Protein 4RZL (pdb70)

InterPro domains:
  IPR007560 Restriction endonuclease type IV, Mrr [PF04471] (254-376)
  IPR011856 tRNA endonuclease-like domain superfamily [G3DSA:3.40.1350.10] (224-399)
  IPR041409 Restriction endonuclease AspBHI, N-terminal [PF18062] (14-220)

Structure (mmCIF, N/CA/C/O backbone):
data_4RZL
#
_entry.id   4RZL
#
_cell.length_a   82.037
_cell.length_b   82.037
_cell.length_c   152.829
_cell.angle_alpha   90.000
_cell.angle_beta   90.000
_cell.angle_gamma   120.000
#
_symmetry.space_group_name_H-M   'P 61'
#
loop_
_entity.id
_entity.type
_entity.pdbx_description
1 polymer 'Restriction endonuclease LpnPI'
2 non-polymer 'PENTAETHYLENE GLYCOL'
3 water water
#
loop_
_atom_site.group_PDB
_atom_site.id
_atom_site.type_symbol
_atom_site.label_atom_id
_atom_site.label_alt_id
_atom_site.label_comp_id
_atom_site.label_asym_id
_atom_site.label_entity_id
_atom_site.label_seq_id
_atom_site.pdbx_PDB_ins_code
_atom_site.Cartn_x
_atom_site.Cartn_y
_atom_site.Cartn_z
_atom_site.occupancy
_atom_site.B_iso_or_equiv
_atom_site.auth_seq_id
_atom_site.auth_comp_id
_atom_site.auth_asym_id
_atom_site.auth_atom_id
_atom_site.pdbx_PDB_model_num
ATOM 1 N N . HIS A 1 6 ? 46.872 1.472 33.475 1.00 54.31 -2 HIS A N 1
ATOM 2 C CA . HIS A 1 6 ? 47.499 2.791 33.399 1.00 54.97 -2 HIS A CA 1
ATOM 3 C C . HIS A 1 6 ? 46.733 3.814 34.248 1.00 50.85 -2 HIS A C 1
ATOM 4 O O . HIS A 1 6 ? 45.562 4.120 33.989 1.00 47.48 -2 HIS A O 1
ATOM 11 N N . HIS A 1 7 ? 47.408 4.321 35.275 1.00 35.73 -1 HIS A N 1
ATOM 12 C CA . HIS A 1 7 ? 46.847 5.307 36.190 1.00 33.80 -1 HIS A CA 1
ATOM 13 C C . HIS A 1 7 ? 47.265 6.744 35.873 1.00 36.76 -1 HIS A C 1
ATOM 14 O O . HIS A 1 7 ? 48.359 6.995 35.370 1.00 37.46 -1 HIS A O 1
ATOM 21 N N . HIS A 1 8 ? 46.347 7.673 36.097 1.00 38.25 0 HIS A N 1
ATOM 22 C CA . HIS A 1 8 ? 46.606 9.071 35.826 1.00 35.53 0 HIS A CA 1
ATOM 23 C C . HIS A 1 8 ? 46.577 9.901 37.106 1.00 36.22 0 HIS A C 1
ATOM 24 O O . HIS A 1 8 ? 45.748 9.661 37.985 1.00 36.39 0 HIS A O 1
ATOM 31 N N . GLY A 1 9 ? 47.442 10.909 37.183 1.00 29.29 1 GLY A N 1
ATOM 32 C CA . GLY A 1 9 ? 47.390 11.889 38.255 1.00 27.52 1 GLY A CA 1
ATOM 33 C C . GLY A 1 9 ? 46.195 12.802 38.011 1.00 26.61 1 GLY A C 1
ATOM 34 O O . GLY A 1 9 ? 45.464 12.596 37.043 1.00 25.76 1 GLY A O 1
ATOM 35 N N . LYS A 1 10 ? 45.966 13.790 38.875 1.00 24.23 2 LYS A N 1
ATOM 36 C CA . LYS A 1 10 ? 44.812 14.672 38.683 1.00 27.04 2 LYS A CA 1
ATOM 37 C C . LYS A 1 10 ? 44.925 15.464 37.376 1.00 25.05 2 LYS A C 1
ATOM 38 O O . LYS A 1 10 ? 46.000 15.945 37.004 1.00 22.98 2 LYS A O 1
ATOM 44 N N . ILE A 1 11 ? 43.809 15.551 36.662 1.00 28.58 3 ILE A N 1
ATOM 45 C CA . ILE A 1 11 ? 43.724 16.351 35.455 1.00 21.23 3 ILE A CA 1
ATOM 46 C C . ILE A 1 11 ? 42.734 17.504 35.614 1.00 22.43 3 ILE A C 1
ATOM 47 O O . ILE A 1 11 ? 41.538 17.274 35.803 1.00 25.03 3 ILE A O 1
ATOM 52 N N . TYR A 1 12 ? 43.238 18.734 35.559 1.00 17.44 4 TYR A N 1
ATOM 53 C CA . TYR A 1 12 ? 42.429 19.947 35.694 1.00 14.65 4 TYR A CA 1
ATOM 54 C C . TYR A 1 12 ? 41.903 20.431 34.358 1.00 25.62 4 TYR A C 1
ATOM 55 O O . TYR A 1 12 ? 42.694 20.755 33.470 1.00 19.52 4 TYR A O 1
ATOM 64 N N . SER A 1 13 ? 40.585 20.498 34.211 1.00 21.35 5 SER A N 1
ATOM 65 C CA . SER A 1 13 ? 40.001 21.036 32.992 1.00 27.06 5 SER A CA 1
ATOM 66 C C . SER A 1 13 ? 40.253 22.547 32.932 1.00 27.38 5 SER A C 1
ATOM 67 O O . SER A 1 13 ? 40.480 23.204 33.966 1.00 19.08 5 SER A O 1
ATOM 70 N N . PHE A 1 14 ? 40.222 23.088 31.716 1.00 23.02 6 PHE A N 1
ATOM 71 C CA . PHE A 1 14 ? 40.615 24.468 31.465 1.00 16.76 6 PHE A CA 1
ATOM 72 C C . PHE A 1 14 ? 39.800 25.468 32.263 1.00 22.01 6 PHE A C 1
ATOM 73 O O . PHE A 1 14 ? 40.304 26.513 32.662 1.00 21.81 6 PHE A O 1
ATOM 81 N N . ASP A 1 15 ? 38.543 25.155 32.534 1.00 27.46 7 ASP A N 1
ATOM 82 C CA . ASP A 1 15 ? 37.731 26.128 33.247 1.00 28.08 7 ASP A CA 1
ATOM 83 C C . ASP A 1 15 ? 37.871 25.997 34.770 1.00 26.95 7 ASP A C 1
ATOM 84 O O . ASP A 1 15 ? 37.228 26.732 35.509 1.00 30.80 7 ASP A O 1
ATOM 89 N N . THR A 1 16 ? 38.737 25.096 35.241 1.00 24.90 8 THR A N 1
ATOM 90 C CA . THR A 1 16 ? 39.005 24.990 36.682 1.00 25.92 8 THR A CA 1
ATOM 91 C C . THR A 1 16 ? 40.392 25.513 37.084 1.00 27.40 8 THR A C 1
ATOM 92 O O . THR A 1 16 ? 40.805 25.371 38.241 1.00 26.65 8 THR A O 1
ATOM 96 N N . LEU A 1 17 ? 41.118 26.089 36.128 1.00 24.83 9 LEU A N 1
ATOM 97 C CA . LEU A 1 17 ? 42.513 26.482 36.348 1.00 21.41 9 LEU A CA 1
ATOM 98 C C . LEU A 1 17 ? 42.696 27.675 37.294 1.00 29.25 9 LEU A C 1
ATOM 99 O O . LEU A 1 17 ? 43.670 27.734 38.052 1.00 23.87 9 LEU A O 1
ATOM 104 N N . ALA A 1 18 ? 41.764 28.624 37.252 1.00 22.56 10 ALA A N 1
ATOM 105 C CA . ALA A 1 18 ? 41.949 29.890 37.953 1.00 21.18 10 ALA A CA 1
ATOM 106 C C . ALA A 1 18 ? 42.062 29.782 39.475 1.00 22.32 10 ALA A C 1
ATOM 107 O O . ALA A 1 18 ? 42.704 30.631 40.105 1.00 25.66 10 ALA A O 1
ATOM 109 N N . ASN A 1 19 ? 41.462 28.760 40.082 1.00 17.93 11 ASN A N 1
ATOM 110 C CA . ASN A 1 19 ? 41.595 28.607 41.534 1.00 21.29 11 ASN A CA 1
ATOM 111 C C . ASN A 1 19 ? 42.265 27.280 41.907 1.00 16.97 11 ASN A C 1
ATOM 112 O O . ASN A 1 19 ? 42.183 26.835 43.051 1.00 22.44 11 ASN A O 1
ATOM 117 N N . ALA A 1 20 ? 42.925 26.651 40.942 1.00 19.27 12 ALA A N 1
ATOM 118 C CA . ALA A 1 20 ? 43.591 25.370 41.181 1.00 17.89 12 ALA A CA 1
ATOM 119 C C . ALA A 1 20 ? 44.827 25.511 42.083 1.00 15.20 12 ALA A C 1
ATOM 120 O O . ALA A 1 20 ? 45.477 26.553 42.117 1.00 15.31 12 ALA A O 1
ATOM 122 N N . ASP A 1 21 ? 45.143 24.446 42.806 1.00 15.96 13 ASP A N 1
ATOM 123 C CA . ASP A 1 21 ? 46.449 24.306 43.426 1.00 21.09 13 ASP A CA 1
ATOM 124 C C . ASP A 1 21 ? 47.421 23.752 42.381 1.00 16.65 13 ASP A C 1
ATOM 125 O O . ASP A 1 21 ? 47.004 23.077 41.433 1.00 15.42 13 ASP A O 1
ATOM 130 N N . LEU A 1 22 ? 48.711 24.014 42.561 1.00 14.36 14 LEU A N 1
ATOM 131 C CA . LEU A 1 22 ? 49.735 23.370 41.734 1.00 17.76 14 LEU A CA 1
ATOM 132 C C . LEU A 1 22 ? 50.251 22.091 42.410 1.00 17.08 14 LEU A C 1
ATOM 133 O O . LEU A 1 22 ? 50.888 22.135 43.465 1.00 17.07 14 LEU A O 1
ATOM 138 N N . ILE A 1 23 ? 49.969 20.957 41.784 1.00 11.73 15 ILE A N 1
ATOM 139 C CA . ILE A 1 23 ? 50.264 19.637 42.343 1.00 14.94 15 ILE A CA 1
ATOM 140 C C . ILE A 1 23 ? 51.283 18.886 41.486 1.00 14.48 15 ILE A C 1
ATOM 141 O O . ILE A 1 23 ? 51.148 18.847 40.266 1.00 16.79 15 ILE A O 1
ATOM 146 N N . ILE A 1 24 ? 52.293 18.305 42.131 1.00 14.05 16 ILE A N 1
ATOM 147 C CA . ILE A 1 24 ? 53.346 17.562 41.440 1.00 13.49 16 ILE A CA 1
ATOM 148 C C . ILE A 1 24 ? 52.767 16.581 40.425 1.00 17.80 16 ILE A C 1
ATOM 149 O O . ILE A 1 24 ? 51.951 15.719 40.767 1.00 13.37 16 ILE A O 1
ATOM 154 N N . ASP A 1 25 ? 53.162 16.788 39.170 1.00 11.78 17 ASP A N 1
ATOM 155 C CA . ASP A 1 25 ? 52.811 15.960 38.015 1.00 13.36 17 ASP A CA 1
ATOM 156 C C . ASP A 1 25 ? 51.323 15.929 37.667 1.00 15.59 17 ASP A C 1
ATOM 157 O O . ASP A 1 25 ? 50.892 15.107 36.864 1.00 14.53 17 ASP A O 1
ATOM 162 N N . ALA A 1 26 ? 50.547 16.840 38.239 1.00 11.19 18 ALA A N 1
ATOM 163 C CA . ALA A 1 26 ? 49.164 17.009 37.812 1.00 14.61 18 ALA A CA 1
ATOM 164 C C . ALA A 1 26 ? 49.164 17.680 36.436 1.00 17.36 18 ALA A C 1
ATOM 165 O O . ALA A 1 26 ? 50.103 18.397 36.102 1.00 12.00 18 ALA A O 1
ATOM 167 N N . VAL A 1 27 ? 48.120 17.444 35.650 1.00 13.83 19 VAL A N 1
ATOM 168 C CA . VAL A 1 27 ? 48.013 17.988 34.297 1.00 15.51 19 VAL A CA 1
ATOM 169 C C . VAL A 1 27 ? 46.978 19.106 34.259 1.00 19.67 19 VAL A C 1
ATOM 170 O O . VAL A 1 27 ? 45.912 19.007 34.873 1.00 16.43 19 VAL A O 1
ATOM 174 N N . TYR A 1 28 ? 47.322 20.187 33.572 1.00 13.79 20 TYR A N 1
ATOM 175 C CA . TYR A 1 28 ? 46.470 21.365 33.508 1.00 16.90 20 TYR A CA 1
ATOM 176 C C . TYR A 1 28 ? 46.127 21.646 32.053 1.00 18.53 20 TYR A C 1
ATOM 177 O O . TYR A 1 28 ? 46.985 21.994 31.264 1.00 17.57 20 TYR A O 1
ATOM 186 N N . GLU A 1 29 ? 44.859 21.466 31.710 1.00 18.50 21 GLU A N 1
ATOM 187 C CA . GLU A 1 29 ? 44.426 21.512 30.318 1.00 18.60 21 GLU A CA 1
ATOM 188 C C . GLU A 1 29 ? 44.334 22.927 29.780 1.00 15.87 21 GLU A C 1
ATOM 189 O O . GLU A 1 29 ? 43.854 23.836 30.458 1.00 20.43 21 GLU A O 1
ATOM 195 N N . GLY A 1 30 ? 44.807 23.103 28.554 1.00 21.26 22 GLY A N 1
ATOM 196 C CA . GLY A 1 30 ? 44.725 24.377 27.865 1.00 21.92 22 GLY A CA 1
ATOM 197 C C . GLY A 1 30 ? 43.369 24.624 27.211 1.00 28.06 22 GLY A C 1
ATOM 198 O O . GLY A 1 30 ? 42.490 23.757 27.216 1.00 22.23 22 GLY A O 1
ATOM 199 N N . GLY A 1 31 ? 43.192 25.818 26.656 1.00 28.25 23 GLY A N 1
ATOM 200 C CA . GLY A 1 31 ? 41.937 26.176 26.024 1.00 36.23 23 GLY A CA 1
ATOM 201 C C . GLY A 1 31 ? 41.768 25.581 24.636 1.00 40.74 23 GLY A C 1
ATOM 202 O O . GLY A 1 31 ? 42.636 24.845 24.142 1.00 36.14 23 GLY A O 1
ATOM 203 N N . SER A 1 32 ? 40.644 25.914 24.006 1.00 55.90 24 SER A N 1
ATOM 204 C CA . SER A 1 32 ? 40.271 25.357 22.710 1.00 54.83 24 SER A CA 1
ATOM 205 C C . SER A 1 32 ? 39.923 26.444 21.689 1.00 65.32 24 SER A C 1
ATOM 206 O O . SER A 1 32 ? 39.559 26.140 20.552 1.00 58.76 24 SER A O 1
ATOM 209 N N . SER A 1 33 ? 40.035 27.707 22.104 1.00 68.44 25 SER A N 1
ATOM 210 C CA . SER A 1 33 ? 39.719 28.857 21.250 1.00 61.30 25 SER A CA 1
ATOM 211 C C . SER A 1 33 ? 40.627 28.932 20.024 1.00 62.20 25 SER A C 1
ATOM 212 O O . SER A 1 33 ? 40.296 29.579 19.033 1.00 76.88 25 SER A O 1
ATOM 215 N N . GLY A 1 34 ? 41.781 28.280 20.108 1.00 65.66 26 GLY A N 1
ATOM 216 C CA . GLY A 1 34 ? 42.766 28.306 19.042 1.00 64.03 26 GLY A CA 1
ATOM 217 C C . GLY A 1 34 ? 43.771 29.432 19.212 1.00 63.42 26 GLY A C 1
ATOM 218 O O . GLY A 1 34 ? 44.905 29.333 18.743 1.00 65.32 26 GLY A O 1
ATOM 219 N N . ASN A 1 35 ? 43.359 30.493 19.903 1.00 61.00 27 ASN A N 1
ATOM 220 C CA . ASN A 1 35 ? 44.206 31.668 20.122 1.00 53.91 27 ASN A CA 1
ATOM 221 C C . ASN A 1 35 ? 45.150 31.606 21.347 1.00 59.77 27 ASN A C 1
ATOM 222 O O . ASN A 1 35 ? 45.327 30.546 21.956 1.00 55.35 27 ASN A O 1
ATOM 227 N N . ALA A 1 36 ? 45.753 32.744 21.693 1.00 44.99 28 ALA A N 1
ATOM 228 C CA . ALA A 1 36 ? 46.794 32.788 22.722 1.00 41.29 28 ALA A CA 1
ATOM 229 C C . ALA A 1 36 ? 46.269 32.555 24.139 1.00 47.36 28 ALA A C 1
ATOM 230 O O . ALA A 1 36 ? 46.963 31.972 24.971 1.00 36.05 28 ALA A O 1
ATOM 232 N N . SER A 1 37 ? 45.042 32.992 24.404 1.00 43.44 29 SER A N 1
ATOM 233 C CA . SER A 1 37 ? 44.452 32.892 25.738 1.00 41.50 29 SER A CA 1
ATOM 234 C C . SER A 1 37 ? 44.209 31.443 26.187 1.00 39.61 29 SER A C 1
ATOM 235 O O . SER A 1 37 ? 43.870 31.199 27.342 1.00 41.28 29 SER A O 1
ATOM 238 N N . ASP A 1 38 ? 44.392 30.494 25.271 1.00 33.20 30 ASP A N 1
ATOM 239 C CA . ASP A 1 38 ? 44.289 29.069 25.573 1.00 38.45 30 ASP A CA 1
ATOM 240 C C . ASP A 1 38 ? 45.421 28.554 26.463 1.00 34.61 30 ASP A C 1
ATOM 241 O O . ASP A 1 38 ? 45.412 27.395 26.879 1.00 24.75 30 ASP A O 1
ATOM 246 N N . ASP A 1 39 ? 46.421 29.396 26.692 1.00 28.10 31 ASP A N 1
ATOM 247 C CA . ASP A 1 39 ? 47.572 29.033 27.511 1.00 34.45 31 ASP A CA 1
ATOM 248 C C . ASP A 1 39 ? 47.161 28.752 28.956 1.00 20.31 31 ASP A C 1
ATOM 249 O O . ASP A 1 39 ? 46.687 29.647 29.657 1.00 21.49 31 ASP A O 1
ATOM 254 N N . PRO A 1 40 ? 47.366 27.511 29.417 1.00 21.65 32 PRO A N 1
ATOM 255 C CA . PRO A 1 40 ? 46.954 27.187 30.789 1.00 23.55 32 PRO A CA 1
ATOM 256 C C . PRO A 1 40 ? 47.791 27.869 31.867 1.00 22.67 32 PRO A C 1
ATOM 257 O O . PRO A 1 40 ? 47.235 28.231 32.907 1.00 22.02 32 PRO A O 1
ATOM 261 N N . ILE A 1 41 ? 49.088 28.054 31.635 1.00 18.93 33 ILE A N 1
ATOM 262 C CA . ILE A 1 41 ? 49.951 28.606 32.663 1.00 14.72 33 ILE A CA 1
ATOM 263 C C . ILE A 1 41 ? 49.524 30.006 33.120 1.00 21.52 33 ILE A C 1
ATOM 264 O O . ILE A 1 41 ? 49.488 30.278 34.320 1.00 21.61 33 ILE A O 1
ATOM 269 N N . SER A 1 42 ? 49.206 30.896 32.177 1.00 23.74 34 SER A N 1
ATOM 270 C CA . SER A 1 42 ? 48.836 32.266 32.540 1.00 17.84 34 SER A CA 1
ATOM 271 C C . SER A 1 42 ? 47.459 32.326 33.209 1.00 18.39 34 SER A C 1
ATOM 272 O O . SER A 1 42 ? 47.144 33.281 33.911 1.00 26.71 34 SER A O 1
ATOM 275 N N . LYS A 1 43 ? 46.634 31.311 32.998 1.00 21.07 35 LYS A N 1
ATOM 276 C CA . LYS A 1 43 ? 45.342 31.258 33.689 1.00 22.64 35 LYS A CA 1
ATOM 277 C C . LYS A 1 43 ? 45.504 30.823 35.148 1.00 24.18 35 LYS A C 1
ATOM 278 O O . LYS A 1 43 ? 44.833 31.336 36.043 1.00 28.13 35 LYS A O 1
ATOM 284 N N . ILE A 1 44 ? 46.403 29.872 35.378 1.00 20.39 36 ILE A N 1
ATOM 285 C CA . ILE A 1 44 ? 46.691 29.391 36.723 1.00 18.86 36 ILE A CA 1
ATOM 286 C C . ILE A 1 44 ? 47.337 30.481 37.567 1.00 21.58 36 ILE A C 1
ATOM 287 O O . ILE A 1 44 ? 47.013 30.657 38.743 1.00 19.58 36 ILE A O 1
ATOM 292 N N . ILE A 1 45 ? 48.285 31.193 36.965 1.00 22.18 37 ILE A N 1
ATOM 293 C CA . ILE A 1 45 ? 49.081 32.162 37.710 1.00 20.62 37 ILE A CA 1
ATOM 294 C C . ILE A 1 45 ? 48.934 33.545 37.112 1.00 29.37 37 ILE A C 1
ATOM 295 O O . ILE A 1 45 ? 49.522 33.834 36.072 1.00 23.05 37 ILE A O 1
ATOM 300 N N . LYS A 1 46 ? 48.157 34.397 37.771 1.00 27.58 38 LYS A N 1
ATOM 301 C CA . LYS A 1 46 ? 48.019 35.780 37.343 1.00 28.20 38 LYS A CA 1
ATOM 302 C C . LYS A 1 46 ? 49.341 36.508 37.555 1.00 32.27 38 LYS A C 1
ATOM 303 O O . LYS A 1 46 ? 49.939 36.424 38.635 1.00 32.58 38 LYS A O 1
ATOM 309 N N . GLY A 1 47 ? 49.803 37.213 36.525 1.00 34.80 39 GLY A N 1
ATOM 310 C CA . GLY A 1 47 ? 51.074 37.910 36.608 1.00 27.94 39 GLY A CA 1
ATOM 311 C C . GLY A 1 47 ? 52.111 37.296 35.691 1.00 28.73 39 GLY A C 1
ATOM 312 O O . GLY A 1 47 ? 53.159 37.886 35.449 1.00 27.27 39 GLY A O 1
ATOM 313 N N . ILE A 1 48 ? 51.812 36.098 35.193 1.00 25.35 40 ILE A N 1
ATOM 314 C CA . ILE A 1 48 ? 52.692 35.379 34.278 1.00 24.34 40 ILE A CA 1
ATOM 315 C C . ILE A 1 48 ? 52.137 35.483 32.857 1.00 30.92 40 ILE A C 1
ATOM 316 O O . ILE A 1 48 ? 50.953 35.244 32.641 1.00 30.47 40 ILE A O 1
ATOM 321 N N . GLY A 1 49 ? 52.988 35.834 31.893 1.00 26.96 41 GLY A N 1
ATOM 322 C CA . GLY A 1 49 ? 52.566 35.972 30.509 1.00 25.37 41 GLY A CA 1
ATOM 323 C C . GLY A 1 49 ? 52.131 34.658 29.882 1.00 27.52 41 GLY A C 1
ATOM 324 O O . GLY A 1 49 ? 52.305 33.587 30.470 1.00 27.98 41 GLY A O 1
ATOM 325 N N . ASN A 1 50 ? 51.559 34.719 28.686 1.00 21.44 42 ASN A N 1
ATOM 326 C CA . ASN A 1 50 ? 50.993 33.512 28.107 1.00 24.72 42 ASN A CA 1
ATOM 327 C C . ASN A 1 50 ? 51.847 32.869 27.020 1.00 22.01 42 ASN A C 1
ATOM 328 O O . ASN A 1 50 ? 51.370 31.990 26.304 1.00 25.74 42 ASN A O 1
ATOM 333 N N . MET A 1 51 ? 53.110 33.285 26.917 1.00 23.19 43 MET A N 1
ATOM 334 C CA . MET A 1 51 ? 54.018 32.747 25.893 1.00 31.65 43 MET A CA 1
ATOM 335 C C . MET A 1 51 ? 55.480 32.705 26.336 1.00 22.86 43 MET A C 1
ATOM 336 O O . MET A 1 51 ? 55.934 33.573 27.072 1.00 24.10 43 MET A O 1
ATOM 339 N N . GLY A 1 52 ? 56.208 31.691 25.871 1.00 23.95 44 GLY A N 1
ATOM 340 C CA . GLY A 1 52 ? 57.647 31.633 26.065 1.00 25.02 44 GLY A CA 1
ATOM 341 C C . GLY A 1 52 ? 58.144 30.500 26.942 1.00 27.79 44 GLY A C 1
ATOM 342 O O . GLY A 1 52 ? 57.428 30.025 27.830 1.00 26.13 44 GLY A O 1
ATOM 343 N N . GLY A 1 53 ? 59.380 30.072 26.688 1.00 22.17 45 GLY A N 1
ATOM 344 C CA . GLY A 1 53 ? 60.023 29.041 27.480 1.00 20.14 45 GLY A CA 1
ATOM 345 C C . GLY A 1 53 ? 60.475 29.591 28.818 1.00 23.03 45 GLY A C 1
ATOM 346 O O . GLY A 1 53 ? 60.707 28.849 29.783 1.00 21.86 45 GLY A O 1
ATOM 347 N N . PHE A 1 54 ? 60.613 30.908 28.871 1.00 18.67 46 PHE A N 1
ATOM 348 C CA . PHE A 1 54 ? 61.048 31.576 30.079 1.00 19.33 46 PHE A CA 1
ATOM 349 C C . PHE A 1 54 ? 60.091 32.714 30.392 1.00 24.60 46 PHE A C 1
ATOM 350 O O . PHE A 1 54 ? 59.935 33.631 29.594 1.00 22.45 46 PHE A O 1
ATOM 358 N N . ARG A 1 55 ? 59.432 32.653 31.543 1.00 22.95 47 ARG A N 1
ATOM 359 C CA . ARG A 1 55 ? 58.467 33.691 31.893 1.00 20.49 47 ARG A CA 1
ATOM 360 C C . ARG A 1 55 ? 58.679 34.141 33.322 1.00 24.52 47 ARG A C 1
ATOM 361 O O . ARG A 1 55 ? 59.125 33.368 34.163 1.00 22.81 47 ARG A O 1
ATOM 369 N N . SER A 1 56 ? 58.350 35.392 33.608 1.00 25.97 48 SER A N 1
ATOM 370 C CA . SER A 1 56 ? 58.538 35.897 34.953 1.00 27.73 48 SER A CA 1
ATOM 371 C C . SER A 1 56 ? 57.432 36.861 35.362 1.00 30.09 48 SER A C 1
ATOM 372 O O . SER A 1 56 ? 56.770 37.462 34.525 1.00 28.60 48 SER A O 1
ATOM 375 N N . ALA A 1 57 ? 57.253 37.004 36.665 1.00 25.58 49 ALA A N 1
ATOM 376 C CA . ALA A 1 57 ? 56.260 37.906 37.218 1.00 29.24 49 ALA A CA 1
ATOM 377 C C . ALA A 1 57 ? 56.952 38.896 38.128 1.00 29.15 49 ALA A C 1
ATOM 378 O O . ALA A 1 57 ? 57.873 38.545 38.868 1.00 28.92 49 ALA A O 1
ATOM 380 N N . GLY A 1 58 ? 56.508 40.140 38.071 1.00 32.10 50 GLY A N 1
ATOM 381 C CA . GLY A 1 58 ? 57.072 41.176 38.909 1.00 34.92 50 GLY A CA 1
ATOM 382 C C . GLY A 1 58 ? 57.848 42.186 38.088 1.00 56.37 50 GLY A C 1
ATOM 383 O O . GLY A 1 58 ? 58.526 41.835 37.117 1.00 45.94 50 GLY A O 1
ATOM 384 N N . GLN A 1 59 ? 57.742 43.451 38.483 1.00 67.40 51 GLN A N 1
ATOM 385 C CA . GLN A 1 59 ? 58.496 44.513 37.841 1.00 63.43 51 GLN A CA 1
ATOM 386 C C . GLN A 1 59 ? 59.775 44.756 38.628 1.00 74.09 51 GLN A C 1
ATOM 387 O O . GLN A 1 59 ? 59.765 44.789 39.860 1.00 77.87 51 GLN A O 1
ATOM 389 N N . GLY A 1 60 ? 60.878 44.915 37.908 1.00 76.98 52 GLY A N 1
ATOM 390 C CA . GLY A 1 60 ? 62.174 45.103 38.527 1.00 69.60 52 GLY A CA 1
ATOM 391 C C . GLY A 1 60 ? 63.151 44.069 38.017 1.00 79.38 52 GLY A C 1
ATOM 392 O O . GLY A 1 60 ? 62.770 43.159 37.284 1.00 77.59 52 GLY A O 1
ATOM 393 N N . ILE A 1 61 ? 64.415 44.208 38.393 1.00 82.93 53 ILE A N 1
ATOM 394 C CA . ILE A 1 61 ? 65.421 43.244 37.982 1.00 79.15 53 ILE A CA 1
ATOM 395 C C . ILE A 1 61 ? 65.183 41.945 38.741 1.00 74.65 53 ILE A C 1
ATOM 396 O O . ILE A 1 61 ? 65.476 40.861 38.232 1.00 74.17 53 ILE A O 1
ATOM 398 N N . PHE A 1 62 ? 64.616 42.065 39.945 1.00 67.90 54 PHE A N 1
ATOM 399 C CA . PHE A 1 62 ? 64.464 40.921 40.846 1.00 65.99 54 PHE A CA 1
ATOM 400 C C . PHE A 1 62 ? 63.005 40.458 40.987 1.00 72.19 54 PHE A C 1
ATOM 401 O O . PHE A 1 62 ? 62.213 41.007 41.764 1.00 52.04 54 PHE A O 1
ATOM 403 N N . LYS A 1 63 ? 62.699 39.377 40.278 1.00 61.13 55 LYS A N 1
ATOM 404 C CA . LYS A 1 63 ? 61.334 38.924 40.075 1.00 35.22 55 LYS A CA 1
ATOM 405 C C . LYS A 1 63 ? 60.703 38.258 41.297 1.00 31.61 55 LYS A C 1
ATOM 406 O O . LYS A 1 63 ? 61.388 37.894 42.253 1.00 36.26 55 LYS A O 1
ATOM 412 N N . LYS A 1 64 ? 59.383 38.118 41.250 1.00 30.30 56 LYS A N 1
ATOM 413 C CA . LYS A 1 64 ? 58.624 37.464 42.307 1.00 24.55 56 LYS A CA 1
ATOM 414 C C . LYS A 1 64 ? 58.513 35.963 42.048 1.00 25.10 56 LYS A C 1
ATOM 415 O O . LYS A 1 64 ? 58.361 35.168 42.971 1.00 22.51 56 LYS A O 1
ATOM 419 N N . LEU A 1 65 ? 58.551 35.590 40.776 1.00 19.38 57 LEU A N 1
ATOM 420 C CA . LEU A 1 65 ? 58.381 34.198 40.364 1.00 18.03 57 LEU A CA 1
ATOM 421 C C . LEU A 1 65 ? 58.945 34.029 38.975 1.00 21.78 57 LEU A C 1
ATOM 422 O O . LEU A 1 65 ? 58.788 34.909 38.122 1.00 20.66 57 LEU A O 1
ATOM 427 N N . ILE A 1 66 ? 59.601 32.901 38.746 1.00 15.12 58 ILE A N 1
ATOM 428 C CA . ILE A 1 66 ? 59.992 32.533 37.400 1.00 13.86 58 ILE A CA 1
ATOM 429 C C . ILE A 1 66 ? 59.343 31.216 36.995 1.00 17.62 58 ILE A C 1
ATOM 430 O O . ILE A 1 66 ? 59.343 30.248 37.748 1.00 14.96 58 ILE A O 1
ATOM 435 N N . VAL A 1 67 ? 58.789 31.181 35.794 1.00 12.26 59 VAL A N 1
ATOM 436 C CA . VAL A 1 67 ? 58.267 29.943 35.263 1.00 12.76 59 VAL A CA 1
ATOM 437 C C . VAL A 1 67 ? 59.149 29.495 34.097 1.00 18.27 59 VAL A C 1
ATOM 438 O O . VAL A 1 67 ? 59.494 30.287 33.217 1.00 18.05 59 VAL A O 1
ATOM 442 N N . LEU A 1 68 ? 59.540 28.229 34.127 1.00 13.50 60 LEU A N 1
ATOM 443 C CA . LEU A 1 68 ? 60.261 27.611 33.032 1.00 13.34 60 LEU A CA 1
ATOM 444 C C . LEU A 1 68 ? 59.335 26.642 32.345 1.00 17.31 60 LEU A C 1
ATOM 445 O O . LEU A 1 68 ? 58.739 25.778 32.990 1.00 18.33 60 LEU A O 1
ATOM 450 N N . TYR A 1 69 ? 59.232 26.771 31.030 1.00 13.01 61 TYR A N 1
ATOM 451 C CA . TYR A 1 69 ? 58.322 25.949 30.261 1.00 13.79 61 TYR A CA 1
ATOM 452 C C . TYR A 1 69 ? 59.064 25.315 29.094 1.00 22.82 61 TYR A C 1
ATOM 453 O O . TYR A 1 69 ? 59.781 25.990 28.357 1.00 19.01 61 TYR A O 1
ATOM 462 N N . THR A 1 70 ? 58.908 24.009 28.933 1.00 17.58 62 THR A N 1
ATOM 463 C CA . THR A 1 70 ? 59.554 23.335 27.827 1.00 20.96 62 THR A CA 1
ATOM 464 C C . THR A 1 70 ? 58.608 22.328 27.176 1.00 28.23 62 THR A C 1
ATOM 465 O O . THR A 1 70 ? 57.769 21.721 27.846 1.00 17.19 62 THR A O 1
ATOM 469 N N . ASN A 1 71 ? 58.746 22.133 25.872 1.00 27.78 63 ASN A N 1
ATOM 470 C CA . ASN A 1 71 ? 57.891 21.175 25.185 1.00 27.80 63 ASN A CA 1
ATOM 471 C C . ASN A 1 71 ? 58.500 19.774 25.136 1.00 33.11 63 ASN A C 1
ATOM 472 O O . ASN A 1 71 ? 57.819 18.815 24.777 1.00 39.59 63 ASN A O 1
ATOM 477 N N . MET A 1 72 ? 59.780 19.666 25.491 1.00 31.12 64 MET A N 1
ATOM 478 C CA . MET A 1 72 ? 60.507 18.388 25.491 1.00 31.67 64 MET A CA 1
ATOM 479 C C . MET A 1 72 ? 60.465 17.643 24.143 1.00 39.01 64 MET A C 1
ATOM 480 O O . MET A 1 72 ? 60.620 16.423 24.101 1.00 40.56 64 MET A O 1
ATOM 485 N N . GLU A 1 73 ? 60.289 18.375 23.047 1.00 38.82 65 GLU A N 1
ATOM 486 C CA . GLU A 1 73 ? 60.177 17.757 21.724 1.00 36.73 65 GLU A CA 1
ATOM 487 C C . GLU A 1 73 ? 61.465 17.838 20.906 1.00 40.80 65 GLU A C 1
ATOM 488 O O . GLU A 1 73 ? 61.675 17.025 20.006 1.00 54.81 65 GLU A O 1
ATOM 494 N N . ASP A 1 74 ? 62.306 18.834 21.176 1.00 37.09 66 ASP A N 1
ATOM 495 C CA . ASP A 1 74 ? 63.508 19.036 20.355 1.00 33.73 66 ASP A CA 1
ATOM 496 C C . ASP A 1 74 ? 64.743 18.308 20.880 1.00 31.46 66 ASP A C 1
ATOM 497 O O . ASP A 1 74 ? 65.299 18.665 21.917 1.00 33.04 66 ASP A O 1
ATOM 502 N N . GLY A 1 75 ? 65.222 17.344 20.099 1.00 38.88 67 GLY A N 1
ATOM 503 C CA . GLY A 1 75 ? 66.416 16.595 20.453 1.00 41.34 67 GLY A CA 1
ATOM 504 C C . GLY A 1 75 ? 67.675 17.453 20.470 1.00 34.25 67 GLY A C 1
ATOM 505 O O . GLY A 1 75 ? 68.651 17.109 21.139 1.00 33.19 67 GLY A O 1
ATOM 506 N N . ASP A 1 76 ? 67.669 18.561 19.731 1.00 28.60 68 ASP A N 1
ATOM 507 C CA . ASP A 1 76 ? 68.833 19.449 19.727 1.00 30.49 68 ASP A CA 1
ATOM 508 C C . ASP A 1 76 ? 69.004 20.136 21.080 1.00 34.41 68 ASP A C 1
ATOM 509 O O . ASP A 1 76 ? 70.132 20.358 21.522 1.00 34.27 68 ASP A O 1
ATOM 514 N N . TRP A 1 77 ? 67.893 20.458 21.746 1.00 23.50 69 TRP A N 1
ATOM 515 C CA . TRP A 1 77 ? 67.971 21.041 23.086 1.00 23.90 69 TRP A CA 1
ATOM 516 C C . TRP A 1 77 ? 67.235 20.132 24.056 1.00 19.23 69 TRP A C 1
ATOM 517 O O . TRP A 1 77 ? 66.084 20.380 24.404 1.00 19.17 69 TRP A O 1
ATOM 528 N N . PRO A 1 78 ? 67.906 19.062 24.489 1.00 18.27 70 PRO A N 1
ATOM 529 C CA . PRO A 1 78 ? 67.222 17.998 25.228 1.00 25.07 70 PRO A CA 1
ATOM 530 C C . PRO A 1 78 ? 66.892 18.334 26.702 1.00 19.60 70 PRO A C 1
ATOM 531 O O . PRO A 1 78 ? 67.532 17.771 27.598 1.00 23.06 70 PRO A O 1
ATOM 535 N N . ASP A 1 79 ? 65.909 19.200 26.956 1.00 18.39 71 ASP A N 1
ATOM 536 C CA . ASP A 1 79 ? 65.462 19.414 28.337 1.00 17.51 71 ASP A CA 1
ATOM 537 C C . ASP A 1 79 ? 65.030 18.087 28.944 1.00 24.57 71 ASP A C 1
ATOM 538 O O . ASP A 1 79 ? 64.439 17.258 28.253 1.00 21.20 71 ASP A O 1
ATOM 543 N N . SER A 1 80 ? 65.317 17.876 30.226 1.00 19.01 72 SER A N 1
ATOM 544 C CA . SER A 1 80 ? 64.949 16.608 30.854 1.00 18.94 72 SER A CA 1
ATOM 545 C C . SER A 1 80 ? 64.752 16.699 32.363 1.00 21.79 72 SER A C 1
ATOM 546 O O . SER A 1 80 ? 65.317 17.563 33.042 1.00 17.06 72 SER A O 1
ATOM 549 N N . ILE A 1 81 ? 63.950 15.780 32.882 1.00 19.99 73 ILE A N 1
ATOM 550 C CA . ILE A 1 81 ? 63.787 15.645 34.319 1.00 24.12 73 ILE A CA 1
ATOM 551 C C . ILE A 1 81 ? 64.233 14.238 34.705 1.00 24.60 73 ILE A C 1
ATOM 552 O O . ILE A 1 81 ? 63.914 13.260 34.022 1.00 21.95 73 ILE A O 1
ATOM 557 N N . ASP A 1 82 ? 65.048 14.149 35.746 1.00 18.02 74 ASP A N 1
ATOM 558 C CA . ASP A 1 82 ? 65.384 12.864 36.326 1.00 23.06 74 ASP A CA 1
ATOM 559 C C . ASP A 1 82 ? 64.593 12.739 37.627 1.00 18.91 74 ASP A C 1
ATOM 560 O O . ASP A 1 82 ? 64.962 13.322 38.646 1.00 18.77 74 ASP A O 1
ATOM 565 N N . THR A 1 83 ? 63.506 11.982 37.578 1.00 14.96 75 THR A N 1
ATOM 566 C CA . THR A 1 83 ? 62.607 11.851 38.727 1.00 18.09 75 THR A CA 1
ATOM 567 C C . THR A 1 83 ? 63.283 11.212 39.934 1.00 16.11 75 THR A C 1
ATOM 568 O O . THR A 1 83 ? 62.937 11.530 41.072 1.00 17.50 75 THR A O 1
ATOM 572 N N . SER A 1 84 ? 64.248 10.328 39.696 1.00 14.15 76 SER A N 1
ATOM 573 C CA . SER A 1 84 ? 64.910 9.626 40.795 1.00 21.18 76 SER A CA 1
ATOM 574 C C . SER A 1 84 ? 65.887 10.549 41.531 1.00 18.57 76 SER A C 1
ATOM 575 O O . SER A 1 84 ? 66.156 10.357 42.712 1.00 22.68 76 SER A O 1
ATOM 578 N N . LYS A 1 85 ? 66.377 11.578 40.840 1.00 19.31 77 LYS A N 1
ATOM 579 C CA . LYS A 1 85 ? 67.327 12.519 41.434 1.00 20.62 77 LYS A CA 1
ATOM 580 C C . LYS A 1 85 ? 66.703 13.876 41.751 1.00 15.67 77 LYS A C 1
ATOM 581 O O . LYS A 1 85 ? 67.327 14.696 42.422 1.00 14.87 77 LYS A O 1
ATOM 587 N N . GLY A 1 86 ? 65.486 14.125 41.271 1.00 17.48 78 GLY A N 1
ATOM 588 C CA . GLY A 1 86 ? 64.888 15.446 41.444 1.00 10.42 78 GLY A CA 1
ATOM 589 C C . GLY A 1 86 ? 65.742 16.513 40.777 1.00 18.29 78 GLY A C 1
ATOM 590 O O . GLY A 1 86 ? 65.961 17.602 41.318 1.00 15.78 78 GLY A O 1
ATOM 591 N N . GLN A 1 87 ? 66.249 16.181 39.596 1.00 15.06 79 GLN A N 1
ATOM 592 C CA . GLN A 1 87 ? 67.124 17.078 38.864 1.00 15.33 79 GLN A CA 1
ATOM 593 C C . GLN A 1 87 ? 66.509 17.454 37.521 1.00 15.74 79 GLN A C 1
ATOM 594 O O . GLN A 1 87 ? 66.026 16.597 36.789 1.00 15.63 79 GLN A O 1
ATOM 600 N N . PHE A 1 88 ? 66.522 18.740 37.207 1.00 13.35 80 PHE A N 1
ATOM 601 C CA . PHE A 1 88 ? 65.971 19.225 35.942 1.00 15.29 80 PHE A CA 1
ATOM 602 C C . PHE A 1 88 ? 67.061 19.865 35.101 1.00 12.23 80 PHE A C 1
ATOM 603 O O . PHE A 1 88 ? 67.765 20.754 35.566 1.00 14.13 80 PHE A O 1
ATOM 611 N N . ILE A 1 89 ? 67.197 19.422 33.864 1.00 13.71 81 ILE A N 1
ATOM 612 C CA . ILE A 1 89 ? 68.160 20.030 32.951 1.00 13.82 81 ILE A CA 1
ATOM 613 C C . ILE A 1 89 ? 67.406 20.848 31.922 1.00 14.77 81 ILE A C 1
ATOM 614 O O . ILE A 1 89 ? 66.512 20.332 31.256 1.00 13.73 81 ILE A O 1
ATOM 619 N N . TYR A 1 90 ? 67.780 22.119 31.807 1.00 13.25 82 TYR A N 1
ATOM 620 C CA . TYR A 1 90 ? 67.025 23.114 31.056 1.00 14.68 82 TYR A CA 1
ATOM 621 C C . TYR A 1 90 ? 67.928 23.931 30.141 1.00 17.26 82 TYR A C 1
ATOM 622 O O . TYR A 1 90 ? 68.972 24.413 30.578 1.00 16.36 82 TYR A O 1
ATOM 631 N N . TYR A 1 91 ? 67.539 24.092 28.881 1.00 12.28 83 TYR A N 1
ATOM 632 C CA . TYR A 1 91 ? 68.349 24.871 27.943 1.00 15.58 83 TYR A CA 1
ATOM 633 C C . TYR A 1 91 ? 67.782 26.270 27.759 1.00 16.80 83 TYR A C 1
ATOM 634 O O . TYR A 1 91 ? 66.562 26.457 27.722 1.00 16.87 83 TYR A O 1
ATOM 643 N N . GLY A 1 92 ? 68.644 27.221 27.593 1.00 12.12 84 GLY A N 1
ATOM 644 C CA . GLY A 1 92 ? 68.323 28.595 27.564 1.00 12.55 84 GLY A CA 1
ATOM 645 C C . GLY A 1 92 ? 67.694 29.062 26.266 1.00 14.51 84 GLY A C 1
ATOM 646 O O . GLY A 1 92 ? 67.442 28.332 25.429 1.00 12.63 84 GLY A O 1
ATOM 647 N N . ASP A 1 93 ? 67.425 30.320 26.201 1.00 12.19 85 ASP A N 1
ATOM 648 C CA . ASP A 1 93 ? 66.657 30.907 25.204 1.00 15.66 85 ASP A CA 1
ATOM 649 C C . ASP A 1 93 ? 67.463 31.492 24.002 1.00 20.55 85 ASP A C 1
ATOM 650 O O . ASP A 1 93 ? 67.011 32.362 23.452 1.00 17.34 85 ASP A O 1
ATOM 655 N N . ASN A 1 94 ? 68.615 31.017 23.753 1.00 18.88 86 ASN A N 1
ATOM 656 C CA . ASN A 1 94 ? 69.373 31.415 22.580 1.00 17.91 86 ASN A CA 1
ATOM 657 C C . ASN A 1 94 ? 69.481 30.211 21.649 1.00 16.87 86 ASN A C 1
ATOM 658 O O . ASN A 1 94 ? 70.446 29.579 21.555 1.00 16.68 86 ASN A O 1
ATOM 663 N N . LYS A 1 95 ? 68.553 29.774 21.005 1.00 13.06 87 LYS A N 1
ATOM 664 C CA . LYS A 1 95 ? 68.458 28.550 20.271 1.00 18.92 87 LYS A CA 1
ATOM 665 C C . LYS A 1 95 ? 68.781 28.649 18.763 1.00 16.28 87 LYS A C 1
ATOM 666 O O . LYS A 1 95 ? 68.829 27.676 18.148 1.00 20.29 87 LYS A O 1
ATOM 672 N N . HIS A 1 96 ? 69.010 29.849 18.275 1.00 21.16 88 HIS A N 1
ATOM 673 C CA . HIS A 1 96 ? 69.308 30.120 16.867 1.00 22.07 88 HIS A CA 1
ATOM 674 C C . HIS A 1 96 ? 70.486 31.091 16.737 1.00 21.40 88 HIS A C 1
ATOM 675 O O . HIS A 1 96 ? 70.781 31.848 17.675 1.00 20.25 88 HIS A O 1
ATOM 682 N N . PRO A 1 97 ? 71.127 31.072 15.588 1.00 17.94 89 PRO A N 1
ATOM 683 C CA . PRO A 1 97 ? 72.132 32.074 15.292 1.00 17.69 89 PRO A CA 1
ATOM 684 C C . PRO A 1 97 ? 71.517 33.459 15.268 1.00 21.83 89 PRO A C 1
ATOM 685 O O . PRO A 1 97 ? 70.403 33.613 14.986 1.00 23.17 89 PRO A O 1
ATOM 689 N N . GLY A 1 98 ? 72.250 34.430 15.708 1.00 27.27 90 GLY A N 1
ATOM 690 C CA . GLY A 1 98 ? 71.804 35.794 15.702 1.00 30.69 90 GLY A CA 1
ATOM 691 C C . GLY A 1 98 ? 72.474 36.732 16.641 1.00 34.25 90 GLY A C 1
ATOM 692 O O . GLY A 1 98 ? 73.255 37.467 16.237 1.00 44.01 90 GLY A O 1
ATOM 693 N N . HIS A 1 99 ? 72.283 36.556 17.920 1.00 44.46 91 HIS A N 1
ATOM 694 C CA . HIS A 1 99 ? 72.771 37.463 18.896 1.00 35.98 91 HIS A CA 1
ATOM 695 C C . HIS A 1 99 ? 73.655 36.698 19.849 1.00 26.56 91 HIS A C 1
ATOM 696 O O . HIS A 1 99 ? 73.702 35.523 19.765 1.00 35.09 91 HIS A O 1
ATOM 703 N N . ASP A 1 100 ? 74.479 37.351 20.643 1.00 26.41 92 ASP A N 1
ATOM 704 C CA . ASP A 1 100 ? 75.229 36.808 21.768 1.00 22.72 92 ASP A CA 1
ATOM 705 C C . ASP A 1 100 ? 74.305 36.050 22.736 1.00 21.18 92 ASP A C 1
ATOM 706 O O . ASP A 1 100 ? 73.094 36.299 22.797 1.00 15.22 92 ASP A O 1
ATOM 711 N N . ILE A 1 101 ? 74.892 35.117 23.478 1.00 19.65 93 ILE A N 1
ATOM 712 C CA . ILE A 1 101 ? 74.169 34.238 24.397 1.00 17.95 93 ILE A CA 1
ATOM 713 C C . ILE A 1 101 ? 73.245 35.011 25.350 1.00 15.97 93 ILE A C 1
ATOM 714 O O . ILE A 1 101 ? 72.152 34.543 25.666 1.00 17.81 93 ILE A O 1
ATOM 719 N N . HIS A 1 102 ? 73.651 36.213 25.751 1.00 14.71 94 HIS A N 1
ATOM 720 C CA . HIS A 1 102 ? 72.865 37.008 26.697 1.00 20.12 94 HIS A CA 1
ATOM 721 C C . HIS A 1 102 ? 71.911 37.994 26.041 1.00 23.56 94 HIS A C 1
ATOM 722 O O . HIS A 1 102 ? 71.129 38.667 26.725 1.00 23.01 94 HIS A O 1
ATOM 729 N N . ASP A 1 103 ? 71.970 38.068 24.718 1.00 14.29 95 ASP A N 1
ATOM 730 C CA . ASP A 1 103 ? 71.165 39.026 23.958 1.00 19.38 95 ASP A CA 1
ATOM 731 C C . ASP A 1 103 ? 69.908 38.344 23.404 1.00 24.28 95 ASP A C 1
ATOM 732 O O . ASP A 1 103 ? 69.815 38.045 22.222 1.00 20.88 95 ASP A O 1
ATOM 737 N N . THR A 1 104 ? 68.935 38.099 24.274 1.00 23.97 96 THR A N 1
ATOM 738 C CA . THR A 1 104 ? 67.726 37.395 23.882 1.00 19.17 96 THR A CA 1
ATOM 739 C C . THR A 1 104 ? 66.526 38.245 24.275 1.00 20.97 96 THR A C 1
ATOM 740 O O . THR A 1 104 ? 66.601 39.022 25.231 1.00 18.32 96 THR A O 1
ATOM 744 N N . PRO A 1 105 ? 65.431 38.141 23.508 1.00 26.33 97 PRO A N 1
ATOM 745 C CA . PRO A 1 105 ? 64.266 39.016 23.726 1.00 22.46 97 PRO A CA 1
ATOM 746 C C . PRO A 1 105 ? 63.641 38.867 25.118 1.00 30.60 97 PRO A C 1
ATOM 747 O O . PRO A 1 105 ? 63.300 39.874 25.742 1.00 28.11 97 PRO A O 1
ATOM 751 N N . ARG A 1 106 ? 63.517 37.634 25.607 1.00 22.50 98 ARG A N 1
ATOM 752 C CA . ARG A 1 106 ? 62.919 37.404 26.920 1.00 23.82 98 ARG A CA 1
ATOM 753 C C . ARG A 1 106 ? 63.956 37.448 28.045 1.00 23.04 98 ARG A C 1
ATOM 754 O O . ARG A 1 106 ? 63.612 37.333 29.225 1.00 23.97 98 ARG A O 1
ATOM 762 N N . GLN A 1 107 ? 65.226 37.606 27.677 1.00 21.14 99 GLN A N 1
ATOM 763 C CA . GLN A 1 107 ? 66.301 37.742 28.663 1.00 20.26 99 GLN A CA 1
ATOM 764 C C . GLN A 1 107 ? 66.423 36.524 29.585 1.00 15.15 99 GLN A C 1
ATOM 765 O O . GLN A 1 107 ? 66.823 36.655 30.747 1.00 16.17 99 GLN A O 1
ATOM 771 N N 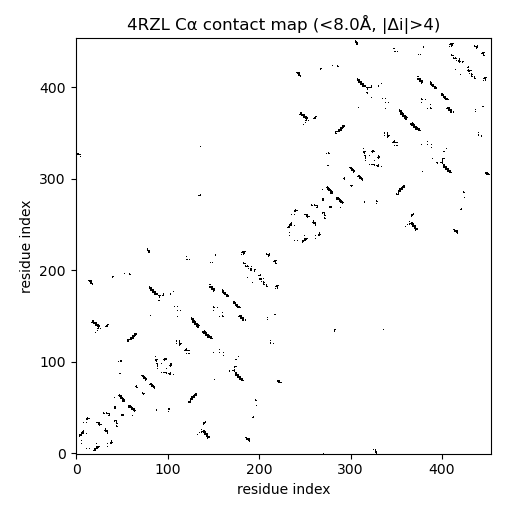. GLY A 1 108 ? 66.086 35.348 29.065 1.00 16.91 100 GLY A N 1
ATOM 772 C CA . GLY A 1 108 ? 66.167 34.121 29.842 1.00 14.02 100 GLY A CA 1
ATOM 773 C C . GLY A 1 108 ? 67.608 33.846 30.253 1.00 14.63 100 GLY A C 1
ATOM 774 O O . GLY A 1 108 ? 67.892 33.616 31.426 1.00 14.01 100 GLY A O 1
ATOM 775 N N . ASN A 1 109 ? 68.517 33.885 29.282 1.00 12.27 101 ASN A N 1
ATOM 776 C CA . ASN A 1 109 ? 69.921 33.592 29.544 1.00 16.54 101 ASN A CA 1
ATOM 777 C C . ASN A 1 109 ? 70.570 34.597 30.477 1.00 13.56 101 ASN A C 1
ATOM 778 O O . ASN A 1 109 ? 71.306 34.210 31.382 1.00 15.22 101 ASN A O 1
ATOM 783 N N . ALA A 1 110 ? 70.285 35.885 30.288 1.00 9.20 102 ALA A N 1
ATOM 784 C CA . ALA A 1 110 ? 70.830 36.893 31.196 1.00 15.74 102 ALA A CA 1
ATOM 785 C C . ALA A 1 110 ? 70.334 36.637 32.632 1.00 17.99 102 ALA A C 1
ATOM 786 O O . ALA A 1 110 ? 71.069 36.789 33.606 1.00 18.72 102 ALA A O 1
ATOM 788 N N . THR A 1 111 ? 69.080 36.225 32.759 1.00 18.66 103 THR A N 1
ATOM 789 C CA . THR A 1 111 ? 68.509 35.996 34.079 1.00 15.49 103 THR A CA 1
ATOM 790 C C . THR A 1 111 ? 69.087 34.723 34.699 1.00 14.03 103 THR A C 1
ATOM 791 O O . THR A 1 111 ? 69.396 34.708 35.903 1.00 17.04 103 THR A O 1
ATOM 795 N N . LEU A 1 112 ? 69.243 33.673 33.881 1.00 16.60 104 LEU A N 1
ATOM 796 C CA . LEU A 1 112 ? 69.888 32.437 34.332 1.00 15.65 104 LEU A CA 1
ATOM 797 C C . LEU A 1 112 ? 71.259 32.759 34.904 1.00 15.13 104 LEU A C 1
ATOM 798 O O . LEU A 1 112 ? 71.606 32.299 35.988 1.00 13.96 104 LEU A O 1
ATOM 803 N N . LYS A 1 113 ? 72.032 33.580 34.202 1.00 16.54 105 LYS A N 1
ATOM 804 C CA . LYS A 1 113 ? 73.361 33.914 34.707 1.00 17.52 105 LYS A CA 1
ATOM 805 C C . LYS A 1 113 ? 73.272 34.599 36.077 1.00 15.41 105 LYS A C 1
ATOM 806 O O . LYS A 1 113 ? 74.026 34.282 37.003 1.00 13.78 105 LYS A O 1
ATOM 812 N N . MET A 1 114 ? 72.340 35.533 36.213 1.00 13.29 106 MET A N 1
ATOM 813 C CA . MET A 1 114 ? 72.161 36.239 37.485 1.00 22.21 106 MET A CA 1
ATOM 814 C C . MET A 1 114 ? 71.768 35.302 38.622 1.00 14.00 106 MET A C 1
ATOM 815 O O . MET A 1 114 ? 72.302 35.404 39.726 1.00 19.00 106 MET A O 1
ATOM 820 N N . LEU A 1 115 ? 70.844 34.390 38.328 1.00 13.81 107 LEU A N 1
ATOM 821 C CA . LEU A 1 115 ? 70.325 33.458 39.321 1.00 16.20 107 LEU A CA 1
ATOM 822 C C . LEU A 1 115 ? 71.395 32.491 39.812 1.00 17.46 107 LEU A C 1
ATOM 823 O O . LEU A 1 115 ? 71.503 32.244 41.012 1.00 15.93 107 LEU A O 1
ATOM 828 N N . PHE A 1 116 ? 72.196 31.946 38.899 1.00 13.21 108 PHE A N 1
ATOM 829 C CA . PHE A 1 116 ? 73.244 31.022 39.334 1.00 13.41 108 PHE A CA 1
ATOM 830 C C . PHE A 1 116 ? 74.400 31.760 40.040 1.00 18.79 108 PHE A C 1
ATOM 831 O O . PHE A 1 116 ? 74.921 31.274 41.052 1.00 18.15 108 PHE A O 1
ATOM 839 N N . ASP A 1 117 ? 74.754 32.951 39.562 1.00 14.63 109 ASP A N 1
ATOM 840 C CA . ASP A 1 117 ? 75.799 33.740 40.228 1.00 16.28 109 ASP A CA 1
ATOM 841 C C . ASP A 1 117 ? 75.381 34.128 41.658 1.00 19.11 109 ASP A C 1
ATOM 842 O O . ASP A 1 117 ? 76.184 34.081 42.575 1.00 19.70 109 ASP A O 1
ATOM 847 N N . SER A 1 118 ? 74.123 34.521 41.831 1.00 16.72 110 SER A N 1
ATOM 848 C CA . SER A 1 118 ? 73.569 34.777 43.154 1.00 14.21 110 SER A CA 1
ATOM 849 C C . SER A 1 118 ? 73.668 33.531 44.041 1.00 19.01 110 SER A C 1
ATOM 850 O O . SER A 1 118 ? 74.083 33.597 45.207 1.00 16.64 110 SER A O 1
ATOM 853 N N . THR A 1 119 ? 73.316 32.390 43.469 1.00 15.33 111 THR A N 1
ATOM 854 C CA . THR A 1 119 ? 73.305 31.133 44.214 1.00 21.10 111 THR A CA 1
ATOM 855 C C . THR A 1 119 ? 74.697 30.758 44.733 1.00 24.05 111 THR A C 1
ATOM 856 O O . THR A 1 119 ? 74.840 30.241 45.846 1.00 22.81 111 THR A O 1
ATOM 860 N N . HIS A 1 120 ? 75.722 31.059 43.942 1.00 15.59 112 HIS A N 1
ATOM 861 C CA . HIS A 1 120 ? 77.087 30.709 44.292 1.00 21.48 112 HIS A CA 1
ATOM 862 C C . HIS A 1 120 ? 77.872 31.890 44.853 1.00 22.32 112 HIS A C 1
ATOM 863 O O . HIS A 1 120 ? 79.059 31.774 45.101 1.00 24.46 112 HIS A O 1
ATOM 870 N N . ASN A 1 121 ? 77.203 33.011 45.081 1.00 22.95 113 ASN A N 1
ATOM 871 C CA . ASN A 1 121 ? 77.890 34.203 45.556 1.00 28.85 113 ASN A CA 1
ATOM 872 C C . ASN A 1 121 ? 78.313 34.087 47.021 1.00 29.88 113 ASN A C 1
ATOM 873 O O . ASN A 1 121 ? 77.591 33.517 47.834 1.00 28.82 113 ASN A O 1
ATOM 878 N N . GLU A 1 122 ? 79.475 34.641 47.357 1.00 26.01 114 GLU A N 1
ATOM 879 C CA . GLU A 1 122 ? 79.978 34.592 48.731 1.00 34.74 114 GLU A CA 1
ATOM 880 C C . GLU A 1 122 ? 79.269 35.612 49.621 1.00 31.32 114 GLU A C 1
ATOM 881 O O . GLU A 1 122 ? 79.215 35.456 50.837 1.00 33.68 114 GLU A O 1
ATOM 887 N N . LYS A 1 123 ? 78.733 36.659 49.010 1.00 34.59 115 LYS A N 1
ATOM 888 C CA . LYS A 1 123 ? 77.964 37.652 49.744 1.00 34.33 115 LYS A CA 1
ATOM 889 C C . LYS A 1 123 ? 76.509 37.649 49.265 1.00 27.54 115 LYS A C 1
ATOM 890 O O . LYS A 1 123 ? 76.250 37.532 48.068 1.00 29.68 115 LYS A O 1
ATOM 892 N N . ASP A 1 124 ? 75.569 37.763 50.202 1.00 32.75 116 ASP A N 1
ATOM 893 C CA . ASP A 1 124 ? 74.142 37.820 49.873 1.00 36.40 116 ASP A CA 1
ATOM 894 C C . ASP A 1 124 ? 73.708 36.639 49.022 1.00 25.78 116 ASP A C 1
ATOM 895 O O . ASP A 1 124 ? 72.962 36.822 48.065 1.00 22.82 116 ASP A O 1
ATOM 900 N N . ALA A 1 125 ? 74.214 35.451 49.341 1.00 23.10 117 ALA A N 1
ATOM 901 C CA . ALA A 1 125 ? 73.948 34.257 48.542 1.00 24.91 117 ALA A CA 1
ATOM 902 C C . ALA A 1 125 ? 72.444 34.005 48.406 1.00 17.96 117 ALA A C 1
ATOM 903 O O . ALA A 1 125 ? 71.702 34.104 49.391 1.00 18.06 117 ALA A O 1
ATOM 905 N N . ARG A 1 126 ? 72.009 33.753 47.174 1.00 20.00 118 ARG A N 1
ATOM 906 C CA . ARG A 1 126 ? 70.631 33.379 46.844 1.00 18.14 118 ARG A CA 1
ATOM 907 C C . ARG A 1 126 ? 69.629 34.504 47.067 1.00 17.39 118 ARG A C 1
ATOM 908 O O . ARG A 1 126 ? 68.438 34.319 46.854 1.00 16.76 118 ARG A O 1
ATOM 916 N N . ARG A 1 127 ? 70.111 35.680 47.468 1.00 18.77 119 ARG A N 1
ATOM 917 C CA . ARG A 1 127 ? 69.220 36.774 47.864 1.00 23.67 119 ARG A CA 1
ATOM 918 C C . ARG A 1 127 ? 68.178 37.148 46.804 1.00 23.96 119 ARG A C 1
ATOM 919 O O . ARG A 1 127 ? 67.015 37.409 47.121 1.00 22.47 119 ARG A O 1
ATOM 927 N N . ILE A 1 128 ? 68.590 37.187 45.545 1.00 19.59 120 ILE A N 1
ATOM 928 C CA . ILE A 1 128 ? 67.686 37.662 44.507 1.00 24.06 120 ILE A CA 1
ATOM 929 C C . ILE A 1 128 ? 66.973 36.520 43.795 1.00 19.15 120 ILE A C 1
ATOM 930 O O . ILE A 1 128 ? 66.197 36.746 42.877 1.00 24.99 120 ILE A O 1
ATOM 935 N N . VAL A 1 129 ? 67.221 35.297 44.239 1.00 16.80 121 VAL A N 1
ATOM 936 C CA . VAL A 1 129 ? 66.607 34.130 43.621 1.00 17.10 121 VAL A CA 1
ATOM 937 C C . VAL A 1 129 ? 65.152 33.964 44.050 1.00 16.94 121 VAL A C 1
ATOM 938 O O . VAL A 1 129 ? 64.866 33.786 45.235 1.00 17.07 121 VAL A O 1
ATOM 942 N N . PRO A 1 130 ? 64.226 34.021 43.082 1.00 17.97 122 PRO A N 1
ATOM 943 C CA . PRO A 1 130 ? 62.809 33.799 43.349 1.00 18.34 122 PRO A CA 1
ATOM 944 C C . PRO A 1 130 ? 62.437 32.326 43.227 1.00 16.46 122 PRO A C 1
ATOM 945 O O . PRO A 1 130 ? 63.221 31.529 42.725 1.00 16.40 122 PRO A O 1
ATOM 949 N N . PRO A 1 131 ? 61.227 31.970 43.661 1.00 19.08 123 PRO A N 1
ATOM 950 C CA . PRO A 1 131 ? 60.748 30.624 43.369 1.00 14.79 123 PRO A CA 1
ATOM 951 C C . PRO A 1 131 ? 60.748 30.376 41.865 1.00 16.39 123 PRO A C 1
ATOM 952 O O . PRO A 1 131 ? 60.481 31.289 41.080 1.00 14.01 123 PRO A O 1
ATOM 956 N N . ILE A 1 132 ? 61.054 29.153 41.466 1.00 13.84 124 ILE A N 1
ATOM 957 C CA . ILE A 1 132 ? 60.966 28.783 40.062 1.00 15.80 124 ILE A CA 1
ATOM 958 C C . ILE A 1 132 ? 59.967 27.642 39.936 1.00 14.26 124 ILE A C 1
ATOM 959 O O . ILE A 1 132 ? 60.050 26.655 40.683 1.00 16.64 124 ILE A O 1
ATOM 964 N N . PHE A 1 133 ? 58.996 27.806 39.040 1.00 11.22 125 PHE A N 1
ATOM 965 C CA . PHE A 1 133 ? 58.041 26.739 38.730 1.00 13.43 125 PHE A CA 1
ATOM 966 C C . PHE A 1 133 ? 58.354 26.128 37.363 1.00 12.39 125 PHE A C 1
ATOM 967 O O . PHE A 1 133 ? 58.530 26.853 36.370 1.00 12.74 125 PHE A O 1
ATOM 975 N N . ILE A 1 134 ? 58.404 24.801 37.302 1.00 10.85 126 ILE A N 1
ATOM 976 C CA . ILE A 1 134 ? 58.642 24.093 36.038 1.00 14.76 126 ILE A CA 1
ATOM 977 C C . ILE A 1 134 ? 57.378 23.460 35.484 1.00 12.38 126 ILE A C 1
ATOM 978 O O . ILE A 1 134 ? 56.652 22.775 36.213 1.00 11.84 126 ILE A O 1
ATOM 983 N N . PHE A 1 135 ? 57.094 23.716 34.208 1.00 11.12 127 PHE A N 1
ATOM 984 C CA . PHE A 1 135 ? 55.987 23.055 33.486 1.00 11.40 127 PHE A CA 1
ATOM 985 C C . PHE A 1 135 ? 56.534 22.402 32.229 1.00 16.62 127 PHE A C 1
ATOM 986 O O . PHE A 1 135 ? 57.448 22.945 31.584 1.00 15.14 127 PHE A O 1
ATOM 994 N N . VAL A 1 136 ? 55.987 21.249 31.857 1.00 18.28 128 VAL A N 1
ATOM 995 C CA . VAL A 1 136 ? 56.311 20.682 30.555 1.00 12.86 128 VAL A CA 1
ATOM 996 C C . VAL A 1 136 ? 55.021 20.517 29.760 1.00 21.16 128 VAL A C 1
ATOM 997 O O . VAL A 1 136 ? 53.941 20.345 30.333 1.00 15.88 128 VAL A O 1
ATOM 1001 N N . LYS A 1 137 ? 55.138 20.581 28.440 1.00 23.45 129 LYS A N 1
ATOM 1002 C CA . LYS A 1 137 ? 53.995 20.390 27.555 1.00 24.45 129 LYS A CA 1
ATOM 1003 C C . LYS A 1 137 ? 53.501 18.968 27.717 1.00 16.20 129 LYS A C 1
ATOM 1004 O O . LYS A 1 137 ? 54.284 18.028 27.694 1.00 21.81 129 LYS A O 1
ATOM 1009 N N . TYR A 1 138 ? 52.201 18.808 27.893 1.00 17.75 130 TYR A N 1
ATOM 1010 C CA . TYR A 1 138 ? 51.620 17.488 28.105 1.00 18.69 130 TYR A CA 1
ATOM 1011 C C . TYR A 1 138 ? 50.288 17.423 27.375 1.00 20.90 130 TYR A C 1
ATOM 1012 O O . TYR A 1 138 ? 49.246 17.698 27.974 1.00 25.11 130 TYR A O 1
ATOM 1021 N N . PRO A 1 139 ? 50.316 17.102 26.073 1.00 24.23 131 PRO A N 1
ATOM 1022 C CA . PRO A 1 139 ? 49.094 17.145 25.262 1.00 23.80 131 PRO A CA 1
ATOM 1023 C C . PRO A 1 139 ? 48.006 16.226 25.798 1.00 23.71 131 PRO A C 1
ATOM 1024 O O . PRO A 1 139 ? 48.314 15.114 26.216 1.00 25.45 131 PRO A O 1
ATOM 1028 N N . THR A 1 140 ? 46.770 16.722 25.841 1.00 25.71 132 THR A N 1
ATOM 1029 C CA . THR A 1 140 ? 45.600 15.910 26.158 1.00 26.72 132 THR A CA 1
ATOM 1030 C C . THR A 1 140 ? 44.644 15.902 24.963 1.00 29.87 132 THR A C 1
ATOM 1031 O O . THR A 1 140 ? 44.837 16.657 24.017 1.00 25.19 132 THR A O 1
ATOM 1035 N N . ALA A 1 141 ? 43.583 15.103 25.037 1.00 30.80 133 ALA A N 1
ATOM 1036 C CA . ALA A 1 141 ? 42.629 15.004 23.935 1.00 36.07 133 ALA A CA 1
ATOM 1037 C C . ALA A 1 141 ? 41.966 16.339 23.660 1.00 36.68 133 ALA A C 1
ATOM 1038 O O . ALA A 1 141 ? 41.762 16.709 22.510 1.00 34.44 133 ALA A O 1
ATOM 1040 N N . SER A 1 142 ? 41.644 17.074 24.716 1.00 34.77 134 SER A N 1
ATOM 1041 C CA . SER A 1 142 ? 40.897 18.315 24.549 1.00 36.42 134 SER A CA 1
ATOM 1042 C C . SER A 1 142 ? 41.760 19.488 24.104 1.00 33.41 134 SER A C 1
ATOM 1043 O O . SER A 1 142 ? 41.231 20.499 23.637 1.00 35.86 134 SER A O 1
ATOM 1046 N N . SER A 1 143 ? 43.078 19.366 24.253 1.00 32.21 135 SER A N 1
ATOM 1047 C CA . SER A 1 143 ? 43.972 20.496 23.977 1.00 29.21 135 SER A CA 1
ATOM 1048 C C . SER A 1 143 ? 45.421 20.068 23.819 1.00 31.17 135 SER A C 1
ATOM 1049 O O . SER A 1 143 ? 45.941 19.256 24.587 1.00 31.53 135 SER A O 1
ATOM 1052 N N . SER A 1 144 ? 46.092 20.674 22.852 1.00 33.43 136 SER A N 1
ATOM 1053 C CA . SER A 1 144 ? 47.492 20.388 22.610 1.00 33.75 136 SER A CA 1
ATOM 1054 C C . SER A 1 144 ? 48.345 21.360 23.407 1.00 30.16 136 SER A C 1
ATOM 1055 O O . SER A 1 144 ? 49.572 21.261 23.409 1.00 38.19 136 SER A O 1
ATOM 1058 N N . ARG A 1 145 ? 47.686 22.307 24.073 1.00 24.17 137 ARG A N 1
ATOM 1059 C CA . ARG A 1 145 ? 48.382 23.315 24.867 1.00 26.22 137 ARG A CA 1
ATOM 1060 C C . ARG A 1 145 ? 48.411 22.938 26.348 1.00 27.58 137 ARG A C 1
ATOM 1061 O O . ARG A 1 145 ? 48.877 23.711 27.180 1.00 25.44 137 ARG A O 1
ATOM 1069 N N . SER A 1 146 ? 47.922 21.750 26.674 1.00 21.58 138 SER A N 1
ATOM 1070 C CA . SER A 1 146 ? 47.911 21.296 28.071 1.00 26.66 138 SER A CA 1
ATOM 1071 C C . SER A 1 146 ? 49.327 21.130 28.623 1.00 22.01 138 SER A C 1
ATOM 1072 O O . SER A 1 146 ? 50.251 20.780 27.877 1.00 22.36 138 SER A O 1
ATOM 1075 N N . VAL A 1 147 ? 49.496 21.382 29.922 1.00 21.68 139 VAL A N 1
ATOM 1076 C CA . VAL A 1 147 ? 50.807 21.272 30.559 1.00 19.29 139 VAL A CA 1
ATOM 1077 C C . VAL A 1 147 ? 50.780 20.414 31.831 1.00 21.90 139 VAL A C 1
ATOM 1078 O O . VAL A 1 147 ? 49.721 20.124 32.388 1.00 16.80 139 VAL A O 1
ATOM 1082 N N . GLN A 1 148 ? 51.963 20.005 32.274 1.00 18.34 140 GLN A N 1
ATOM 1083 C CA . GLN A 1 148 ? 52.116 19.265 33.512 1.00 13.88 140 GLN A CA 1
ATOM 1084 C C . GLN A 1 148 ? 53.068 20.029 34.424 1.00 12.00 140 GLN A C 1
ATOM 1085 O O . GLN A 1 148 ? 54.115 20.481 33.976 1.00 14.00 140 GLN A O 1
ATOM 1091 N N . PHE A 1 149 ? 52.682 20.208 35.682 1.00 10.38 141 PHE A N 1
ATOM 1092 C CA . PHE A 1 149 ? 53.538 20.839 36.689 1.00 10.95 141 PHE A CA 1
ATOM 1093 C C . PHE A 1 149 ? 54.591 19.836 37.187 1.00 17.02 141 PHE A C 1
ATOM 1094 O O . PHE A 1 149 ? 54.252 18.738 37.636 1.00 17.80 141 PHE A O 1
ATOM 1102 N N . LYS A 1 150 ? 55.867 20.196 37.097 1.00 15.60 142 LYS A N 1
ATOM 1103 C CA . LYS A 1 150 ? 56.935 19.269 37.486 1.00 14.90 142 LYS A CA 1
ATOM 1104 C C . LYS A 1 150 ? 57.569 19.624 38.834 1.00 16.50 142 LYS A C 1
ATOM 1105 O O . LYS A 1 150 ? 58.374 18.863 39.347 1.00 15.56 142 LYS A O 1
ATOM 1111 N N . GLY A 1 151 ? 57.227 20.787 39.383 1.00 11.22 143 GLY A N 1
ATOM 1112 C CA . GLY A 1 151 ? 57.678 21.160 40.719 1.00 17.60 143 GLY A CA 1
ATOM 1113 C C . GLY A 1 151 ? 58.229 22.566 40.901 1.00 13.97 143 GLY A C 1
ATOM 1114 O O . GLY A 1 151 ? 58.382 23.324 39.934 1.00 14.89 143 GLY A O 1
ATOM 1115 N N . VAL A 1 152 ? 58.521 22.900 42.156 1.00 12.4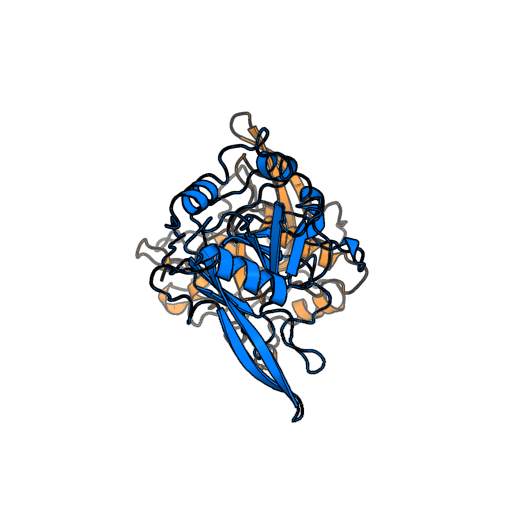0 144 VAL A N 1
ATOM 1116 C CA . VAL A 1 152 ? 59.219 24.128 42.533 1.00 13.05 144 VAL A CA 1
ATOM 1117 C C . VAL A 1 152 ? 60.712 23.828 42.478 1.00 16.16 144 VAL A C 1
ATOM 1118 O O . VAL A 1 152 ? 61.153 22.818 43.035 1.00 12.50 144 VAL A O 1
ATOM 1122 N N . ALA A 1 153 ? 61.490 24.692 41.836 1.00 13.17 145 ALA A N 1
ATOM 1123 C CA . ALA A 1 153 ? 62.898 24.393 41.617 1.00 14.52 145 ALA A CA 1
ATOM 1124 C C . ALA A 1 153 ? 63.813 25.512 42.092 1.00 12.41 145 ALA A C 1
ATOM 1125 O O . ALA A 1 153 ? 63.385 26.663 42.242 1.00 13.74 145 ALA A O 1
ATOM 1127 N N . VAL A 1 154 ? 65.075 25.159 42.341 1.00 12.73 146 VAL A N 1
ATOM 1128 C CA . VAL A 1 154 ? 66.091 26.139 42.683 1.00 12.11 146 VAL A CA 1
ATOM 1129 C C . VAL A 1 154 ? 67.341 25.850 41.872 1.00 14.06 146 VAL A C 1
ATOM 1130 O O . VAL A 1 154 ? 67.596 24.691 41.524 1.00 14.04 146 VAL A O 1
ATOM 1134 N N . PRO A 1 155 ? 68.127 26.901 41.577 1.00 11.03 147 PRO A N 1
ATOM 1135 C CA . PRO A 1 155 ? 69.352 26.755 40.777 1.00 13.25 147 PRO A CA 1
ATOM 1136 C C . PRO A 1 155 ? 70.395 25.886 41.455 1.00 11.04 147 PRO A C 1
ATOM 1137 O O . PRO A 1 155 ? 70.592 26.008 42.663 1.00 17.14 147 PRO A O 1
ATOM 1141 N N . GLY A 1 156 ? 71.062 25.041 40.678 1.00 12.58 148 GLY A N 1
ATOM 1142 C CA . GLY A 1 156 ? 72.148 24.229 41.187 1.00 14.37 148 GLY A CA 1
ATOM 1143 C C . GLY A 1 156 ? 71.666 22.866 41.632 1.00 18.16 148 GLY A C 1
ATOM 1144 O O . GLY A 1 156 ? 70.467 22.557 41.574 1.00 12.60 148 GLY A O 1
ATOM 1145 N N . TYR A 1 157 ? 72.605 22.047 42.085 1.00 15.08 149 TYR A N 1
ATOM 1146 C CA . TYR A 1 157 ? 72.292 20.687 42.511 1.00 15.95 149 TYR A CA 1
ATOM 1147 C C . TYR A 1 157 ? 73.372 20.227 43.489 1.00 19.24 149 TYR A C 1
ATOM 1148 O O . TYR A 1 157 ? 74.542 20.519 43.273 1.00 16.16 149 TYR A O 1
ATOM 1157 N N . PRO A 1 158 ? 72.982 19.525 44.574 1.00 20.39 150 PRO A N 1
ATOM 1158 C CA . PRO A 1 158 ? 74.001 19.071 45.538 1.00 22.60 150 PRO A CA 1
ATOM 1159 C C . PRO A 1 158 ? 75.104 18.260 44.868 1.00 22.86 150 PRO A C 1
ATOM 1160 O O . PRO A 1 158 ? 74.810 17.329 44.115 1.00 20.61 150 PRO A O 1
ATOM 1164 N N . GLY A 1 159 ? 76.354 18.658 45.091 1.00 25.89 151 GLY A N 1
ATOM 1165 C CA . GLY A 1 159 ? 77.494 17.965 44.506 1.00 25.27 151 GLY A CA 1
ATOM 1166 C C . GLY A 1 159 ? 77.942 18.485 43.149 1.00 28.37 151 GLY A C 1
ATOM 1167 O O . GLY A 1 159 ? 78.978 18.065 42.642 1.00 29.61 151 GLY A O 1
ATOM 1168 N N . LEU A 1 160 ? 77.172 19.390 42.546 1.00 22.77 152 LEU A N 1
ATOM 1169 C CA . LEU A 1 160 ? 77.581 20.004 41.279 1.00 23.16 152 LEU A CA 1
ATOM 1170 C C . LEU A 1 160 ? 78.226 21.368 41.497 1.00 24.34 152 LEU A C 1
ATOM 1171 O O . LEU A 1 160 ? 77.669 22.227 42.186 1.00 21.09 152 LEU A O 1
ATOM 1176 N N . SER A 1 161 ? 79.393 21.571 40.895 1.00 20.78 153 SER A N 1
ATOM 1177 C CA . SER A 1 161 ? 80.102 22.845 41.011 1.00 23.14 153 SER A CA 1
ATOM 1178 C C . SER A 1 161 ? 79.426 23.953 40.212 1.00 22.45 153 SER A C 1
ATOM 1179 O O . SER A 1 161 ? 78.543 23.695 39.393 1.00 18.37 153 SER A O 1
ATOM 1182 N N . ALA A 1 162 ? 79.851 25.189 40.451 1.00 18.31 154 ALA A N 1
ATOM 1183 C CA . ALA A 1 162 ? 79.334 26.328 39.710 1.00 22.73 154 ALA A CA 1
ATOM 1184 C C . ALA A 1 162 ? 79.825 26.281 38.264 1.00 28.21 154 ALA A C 1
ATOM 1185 O O . ALA A 1 162 ? 79.241 26.898 37.381 1.00 27.21 154 ALA A O 1
ATOM 1187 N N . THR A 1 163 ? 80.886 25.518 38.025 1.00 23.55 155 THR A N 1
ATOM 1188 C CA . THR A 1 163 ? 81.392 25.317 36.673 1.00 28.75 155 THR A CA 1
ATOM 1189 C C . THR A 1 163 ? 80.460 24.394 35.894 1.00 29.80 155 THR A C 1
ATOM 1190 O O . THR A 1 163 ? 80.305 24.540 34.681 1.00 27.50 155 THR A O 1
ATOM 1194 N N . ASP A 1 164 ? 79.820 23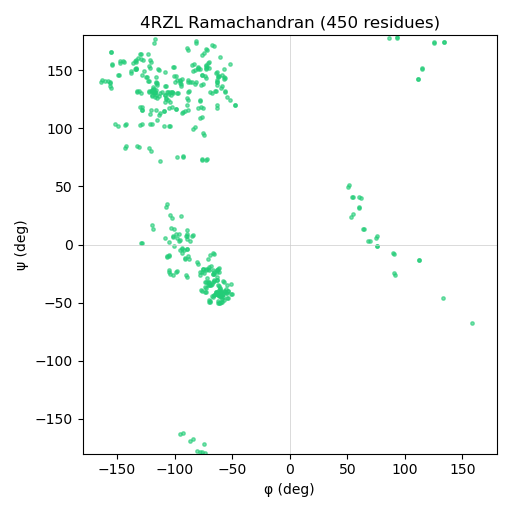.457 36.591 1.00 22.56 156 ASP A N 1
ATOM 1195 C CA . ASP A 1 164 ? 79.023 22.444 35.902 1.00 22.81 156 ASP A CA 1
ATOM 1196 C C . ASP A 1 164 ? 77.502 22.693 35.828 1.00 21.15 156 ASP A C 1
ATOM 1197 O O . ASP A 1 164 ? 76.833 22.126 34.968 1.00 18.21 156 ASP A O 1
ATOM 1202 N N . ASP A 1 165 ? 76.939 23.488 36.729 1.00 16.04 157 ASP A N 1
ATOM 1203 C CA . ASP A 1 165 ? 75.475 23.582 36.777 1.00 19.84 157 ASP A CA 1
ATOM 1204 C C . ASP A 1 165 ? 74.906 24.672 35.847 1.00 17.38 157 ASP A C 1
ATOM 1205 O O . ASP A 1 165 ? 73.689 24.771 35.671 1.00 18.32 157 ASP A O 1
ATOM 1210 N N . LEU A 1 166 ? 75.784 25.506 35.292 1.00 17.59 158 LEU A N 1
ATOM 1211 C CA . LEU A 1 166 ? 75.402 26.455 34.245 1.00 14.49 158 LEU A CA 1
ATOM 1212 C C . LEU A 1 166 ? 76.539 26.549 33.245 1.00 17.89 158 LEU A C 1
ATOM 1213 O O . LEU A 1 166 ? 77.547 27.194 33.505 1.00 18.94 158 LEU A O 1
ATOM 1218 N N . ILE A 1 167 ? 76.367 25.895 32.101 1.00 17.94 159 ILE A N 1
ATOM 1219 C CA . ILE A 1 167 ? 77.423 25.789 31.095 1.00 18.08 159 ILE A CA 1
ATOM 1220 C C . ILE A 1 167 ? 76.973 26.479 29.826 1.00 16.76 159 ILE A C 1
ATOM 1221 O O . ILE A 1 167 ? 75.856 26.247 29.359 1.00 14.80 159 ILE A O 1
ATOM 1226 N N . ALA A 1 168 ? 77.818 27.349 29.284 1.00 13.47 160 ALA A N 1
ATOM 1227 C CA . ALA A 1 168 ? 77.584 27.879 27.944 1.00 18.87 160 ALA A CA 1
ATOM 1228 C C . ALA A 1 168 ? 77.991 26.818 26.922 1.00 21.30 160 ALA A C 1
ATOM 1229 O O . ALA A 1 168 ? 79.168 26.541 26.750 1.00 28.96 160 ALA A O 1
ATOM 1231 N N . VAL A 1 169 ? 77.030 26.206 26.249 1.00 18.82 161 VAL A N 1
ATOM 1232 C CA . VAL A 1 169 ? 77.383 25.176 25.279 1.00 17.04 161 VAL A CA 1
ATOM 1233 C C . VAL A 1 169 ? 77.336 25.742 23.863 1.00 17.23 161 VAL A C 1
ATOM 1234 O O . VAL A 1 169 ? 76.590 26.690 23.579 1.00 18.45 161 VAL A O 1
ATOM 1238 N N . TRP A 1 170 ? 78.134 25.153 22.982 1.00 12.17 162 TRP A N 1
ATOM 1239 C CA . TRP A 1 170 ? 78.167 25.567 21.583 1.00 15.55 162 TRP A CA 1
ATOM 1240 C C . TRP A 1 170 ? 77.262 24.698 20.746 1.00 15.83 162 TRP A C 1
ATOM 1241 O O . TRP A 1 170 ? 77.183 23.490 20.959 1.00 20.98 162 TRP A O 1
ATOM 1252 N N . LYS A 1 171 ? 76.581 25.313 19.789 1.00 16.14 163 LYS A N 1
ATOM 1253 C CA . LYS A 1 171 ? 75.897 24.566 18.749 1.00 21.69 163 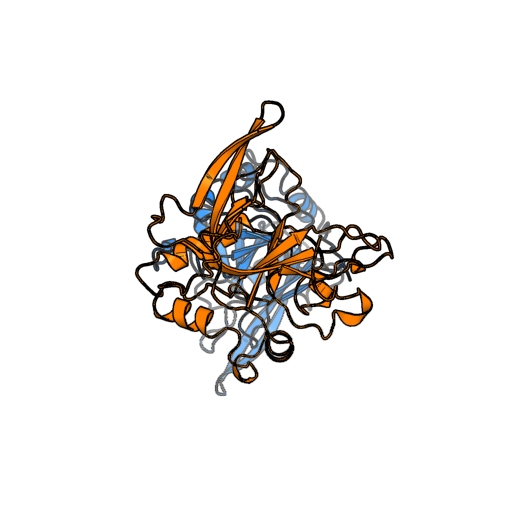LYS A CA 1
ATOM 1254 C C . LYS A 1 171 ? 76.195 25.189 17.389 1.00 14.67 163 LYS A C 1
ATOM 1255 O O . LYS A 1 171 ? 76.548 26.360 17.292 1.00 16.96 163 LYS A O 1
ATOM 1261 N N . THR A 1 172 ? 76.049 24.386 16.347 1.00 15.94 164 THR A N 1
ATOM 1262 C CA . THR A 1 172 ? 76.166 24.861 14.978 1.00 18.56 164 THR A CA 1
ATOM 1263 C C . THR A 1 172 ? 74.831 24.669 14.282 1.00 25.76 164 THR A C 1
ATOM 1264 O O . THR A 1 172 ? 74.245 23.589 14.363 1.00 21.23 164 THR A O 1
ATOM 1268 N N . THR A 1 173 ? 74.350 25.716 13.615 1.00 19.50 165 THR A N 1
ATOM 1269 C CA . THR A 1 173 ? 73.151 25.613 12.794 1.00 21.27 165 THR A CA 1
ATOM 1270 C C . THR A 1 173 ? 73.458 26.161 11.407 1.00 25.90 165 THR A C 1
ATOM 1271 O O . THR A 1 173 ? 73.762 27.348 11.273 1.00 21.16 165 THR A O 1
ATOM 1275 N N . ASN A 1 174 ? 73.400 25.293 10.395 1.00 27.79 166 ASN A N 1
ATOM 1276 C CA . ASN A 1 174 ? 73.757 25.666 9.026 1.00 31.34 166 ASN A CA 1
ATOM 1277 C C . ASN A 1 174 ? 75.112 26.357 8.960 1.00 24.25 166 ASN A C 1
ATOM 1278 O O . ASN A 1 174 ? 75.229 27.433 8.376 1.00 24.02 166 ASN A O 1
ATOM 1283 N N . GLY A 1 175 ? 76.122 25.754 9.584 1.00 22.42 167 GLY A N 1
ATOM 1284 C CA . GLY A 1 175 ? 77.461 26.319 9.572 1.00 19.46 167 GLY A CA 1
ATOM 1285 C C . GLY A 1 175 ? 77.702 27.525 10.480 1.00 24.39 167 GLY A C 1
ATOM 1286 O O . GLY A 1 175 ? 78.826 28.019 10.541 1.00 31.28 167 GLY A O 1
ATOM 1287 N N . GLN A 1 176 ? 76.682 27.995 11.204 1.00 20.50 168 GLN A N 1
ATOM 1288 C CA . GLN A 1 176 ? 76.851 29.152 12.099 1.00 18.97 168 GLN A CA 1
ATOM 1289 C C . GLN A 1 176 ? 76.917 28.682 13.543 1.00 19.33 168 GLN A C 1
ATOM 1290 O O . GLN A 1 176 ? 75.990 28.028 14.016 1.00 17.50 168 GLN A O 1
ATOM 1296 N N . ARG A 1 177 ? 78.007 29.008 14.239 1.00 13.56 169 ARG A N 1
ATOM 1297 C CA . ARG A 1 177 ? 78.184 28.577 15.631 1.00 14.70 169 ARG A CA 1
ATOM 1298 C C . ARG A 1 177 ? 77.726 29.655 16.618 1.00 16.84 169 ARG A C 1
ATOM 1299 O O . ARG A 1 177 ? 77.963 30.853 16.410 1.00 15.91 169 ARG A O 1
ATOM 1307 N N . PHE A 1 178 ? 77.085 29.222 17.705 1.00 16.47 170 PHE A N 1
ATOM 1308 C CA . PHE A 1 178 ? 76.554 30.141 18.711 1.00 14.20 170 PHE A CA 1
ATOM 1309 C C . PHE A 1 178 ? 76.452 29.414 20.046 1.00 16.30 170 PHE A C 1
ATOM 1310 O O . PHE A 1 178 ? 76.529 28.187 20.091 1.00 15.48 170 PHE A O 1
ATOM 1318 N N . GLN A 1 179 ? 76.276 30.171 21.126 1.00 15.35 171 GLN A N 1
ATOM 1319 C CA . GLN A 1 179 ? 76.240 29.583 22.468 1.00 13.83 171 GLN A CA 1
ATOM 1320 C C . GLN A 1 179 ? 74.878 29.716 23.141 1.00 16.12 171 GLN A C 1
ATOM 1321 O O . GLN A 1 179 ? 74.123 30.658 22.883 1.00 12.73 171 GLN A O 1
ATOM 1327 N N . ASN A 1 180 ? 74.582 28.763 24.015 1.00 14.06 172 ASN A N 1
ATOM 1328 C CA . ASN A 1 180 ? 73.346 28.767 24.774 1.00 14.34 172 ASN A CA 1
ATOM 1329 C C . ASN A 1 180 ? 73.628 28.141 26.138 1.00 19.40 172 ASN A C 1
ATOM 1330 O O . ASN A 1 180 ? 74.574 27.363 26.286 1.00 13.88 172 ASN A O 1
ATOM 1335 N N . TYR A 1 181 ? 72.814 28.460 27.137 1.00 15.14 173 TYR A N 1
ATOM 1336 C CA . TYR A 1 181 ? 73.042 27.884 28.457 1.00 9.70 173 TYR A CA 1
ATOM 1337 C C . TYR A 1 181 ? 72.411 26.508 28.605 1.00 12.31 173 TYR A C 1
ATOM 1338 O O . TYR A 1 181 ? 71.299 26.245 28.130 1.00 10.90 173 TYR A O 1
ATOM 1347 N N . ARG A 1 182 ? 73.147 25.629 29.266 1.00 13.44 174 ARG A N 1
ATOM 1348 C CA . ARG A 1 182 ? 72.590 24.409 29.820 1.00 14.22 174 ARG A CA 1
ATOM 1349 C C . ARG A 1 182 ? 72.585 24.599 31.332 1.00 14.64 174 ARG A C 1
ATOM 1350 O O . ARG A 1 182 ? 73.646 24.737 31.953 1.00 14.45 174 ARG A O 1
ATOM 1358 N N . ALA A 1 183 ? 71.394 24.650 31.916 1.00 9.71 175 ALA A N 1
ATOM 1359 C CA . ALA A 1 183 ? 71.249 24.986 33.333 1.00 16.19 175 ALA A CA 1
ATOM 1360 C C . ALA A 1 183 ? 70.683 23.813 34.112 1.00 15.25 175 ALA A C 1
ATOM 1361 O O . ALA A 1 183 ? 69.730 23.186 33.667 1.00 14.61 175 ALA A O 1
ATOM 1363 N N . ILE A 1 184 ? 71.240 23.545 35.291 1.00 11.62 176 ILE A N 1
ATOM 1364 C CA . ILE A 1 184 ? 70.807 22.406 36.099 1.00 11.94 176 ILE A CA 1
ATOM 1365 C C . ILE A 1 184 ? 70.144 22.892 37.402 1.00 13.78 176 ILE A C 1
ATOM 1366 O O . ILE A 1 184 ? 70.701 23.713 38.128 1.00 14.68 176 ILE A O 1
ATOM 1371 N N . PHE A 1 185 ? 68.940 22.394 37.666 1.00 11.65 177 PHE A N 1
ATOM 1372 C CA . PHE A 1 185 ? 68.142 22.810 38.817 1.00 13.55 177 PHE A CA 1
ATOM 1373 C C . PHE A 1 185 ? 67.828 21.635 39.728 1.00 18.34 177 PHE A C 1
ATOM 1374 O O . PHE A 1 185 ? 67.816 20.490 39.279 1.00 13.25 177 PHE A O 1
ATOM 1382 N N . THR A 1 186 ? 67.536 21.947 40.990 1.00 12.10 178 THR A N 1
ATOM 1383 C CA . THR A 1 186 ? 67.057 20.982 41.971 1.00 11.46 178 THR A CA 1
ATOM 1384 C C . THR A 1 186 ? 65.552 21.117 42.149 1.00 13.18 178 THR A C 1
ATOM 1385 O O . THR A 1 186 ? 65.049 22.222 42.353 1.00 13.67 178 THR A O 1
ATOM 1389 N N . ILE A 1 187 ? 64.833 20.004 42.084 1.00 12.90 179 ILE A N 1
ATOM 1390 C CA . ILE A 1 187 ? 63.408 20.045 42.376 1.00 12.03 179 ILE A CA 1
ATOM 1391 C C . ILE A 1 187 ? 63.209 19.844 43.881 1.00 11.65 179 ILE A C 1
ATOM 1392 O O . ILE A 1 187 ? 63.667 18.861 44.461 1.00 11.96 179 ILE A O 1
ATOM 1397 N N . LEU A 1 188 ? 62.527 20.793 44.508 1.00 13.87 180 LEU A N 1
ATOM 1398 C CA . LEU A 1 188 ? 62.312 20.748 45.954 1.00 13.71 180 LEU A CA 1
ATOM 1399 C C . LEU A 1 188 ? 61.204 19.776 46.378 1.00 16.44 180 LEU A C 1
ATOM 1400 O O . LEU A 1 188 ? 60.240 19.544 45.647 1.00 12.75 180 LEU A O 1
ATOM 1405 N N . ASN A 1 189 ? 61.338 19.239 47.586 1.00 15.07 181 ASN A N 1
ATOM 1406 C CA . ASN A 1 189 ? 60.312 18.385 48.157 1.00 14.65 181 ASN A CA 1
ATOM 1407 C C . ASN A 1 189 ? 59.091 19.211 48.567 1.00 16.60 181 ASN A C 1
ATOM 1408 O O . ASN A 1 189 ? 58.847 19.449 49.748 1.00 18.18 181 ASN A O 1
ATOM 1413 N N . ILE A 1 190 ? 58.346 19.666 47.569 1.00 15.94 182 ILE A N 1
ATOM 1414 C CA . ILE A 1 190 ? 57.110 20.407 47.767 1.00 12.68 182 ILE A CA 1
ATOM 1415 C C . ILE A 1 190 ? 56.056 19.724 46.921 1.00 13.92 182 ILE A C 1
ATOM 1416 O O . ILE A 1 190 ? 56.070 19.855 45.696 1.00 16.74 182 ILE A O 1
ATOM 1421 N N . PRO A 1 191 ? 55.165 18.950 47.559 1.00 17.80 183 PRO A N 1
ATOM 1422 C CA . PRO A 1 191 ? 54.159 18.216 46.772 1.00 11.85 183 PRO A CA 1
ATOM 1423 C C . PRO A 1 191 ? 53.072 19.118 46.186 1.00 14.16 183 PRO A C 1
ATOM 1424 O O . PRO A 1 191 ? 52.424 18.724 45.225 1.00 13.09 183 PRO A O 1
ATOM 1428 N N . MET A 1 192 ? 52.881 20.303 46.755 1.00 11.94 184 MET A N 1
ATOM 1429 C CA . MET A 1 192 ? 51.787 21.176 46.346 1.00 15.57 184 MET A CA 1
ATOM 1430 C C . MET A 1 192 ? 52.058 22.644 46.631 1.00 18.87 184 MET A C 1
ATOM 1431 O O . MET A 1 192 ? 52.519 23.013 47.721 1.00 16.71 184 MET A O 1
ATOM 1436 N N . VAL A 1 193 ? 51.761 23.490 45.652 1.00 17.62 185 VAL A N 1
ATOM 1437 C CA . VAL A 1 193 ? 51.722 24.923 45.895 1.00 12.73 185 VAL A CA 1
ATOM 1438 C C . VAL A 1 193 ? 50.258 25.348 45.958 1.00 19.85 185 VAL A C 1
ATOM 1439 O O . VAL A 1 193 ? 49.524 25.191 44.982 1.00 16.40 185 VAL A O 1
ATOM 1443 N N . SER A 1 194 ? 49.826 25.861 47.107 1.00 17.90 186 SER A N 1
ATOM 1444 C CA . SER A 1 194 ? 48.396 26.132 47.312 1.00 24.94 186 SER A CA 1
ATOM 1445 C C . SER A 1 194 ? 47.891 27.345 46.522 1.00 19.77 186 SER A C 1
ATOM 1446 O O . SER A 1 194 ? 48.654 28.272 46.241 1.00 17.60 186 SER A O 1
ATOM 1449 N N . ARG A 1 195 ? 46.602 27.343 46.178 1.00 19.19 187 ARG A N 1
ATOM 1450 C CA . ARG A 1 195 ? 45.982 28.510 45.564 1.00 16.45 187 ARG A CA 1
ATOM 1451 C C . ARG A 1 195 ? 46.161 29.772 46.413 1.00 23.68 187 ARG A C 1
ATOM 1452 O O . ARG A 1 195 ? 46.376 30.862 45.870 1.00 23.38 187 ARG A O 1
ATOM 1460 N N . LYS A 1 196 ? 46.074 29.621 47.732 1.00 20.21 188 LYS A N 1
ATOM 1461 C CA . LYS A 1 196 ? 46.305 30.735 48.647 1.00 23.93 188 LYS A CA 1
ATOM 1462 C C . LYS A 1 196 ? 47.688 31.324 48.410 1.00 28.48 188 LYS A C 1
ATOM 1463 O O . LYS A 1 196 ? 47.833 32.541 48.278 1.00 22.57 188 LYS A O 1
ATOM 1469 N N . TRP A 1 197 ? 48.698 30.458 48.331 1.00 23.00 189 TRP A N 1
ATOM 1470 C CA . TRP A 1 197 ? 50.050 30.934 48.073 1.00 22.03 189 TRP A CA 1
ATOM 1471 C C . TRP A 1 197 ? 50.113 31.671 46.750 1.00 23.73 189 TRP A C 1
ATOM 1472 O O . TRP A 1 197 ? 50.643 32.775 46.684 1.00 26.54 189 TRP A O 1
ATOM 1483 N N . ILE A 1 198 ? 49.568 31.059 45.701 1.00 24.02 190 ILE A N 1
ATOM 1484 C CA . ILE A 1 198 ? 49.657 31.610 44.348 1.00 22.53 190 ILE A CA 1
ATOM 1485 C C . ILE A 1 198 ? 48.966 32.968 44.223 1.00 32.01 190 ILE A C 1
ATOM 1486 O O . ILE A 1 198 ? 49.485 33.871 43.560 1.00 31.11 190 ILE A O 1
ATOM 1491 N N . ASN A 1 199 ? 47.794 33.113 44.841 1.00 29.62 191 ASN A N 1
ATOM 1492 C CA . ASN A 1 199 ? 47.097 34.402 44.855 1.00 30.79 191 ASN A CA 1
ATOM 1493 C C . ASN A 1 199 ? 47.868 35.449 45.655 1.00 26.43 191 ASN A C 1
ATOM 1494 O O . ASN A 1 199 ? 47.660 36.645 45.492 1.00 29.49 191 ASN A O 1
ATOM 1499 N N . SER A 1 200 ? 48.725 34.983 46.553 1.00 32.85 192 SER A N 1
ATOM 1500 C CA . SER A 1 200 ? 49.496 35.870 47.409 1.00 31.63 192 SER A CA 1
ATOM 1501 C C . SER A 1 200 ? 50.955 35.899 46.946 1.00 43.83 192 SER A C 1
ATOM 1502 O O . SER A 1 200 ? 51.884 35.991 47.743 1.00 47.43 192 SER A O 1
ATOM 1505 N N . LEU A 1 201 ? 51.134 35.797 45.637 1.00 43.74 193 LEU A N 1
ATOM 1506 C CA . LEU A 1 201 ? 52.455 35.773 45.015 1.00 46.12 193 LEU A CA 1
ATOM 1507 C C . LEU A 1 201 ? 53.279 37.018 45.331 1.00 52.28 193 LEU A C 1
ATOM 1508 O O . LEU A 1 201 ? 54.472 36.931 45.648 1.00 46.23 193 LEU A O 1
ATOM 1513 N N . PHE A 1 202 ? 52.616 38.167 45.259 1.00 50.60 194 PHE A N 1
ATOM 1514 C CA . PHE A 1 202 ? 53.262 39.460 45.422 1.00 60.81 194 PHE A CA 1
ATOM 1515 C C . PHE A 1 202 ? 53.307 39.935 46.878 1.00 68.82 194 PHE A C 1
ATOM 1516 O O . PHE A 1 202 ? 53.658 41.084 47.150 1.00 79.40 194 PHE A O 1
ATOM 1524 N N . ASP A 1 203 ? 52.947 39.063 47.814 1.00 65.25 195 ASP A N 1
ATOM 1525 C CA . ASP A 1 203 ? 52.982 39.420 49.236 1.00 57.86 195 ASP A CA 1
ATOM 1526 C C . ASP A 1 203 ? 53.203 38.222 50.161 1.00 50.29 195 ASP A C 1
ATOM 1527 O O . ASP A 1 203 ? 52.269 37.464 50.442 1.00 46.21 195 ASP A O 1
ATOM 1532 N N . PRO A 1 204 ? 54.425 38.078 50.688 1.00 54.28 196 PRO A N 1
ATOM 1533 C CA . PRO A 1 204 ? 54.764 36.957 51.574 1.00 59.44 196 PRO A CA 1
ATOM 1534 C C . PRO A 1 204 ? 53.922 36.931 52.855 1.00 56.68 196 PRO A C 1
ATOM 1535 O O . PRO A 1 204 ? 53.813 35.879 53.495 1.00 48.87 196 PRO A O 1
ATOM 1539 N N . PHE A 1 205 ? 53.327 38.068 53.210 1.00 56.66 197 PHE A N 1
ATOM 1540 C CA . PHE A 1 205 ? 52.501 38.157 54.410 1.00 57.70 197 PHE A CA 1
ATOM 1541 C C . PHE A 1 205 ? 51.267 37.266 54.299 1.00 50.85 197 PHE A C 1
ATOM 1542 O O . PHE A 1 205 ? 50.899 36.588 55.255 1.00 53.43 197 PHE A O 1
ATOM 1544 N N . GLY A 1 206 ? 50.647 37.251 53.122 1.00 53.11 198 GLY A N 1
ATOM 1545 C CA . GLY A 1 206 ? 49.442 36.471 52.902 1.00 43.66 198 GLY A CA 1
ATOM 1546 C C . GLY A 1 206 ? 49.715 35.051 52.430 1.00 51.32 198 GLY A C 1
ATOM 1547 O O . GLY A 1 206 ? 48.792 34.319 52.058 1.00 46.50 198 GLY A O 1
ATOM 1548 N N . GLN A 1 207 ? 50.989 34.663 52.428 1.00 52.83 199 GLN A N 1
ATOM 1549 C CA . GLN A 1 207 ? 51.381 33.324 51.994 1.00 40.13 199 GLN A CA 1
ATOM 1550 C C . GLN A 1 207 ? 51.242 32.301 53.115 1.00 47.83 199 GLN A C 1
ATOM 1551 O O . GLN A 1 207 ? 51.381 32.629 54.297 1.00 39.40 199 GLN A O 1
ATOM 1557 N N . ASP A 1 208 ? 50.949 31.058 52.745 1.00 43.69 200 ASP A N 1
ATOM 1558 C CA . ASP A 1 208 ? 51.001 29.984 53.720 1.00 38.35 200 ASP A CA 1
ATOM 1559 C C . ASP A 1 208 ? 52.360 29.291 53.629 1.00 28.68 200 ASP A C 1
ATOM 1560 O O . ASP A 1 208 ? 53.296 29.817 53.027 1.00 26.08 200 ASP A O 1
ATOM 1565 N N . ASN A 1 209 ? 52.430 28.097 54.195 1.00 24.50 201 ASN A N 1
ATOM 1566 C CA . ASN A 1 209 ? 53.659 27.332 54.326 1.00 31.42 201 ASN A CA 1
ATOM 1567 C C . ASN A 1 209 ? 54.035 26.497 53.100 1.00 21.57 201 ASN A C 1
ATOM 1568 O O . ASN A 1 209 ? 54.944 25.677 53.196 1.00 19.74 201 ASN A O 1
ATOM 1573 N N . SER A 1 210 ? 53.321 26.668 51.985 1.00 22.47 202 SER A N 1
ATOM 1574 C CA . SER A 1 210 ? 53.565 25.874 50.768 1.00 21.43 202 SER A CA 1
ATOM 1575 C C . SER A 1 210 ? 55.040 25.879 50.359 1.00 16.05 202 SER A C 1
ATOM 1576 O O . SER A 1 210 ? 55.602 24.852 49.993 1.00 15.71 202 SER A O 1
ATOM 1579 N N . LEU A 1 211 ? 55.669 27.043 50.430 1.00 17.35 203 LEU A N 1
ATOM 1580 C CA . LEU A 1 211 ? 57.038 27.156 49.956 1.00 18.26 203 LEU A CA 1
ATOM 1581 C C . LEU A 1 211 ? 58.075 27.174 51.054 1.00 18.67 203 LEU A C 1
ATOM 1582 O O . LEU A 1 211 ? 59.197 27.620 50.830 1.00 17.58 203 LEU A O 1
ATOM 1587 N N . ASN A 1 212 ? 57.730 26.635 52.220 1.00 16.32 204 ASN A N 1
ATOM 1588 C CA . ASN A 1 212 ? 58.701 26.571 53.307 1.00 16.64 204 ASN A CA 1
ATOM 1589 C C . ASN A 1 212 ? 60.031 25.888 52.918 1.00 15.26 204 ASN A C 1
ATOM 1590 O O . ASN A 1 212 ? 61.089 26.362 53.317 1.00 18.51 204 ASN A O 1
ATOM 1595 N N . PRO A 1 213 ? 59.994 24.797 52.127 1.00 16.91 205 PRO A N 1
ATOM 1596 C CA . PRO A 1 213 ? 61.309 24.270 51.720 1.00 13.63 205 PRO A CA 1
ATOM 1597 C C . PRO A 1 213 ? 62.097 25.222 50.814 1.00 14.90 205 PRO A C 1
ATOM 1598 O O . PRO A 1 213 ? 63.324 25.156 50.773 1.00 12.05 205 PRO A O 1
ATOM 1602 N N . PHE A 1 214 ? 61.404 26.097 50.099 1.00 11.66 206 PHE A N 1
ATOM 1603 C CA . PHE A 1 214 ? 62.098 27.097 49.295 1.00 14.00 206 PHE A CA 1
ATOM 1604 C C . PHE A 1 214 ? 62.753 28.111 50.226 1.00 14.62 206 PHE A C 1
ATOM 1605 O O . PHE A 1 214 ? 63.927 28.443 50.074 1.00 12.84 206 PHE A O 1
ATOM 1613 N N . TYR A 1 215 ? 61.990 28.601 51.197 1.00 13.60 207 TYR A N 1
ATOM 1614 C CA . TYR A 1 215 ? 62.520 29.611 52.121 1.00 13.78 207 TYR A CA 1
ATOM 1615 C C . TYR A 1 215 ? 63.642 29.049 52.981 1.00 13.35 207 TYR A C 1
ATOM 1616 O O . TYR A 1 215 ? 64.570 29.756 53.337 1.00 16.45 207 TYR A O 1
ATOM 1625 N N . GLN A 1 216 ? 63.564 27.760 53.282 1.00 13.11 208 GLN A N 1
ATOM 1626 C CA . GLN A 1 216 ? 64.647 27.078 53.957 1.00 19.48 208 GLN A CA 1
ATOM 1627 C C . GLN A 1 216 ? 65.907 27.099 53.080 1.00 18.98 208 GLN A C 1
ATOM 1628 O O . GLN A 1 216 ? 66.997 27.422 53.560 1.00 14.91 208 GLN A O 1
ATOM 1634 N N . TRP A 1 217 ? 65.760 26.737 51.806 1.00 15.42 209 TRP A N 1
ATOM 1635 C CA . TRP A 1 217 ? 66.893 26.757 50.879 1.00 15.56 209 TRP A CA 1
ATOM 1636 C C . TRP A 1 217 ? 67.494 28.160 50.755 1.00 13.62 209 TRP A C 1
ATOM 1637 O O . TRP A 1 217 ? 68.711 28.311 50.693 1.00 14.55 209 TRP A O 1
ATOM 1648 N N . LYS A 1 218 ? 66.638 29.179 50.706 1.00 15.94 210 LYS A N 1
ATOM 1649 C CA . LYS A 1 218 ? 67.111 30.563 50.626 1.00 16.91 210 LYS A CA 1
ATOM 1650 C C . LYS A 1 218 ? 68.043 30.880 51.789 1.00 19.11 210 LYS A C 1
ATOM 1651 O O . LYS A 1 218 ? 69.066 31.547 51.611 1.00 17.88 210 LYS A O 1
ATOM 1657 N N . ILE A 1 219 ? 67.680 30.384 52.974 1.00 17.30 211 ILE A N 1
ATOM 1658 C CA . ILE A 1 219 ? 68.479 30.596 54.183 1.00 17.34 211 ILE A CA 1
ATOM 1659 C C . ILE A 1 219 ? 69.795 29.827 54.167 1.00 18.44 211 ILE A C 1
ATOM 1660 O O . ILE A 1 219 ? 70.850 30.398 54.428 1.00 18.38 211 ILE A O 1
ATOM 1665 N N . SER A 1 220 ? 69.735 28.534 53.855 1.00 14.22 212 SER A N 1
ATOM 1666 C CA . SER A 1 220 ? 70.885 27.648 54.055 1.00 19.53 212 SER A CA 1
ATOM 1667 C C . SER A 1 220 ? 71.648 27.252 52.791 1.00 23.55 212 SER A C 1
ATOM 1668 O O . SER A 1 220 ? 72.793 26.804 52.876 1.00 23.21 212 SER A O 1
ATOM 1671 N N . GLY A 1 221 ? 70.996 27.339 51.633 1.00 15.84 213 GLY A N 1
ATOM 1672 C CA . GLY A 1 221 ? 71.585 26.841 50.402 1.00 16.64 213 GLY A CA 1
ATOM 1673 C C . GLY A 1 221 ? 71.559 25.321 50.303 1.00 19.99 213 GLY A C 1
ATOM 1674 O O . GLY A 1 221 ? 72.091 24.762 49.352 1.00 19.70 213 GLY A O 1
ATOM 1675 N N . LYS A 1 222 ? 70.923 24.646 51.262 1.00 16.39 214 LYS A N 1
ATOM 1676 C CA . LYS A 1 222 ? 70.833 23.177 51.242 1.00 22.36 214 LYS A CA 1
ATOM 1677 C C . LYS A 1 222 ? 69.389 22.737 51.016 1.00 19.27 214 LYS A C 1
ATOM 1678 O O . LYS A 1 222 ? 68.514 22.978 51.847 1.00 25.71 214 LYS A O 1
ATOM 1681 N N . ALA A 1 223 ? 69.135 22.130 49.869 1.00 19.79 215 ALA A N 1
ATOM 1682 C CA . ALA A 1 223 ? 67.768 21.848 49.451 1.00 17.10 215 ALA A CA 1
ATOM 1683 C C . ALA A 1 223 ? 67.264 20.514 49.970 1.00 20.07 215 ALA A C 1
ATOM 1684 O O . ALA A 1 223 ? 67.999 19.532 49.994 1.00 22.05 215 ALA A O 1
ATOM 1686 N N . ASP A 1 224 ? 66.006 20.483 50.382 1.00 17.55 216 ASP A N 1
ATOM 1687 C CA . ASP A 1 224 ? 65.302 19.220 50.598 1.00 20.33 216 ASP A CA 1
ATOM 1688 C C . ASP A 1 224 ? 64.798 18.747 49.233 1.00 14.47 216 ASP A C 1
ATOM 1689 O O . ASP A 1 224 ? 63.817 19.272 48.711 1.00 16.50 216 ASP A O 1
ATOM 1694 N N . VAL A 1 225 ? 65.509 17.792 48.648 1.00 16.15 217 VAL A N 1
ATOM 1695 C CA . VAL A 1 225 ? 65.289 17.374 47.267 1.00 16.36 217 VAL A CA 1
ATOM 1696 C C . VAL A 1 225 ? 64.141 16.373 47.156 1.00 20.06 217 VAL A C 1
ATOM 1697 O O . VAL A 1 225 ? 64.026 15.456 47.974 1.00 16.02 217 VAL A O 1
ATOM 1701 N N . LEU A 1 226 ? 63.305 16.543 46.131 1.00 14.23 218 LEU A N 1
ATOM 1702 C CA . LEU A 1 226 ? 62.269 15.569 45.812 1.00 14.50 218 LEU A CA 1
ATOM 1703 C C . LEU A 1 226 ? 62.919 14.357 45.147 1.00 15.99 218 LEU A C 1
ATOM 1704 O O . LEU A 1 226 ? 63.190 14.359 43.940 1.00 14.13 218 LEU A O 1
ATOM 1709 N N . ILE A 1 227 ? 63.193 13.336 45.953 1.00 15.36 219 ILE A N 1
ATOM 1710 C CA . ILE A 1 227 ? 63.784 12.078 45.478 1.00 16.96 219 ILE A CA 1
ATOM 1711 C C . ILE A 1 227 ? 62.705 11.022 45.277 1.00 21.12 219 ILE A C 1
ATOM 1712 O O . ILE A 1 227 ? 62.041 10.632 46.242 1.00 21.60 219 ILE A O 1
ATOM 1717 N N . ALA A 1 228 ? 62.510 10.572 44.037 1.00 16.43 220 ALA A N 1
ATOM 1718 C CA . ALA A 1 228 ? 61.383 9.675 43.729 1.00 14.75 220 ALA A CA 1
ATOM 1719 C C . ALA A 1 228 ? 61.782 8.455 42.884 1.00 18.77 220 ALA A C 1
ATOM 1720 O O . ALA A 1 228 ? 61.651 8.478 41.656 1.00 16.28 220 ALA A O 1
ATOM 1722 N N . PRO A 1 229 ? 62.266 7.383 43.544 1.00 19.04 221 PRO A N 1
ATOM 1723 C CA . PRO A 1 229 ? 62.685 6.155 42.853 1.00 19.28 221 PRO A CA 1
ATOM 1724 C C . PRO A 1 229 ? 61.530 5.489 42.105 1.00 26.54 221 PRO A C 1
ATOM 1725 O O . PRO A 1 229 ? 60.380 5.528 42.561 1.00 22.82 221 PRO A O 1
ATOM 1729 N N . SER A 1 230 ? 61.842 4.907 40.952 1.00 18.30 222 SER A N 1
ATOM 1730 C CA . SER A 1 230 ? 60.835 4.302 40.087 1.00 17.65 222 SER A CA 1
ATOM 1731 C C . SER A 1 230 ? 60.353 2.949 40.596 1.00 20.00 222 SER A C 1
ATOM 1732 O O . SER A 1 230 ? 61.118 2.202 41.197 1.00 25.36 222 SER A O 1
ATOM 1735 N N . THR A 1 231 ? 59.077 2.642 40.365 1.00 20.39 223 THR A N 1
ATOM 1736 C CA . THR A 1 231 ? 58.574 1.284 40.559 1.00 28.31 223 THR A CA 1
ATOM 1737 C C . THR A 1 231 ? 58.970 0.454 39.334 1.00 35.21 223 THR A C 1
ATOM 1738 O O . THR A 1 231 ? 59.135 0.998 38.235 1.00 27.68 223 THR A O 1
ATOM 1742 N N . LYS A 1 232 ? 59.154 -0.849 39.526 1.00 37.20 224 LYS A N 1
ATOM 1743 C CA . LYS A 1 232 ? 59.500 -1.740 38.418 1.00 48.83 224 LYS A CA 1
ATOM 1744 C C . LYS A 1 232 ? 58.233 -2.303 37.790 1.00 56.70 224 LYS A C 1
ATOM 1745 O O . LYS A 1 232 ? 58.108 -2.356 36.566 1.00 62.91 224 LYS A O 1
ATOM 1748 N N . HIS B 1 6 ? 22.031 -24.823 30.824 1.00 67.00 -2 HIS B N 1
ATOM 1749 C CA . HIS B 1 6 ? 23.473 -24.935 31.034 1.00 69.75 -2 HIS B CA 1
ATOM 1750 C C . HIS B 1 6 ? 24.238 -24.125 29.983 1.00 47.12 -2 HIS B C 1
ATOM 1751 O O . HIS B 1 6 ? 23.637 -23.588 29.052 1.00 52.98 -2 HIS B O 1
ATOM 1758 N N . HIS B 1 7 ? 25.560 -24.054 30.120 1.00 49.74 -1 HIS B N 1
ATOM 1759 C CA . HIS B 1 7 ? 26.379 -23.321 29.155 1.00 42.40 -1 HIS B CA 1
ATOM 1760 C C . HIS B 1 7 ? 26.882 -24.319 28.115 1.00 46.11 -1 HIS B C 1
ATOM 1761 O O . HIS B 1 7 ? 27.343 -25.408 28.460 1.00 40.92 -1 HIS B O 1
ATOM 1768 N N . HIS B 1 8 ? 26.851 -23.918 26.847 1.00 41.51 0 HIS B N 1
ATOM 1769 C CA . HIS B 1 8 ? 27.150 -24.834 25.747 1.00 37.81 0 HIS B CA 1
ATOM 1770 C C . HIS B 1 8 ? 28.483 -24.539 25.094 1.00 41.09 0 HIS B C 1
ATOM 1771 O O . HIS B 1 8 ? 28.937 -23.385 25.037 1.00 33.26 0 HIS B O 1
ATOM 1778 N N . GLY B 1 9 ? 29.102 -25.604 24.599 1.00 42.33 1 GLY B N 1
ATOM 1779 C CA . GLY B 1 9 ? 30.321 -25.503 23.828 1.00 41.49 1 GLY B CA 1
ATOM 1780 C C . GLY B 1 9 ? 31.529 -25.489 24.740 1.00 52.64 1 GLY B C 1
ATOM 1781 O O . GLY B 1 9 ? 31.407 -25.491 25.977 1.00 43.98 1 GLY B O 1
ATOM 1782 N N . LYS B 1 10 ? 32.701 -25.455 24.116 1.00 51.14 2 LYS B N 1
ATOM 1783 C CA . LYS B 1 10 ? 33.963 -25.489 24.833 1.00 60.62 2 LYS B CA 1
ATOM 1784 C C . LYS B 1 10 ? 34.141 -24.267 25.730 1.00 48.92 2 LYS B C 1
ATOM 1785 O O . LYS B 1 10 ? 33.758 -23.142 25.390 1.00 52.86 2 LYS B O 1
ATOM 1787 N N . ILE B 1 11 ? 34.719 -24.523 26.890 1.00 41.37 3 ILE B N 1
ATOM 1788 C CA . ILE B 1 11 ? 35.116 -23.482 27.815 1.00 37.07 3 ILE B CA 1
ATOM 1789 C C . ILE B 1 11 ? 36.622 -23.402 27.699 1.00 34.82 3 ILE B C 1
ATOM 1790 O O . ILE B 1 11 ? 37.312 -24.410 27.841 1.00 39.96 3 ILE B O 1
ATOM 1795 N N . TYR B 1 12 ? 37.142 -22.220 27.393 1.00 22.43 4 TYR B N 1
ATOM 1796 C CA . TYR B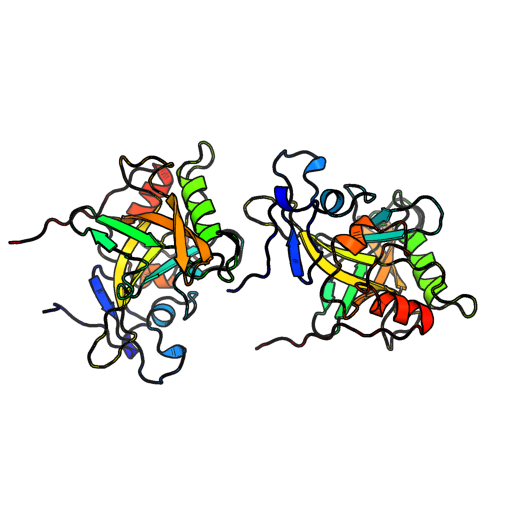 1 12 ? 38.575 -22.123 27.192 1.00 28.59 4 TYR B CA 1
ATOM 1797 C C . TYR B 1 12 ? 39.267 -22.166 28.541 1.00 31.24 4 TYR B C 1
ATOM 1798 O O . TYR B 1 12 ? 39.062 -21.299 29.388 1.00 25.09 4 TYR B O 1
ATOM 1807 N N . SER B 1 13 ? 40.079 -23.199 28.736 1.00 27.53 5 SER B N 1
ATOM 1808 C CA . SER B 1 13 ? 40.835 -23.341 29.971 1.00 37.85 5 SER B CA 1
ATOM 1809 C C . SER B 1 13 ? 41.953 -22.293 30.048 1.00 32.25 5 SER B C 1
ATOM 1810 O O . SER B 1 13 ? 42.428 -21.769 29.021 1.00 28.54 5 SER B O 1
ATOM 1813 N N . PHE B 1 14 ? 42.373 -21.999 31.274 1.00 32.44 6 PHE B N 1
ATOM 1814 C CA . PHE B 1 14 ? 43.261 -20.879 31.526 1.00 31.19 6 PHE B CA 1
ATOM 1815 C C . PHE B 1 14 ? 44.567 -20.955 30.743 1.00 33.40 6 PHE B C 1
ATOM 1816 O O . PHE B 1 14 ? 45.110 -19.924 30.347 1.00 32.36 6 PHE B O 1
ATOM 1824 N N . ASP B 1 15 ? 45.065 -22.161 30.482 1.00 36.23 7 ASP B N 1
ATOM 1825 C CA . ASP B 1 15 ? 46.363 -22.264 29.815 1.00 31.93 7 ASP B CA 1
ATOM 1826 C C . ASP B 1 15 ? 46.250 -22.284 28.290 1.00 31.10 7 ASP B C 1
ATOM 1827 O O . ASP B 1 15 ? 47.258 -22.428 27.605 1.00 36.30 7 ASP B O 1
ATOM 1832 N N . THR B 1 16 ? 45.038 -22.114 27.758 1.00 30.31 8 THR B N 1
ATOM 1833 C CA . THR B 1 16 ? 44.866 -22.031 26.309 1.00 34.04 8 THR B CA 1
ATOM 1834 C C . THR B 1 16 ? 44.595 -20.602 25.837 1.00 35.05 8 THR B C 1
ATOM 1835 O O . THR B 1 16 ? 44.447 -20.356 24.635 1.00 32.97 8 THR B O 1
ATOM 1839 N N . LEU B 1 17 ? 44.591 -19.654 26.771 1.00 27.11 9 LEU B N 1
ATOM 1840 C CA . LEU B 1 17 ? 44.098 -18.309 26.479 1.00 29.31 9 LEU B CA 1
ATOM 1841 C C . LEU B 1 17 ? 44.942 -17.530 25.483 1.00 25.67 9 LEU B C 1
ATOM 1842 O O . LEU B 1 17 ? 44.422 -16.722 24.705 1.00 22.12 9 LEU B O 1
ATOM 1847 N N . ALA B 1 18 ? 46.244 -17.770 25.494 1.00 23.21 10 ALA B N 1
ATOM 1848 C CA . ALA B 1 18 ? 47.142 -16.993 24.655 1.00 23.78 10 ALA B CA 1
ATOM 1849 C C . ALA B 1 18 ? 46.831 -17.158 23.166 1.00 24.98 10 ALA B C 1
ATOM 1850 O O . ALA B 1 18 ? 47.163 -16.284 22.358 1.00 26.92 10 ALA B O 1
ATOM 1852 N N . ASN B 1 19 ? 46.199 -18.267 22.789 1.00 26.21 11 ASN B N 1
ATOM 1853 C CA . ASN B 1 19 ? 45.915 -18.481 21.373 1.00 26.18 11 ASN B CA 1
ATOM 1854 C C . ASN B 1 19 ? 44.436 -18.584 21.023 1.00 24.40 11 ASN B C 1
ATOM 1855 O O . ASN B 1 19 ? 44.086 -18.949 19.896 1.00 24.84 11 ASN B O 1
ATOM 1860 N N . ALA B 1 20 ? 43.581 -18.203 21.964 1.00 19.28 12 ALA B N 1
ATOM 1861 C CA . ALA B 1 20 ? 42.143 -18.302 21.769 1.00 24.41 12 ALA B CA 1
ATOM 1862 C C . ALA B 1 20 ? 41.609 -17.263 20.801 1.00 18.92 12 ALA B C 1
ATOM 1863 O O . ALA B 1 20 ? 42.173 -16.184 20.668 1.00 16.94 12 ALA B O 1
ATOM 1865 N N . ASP B 1 21 ? 40.523 -17.605 20.120 1.00 19.03 13 ASP B N 1
ATOM 1866 C CA . ASP B 1 21 ? 39.707 -16.602 19.442 1.00 22.39 13 ASP B CA 1
ATOM 1867 C C . ASP B 1 21 ? 38.728 -16.033 20.446 1.00 18.70 13 ASP B C 1
ATOM 1868 O O . ASP B 1 21 ? 38.362 -16.719 21.403 1.00 19.73 13 ASP B O 1
ATOM 1873 N N . LEU B 1 22 ? 38.275 -14.803 20.224 1.00 16.00 14 LEU B N 1
ATOM 1874 C CA . LEU B 1 22 ? 37.187 -14.256 21.038 1.00 16.66 14 LEU B CA 1
ATOM 1875 C C . LEU B 1 22 ? 35.845 -14.506 20.352 1.00 18.01 14 LEU B C 1
ATOM 1876 O O . LEU B 1 22 ? 35.560 -13.954 19.290 1.00 17.63 14 LEU B O 1
ATOM 1881 N N . ILE B 1 23 ? 35.030 -15.347 20.973 1.00 16.38 15 ILE B N 1
ATOM 1882 C CA . ILE B 1 23 ? 33.783 -15.818 20.379 1.00 19.39 15 ILE B CA 1
ATOM 1883 C C . ILE B 1 23 ? 32.590 -15.372 21.230 1.00 15.17 15 ILE B C 1
ATOM 1884 O O . ILE B 1 23 ? 32.614 -15.507 22.458 1.00 15.74 15 ILE B O 1
ATOM 1889 N N . ILE B 1 24 ? 31.563 -14.839 20.569 1.00 15.28 16 ILE B N 1
ATOM 1890 C CA . ILE B 1 24 ? 30.376 -14.332 21.250 1.00 17.49 16 ILE B CA 1
ATOM 1891 C C . ILE B 1 24 ? 29.874 -15.332 22.282 1.00 15.96 16 ILE B C 1
ATOM 1892 O O . ILE B 1 24 ? 29.557 -16.470 21.942 1.00 14.95 16 ILE B O 1
ATOM 1897 N N . ASP B 1 25 ? 29.844 -14.887 23.540 1.00 18.76 17 ASP B N 1
ATOM 1898 C CA . ASP B 1 25 ? 29.342 -15.648 24.692 1.00 14.98 17 ASP B CA 1
ATOM 1899 C C . ASP B 1 25 ? 30.120 -16.913 25.045 1.00 17.56 17 ASP B C 1
ATOM 1900 O O . ASP B 1 25 ? 29.648 -17.720 25.831 1.00 20.19 17 ASP B O 1
ATOM 1905 N N . ALA B 1 26 ? 31.309 -17.078 24.486 1.00 13.54 18 ALA B N 1
ATOM 1906 C CA . ALA B 1 26 ? 32.203 -18.126 24.959 1.00 16.09 18 ALA B CA 1
ATOM 1907 C C . ALA B 1 26 ? 32.756 -17.732 26.343 1.00 21.82 18 ALA B C 1
ATOM 1908 O O . ALA B 1 26 ? 32.852 -16.544 26.666 1.00 19.00 18 ALA B O 1
ATOM 1910 N N . VAL B 1 27 ? 33.099 -18.720 27.160 1.00 17.93 19 VAL B N 1
ATOM 1911 C CA . VAL B 1 27 ? 33.622 -18.456 28.503 1.00 16.53 19 VAL B CA 1
ATOM 1912 C C . VAL B 1 27 ? 35.125 -18.781 28.569 1.00 19.04 19 VAL B C 1
ATOM 1913 O O . VAL B 1 27 ? 35.581 -19.783 28.019 1.00 21.71 19 VAL B O 1
ATOM 1917 N N . TYR B 1 28 ? 35.883 -17.897 29.214 1.00 15.83 20 TYR B N 1
ATOM 1918 C CA . TYR B 1 28 ? 37.344 -17.972 29.286 1.00 16.06 20 TYR B CA 1
ATOM 1919 C C . TYR B 1 28 ? 37.797 -18.078 30.750 1.00 25.08 20 TYR B C 1
ATOM 1920 O O . TYR B 1 28 ? 37.545 -17.187 31.559 1.00 19.80 20 TYR B O 1
ATOM 1929 N N . GLU B 1 29 ? 38.419 -19.197 31.106 1.00 26.24 21 GLU B N 1
ATOM 1930 C CA . GLU B 1 29 ? 38.714 -19.461 32.515 1.00 23.87 21 GLU B CA 1
ATOM 1931 C C . GLU B 1 29 ? 39.883 -18.654 33.070 1.00 24.06 21 GLU B C 1
ATOM 1932 O O . GLU B 1 29 ? 40.917 -18.497 32.418 1.00 21.64 21 GLU B O 1
ATOM 1938 N N . GLY B 1 30 ? 39.707 -18.150 34.287 1.00 25.40 22 GLY B N 1
ATOM 1939 C CA . GLY B 1 30 ? 40.775 -17.450 34.977 1.00 28.23 22 GLY B CA 1
ATOM 1940 C C . GLY B 1 30 ? 41.741 -18.418 35.648 1.00 35.53 22 GLY B C 1
ATOM 1941 O O . GLY B 1 30 ? 41.519 -19.631 35.642 1.00 28.45 22 GLY B O 1
ATOM 1942 N N . GLY B 1 31 ? 42.831 -17.875 36.189 1.00 35.95 23 GLY B N 1
ATOM 1943 C CA . GLY B 1 31 ? 43.854 -18.655 36.867 1.00 39.21 23 GLY B CA 1
ATOM 1944 C C . GLY B 1 31 ? 43.462 -19.004 38.294 1.00 50.80 23 GLY B C 1
ATOM 1945 O O . GLY B 1 31 ? 42.359 -18.663 38.748 1.00 36.03 23 GLY B O 1
ATOM 1946 N N . SER B 1 32 ? 44.367 -19.681 39.003 1.00 61.76 24 SER B N 1
ATOM 1947 C CA . SER B 1 32 ? 44.102 -20.147 40.369 1.00 61.32 24 SER B CA 1
ATOM 1948 C C . SER B 1 32 ? 45.200 -19.747 41.365 1.00 65.10 24 SER B C 1
ATOM 1949 O O . SER B 1 32 ? 45.124 -20.076 42.551 1.00 64.55 24 SER B O 1
ATOM 1952 N N . SER B 1 33 ? 46.211 -19.032 40.878 1.00 61.18 25 SER B N 1
ATOM 1953 C CA . SER B 1 33 ? 47.337 -18.605 41.707 1.00 63.17 25 SER B CA 1
ATOM 1954 C C . SER B 1 33 ? 46.930 -17.664 42.836 1.00 58.51 25 SER B C 1
ATOM 1955 O O . SER B 1 33 ? 47.653 -17.534 43.821 1.00 77.04 25 SER B O 1
ATOM 1958 N N . GLY B 1 34 ? 45.786 -17.004 42.692 1.00 53.80 26 GLY B N 1
ATOM 1959 C CA . GLY B 1 34 ? 45.333 -16.049 43.691 1.00 52.87 26 GLY B CA 1
ATOM 1960 C C . GLY B 1 34 ? 45.810 -14.628 43.415 1.00 69.75 26 GLY B C 1
ATOM 1961 O O . GLY B 1 34 ? 45.186 -13.652 43.847 1.00 68.18 26 GLY B O 1
ATOM 1962 N N . ASN B 1 35 ? 46.913 -14.504 42.682 1.00 60.94 27 ASN B N 1
ATOM 1963 C CA . ASN B 1 35 ? 47.475 -13.192 42.383 1.00 65.46 27 ASN B CA 1
ATOM 1964 C C . ASN B 1 35 ? 46.825 -12.518 41.170 1.00 65.01 27 ASN B C 1
ATOM 1965 O O . ASN B 1 35 ? 45.776 -12.947 40.689 1.00 61.18 27 ASN B O 1
ATOM 1970 N N . ALA B 1 36 ? 47.460 -11.455 40.690 1.00 68.37 28 ALA B N 1
ATOM 1971 C CA . ALA B 1 36 ? 46.904 -10.647 39.614 1.00 56.15 28 ALA B CA 1
ATOM 1972 C C . ALA B 1 36 ? 46.916 -11.376 38.275 1.00 54.01 28 ALA B C 1
ATOM 1973 O O . ALA B 1 36 ? 46.034 -11.163 37.443 1.00 56.28 28 ALA B O 1
ATOM 1975 N N . SER B 1 37 ? 47.914 -12.232 38.070 1.00 46.96 29 SER B N 1
ATOM 1976 C CA . SER B 1 37 ? 48.091 -12.929 36.796 1.00 55.13 29 SER B CA 1
ATOM 1977 C C . SER B 1 37 ? 46.977 -13.936 36.485 1.00 47.77 29 SER B C 1
ATOM 1978 O O . SER B 1 37 ? 46.940 -14.502 35.388 1.00 51.87 29 SER B O 1
ATOM 1980 N N . ASP B 1 38 ? 46.085 -14.171 37.444 1.00 31.01 30 ASP B N 1
ATOM 1981 C CA . ASP B 1 38 ? 44.929 -15.038 37.210 1.00 42.12 30 ASP B CA 1
ATOM 1982 C C . ASP B 1 38 ? 43.889 -14.413 36.276 1.00 36.07 30 ASP B C 1
ATOM 1983 O O . ASP B 1 38 ? 42.970 -15.095 35.820 1.00 28.75 30 ASP B O 1
ATOM 1988 N N . ASP B 1 39 ? 44.024 -13.117 36.012 1.00 27.99 31 ASP B N 1
ATOM 1989 C CA . ASP B 1 39 ? 43.115 -12.429 35.102 1.00 27.60 31 ASP B CA 1
ATOM 1990 C C . ASP B 1 39 ? 43.225 -12.996 33.698 1.00 21.93 31 ASP B C 1
ATOM 1991 O O . ASP B 1 39 ? 44.307 -12.977 33.102 1.00 24.52 31 ASP B O 1
ATOM 1996 N N . PRO B 1 40 ? 42.106 -13.528 33.179 1.00 22.51 32 PRO B N 1
ATOM 1997 C CA . PRO B 1 40 ? 42.065 -14.145 31.847 1.00 18.51 32 PRO B CA 1
ATOM 1998 C C . PRO B 1 40 ? 42.190 -13.129 30.714 1.00 19.32 32 PRO B C 1
ATOM 1999 O O . PRO B 1 40 ? 42.777 -13.438 29.678 1.00 19.20 32 PRO B O 1
ATOM 2003 N N . ILE B 1 41 ? 41.637 -11.935 30.905 1.00 21.68 33 ILE B N 1
ATOM 2004 C CA . ILE B 1 41 ? 41.569 -10.951 29.826 1.00 16.51 33 ILE B CA 1
ATOM 2005 C C . ILE B 1 41 ? 42.940 -10.520 29.322 1.00 22.86 33 ILE B C 1
ATOM 2006 O O . ILE B 1 41 ? 43.159 -10.432 28.110 1.00 20.66 33 ILE B O 1
ATOM 2011 N N . SER B 1 42 ? 43.862 -10.248 30.240 1.00 18.46 34 SER B N 1
ATOM 2012 C CA . SER B 1 42 ? 45.200 -9.800 29.861 1.00 23.48 34 SER B CA 1
ATOM 2013 C C . SER B 1 42 ? 46.016 -10.922 29.207 1.00 21.75 34 SER B C 1
ATOM 2014 O O . SER B 1 42 ? 46.957 -10.662 28.457 1.00 21.53 34 SER B O 1
ATOM 2017 N N . LYS B 1 43 ? 45.635 -12.166 29.480 1.00 24.61 35 LYS B N 1
ATOM 2018 C CA . LYS B 1 43 ? 46.255 -13.328 28.845 1.00 20.62 35 LYS B CA 1
ATOM 2019 C C . LYS B 1 43 ? 45.748 -13.479 27.402 1.00 28.92 35 LYS B C 1
ATOM 2020 O O . LYS B 1 43 ? 46.514 -13.805 26.490 1.00 27.05 35 LYS B O 1
ATOM 2026 N N . ILE B 1 44 ? 44.453 -13.249 27.190 1.00 24.99 36 ILE B N 1
ATOM 2027 C CA . ILE B 1 44 ? 43.899 -13.327 25.834 1.00 19.71 36 ILE B CA 1
ATOM 2028 C C . ILE B 1 44 ? 44.448 -12.209 24.963 1.00 23.57 36 ILE B C 1
ATOM 2029 O O . ILE B 1 44 ? 44.855 -12.427 23.819 1.00 25.34 36 ILE B O 1
ATOM 2034 N N . ILE B 1 45 ? 44.484 -11.006 25.530 1.00 17.83 37 ILE B N 1
ATOM 2035 C CA . ILE B 1 45 ? 44.843 -9.820 24.770 1.00 16.75 37 ILE B CA 1
ATOM 2036 C C . ILE B 1 45 ? 46.089 -9.143 25.334 1.00 26.10 37 ILE B C 1
ATOM 2037 O O . ILE B 1 45 ? 46.031 -8.462 26.364 1.00 20.87 37 ILE B O 1
ATOM 2042 N N . LYS B 1 46 ? 47.216 -9.322 24.656 1.00 26.91 38 LYS B N 1
ATOM 2043 C CA . LYS B 1 46 ? 48.441 -8.658 25.077 1.00 26.85 38 LYS B CA 1
ATOM 2044 C C . LYS B 1 46 ? 48.317 -7.161 24.842 1.00 31.72 38 LYS B C 1
ATOM 2045 O O . LYS B 1 46 ? 47.901 -6.727 23.765 1.00 28.55 38 LYS B O 1
ATOM 2048 N N . GLY B 1 47 ? 48.653 -6.381 25.865 1.00 29.74 39 GLY B N 1
ATOM 2049 C CA . GLY B 1 47 ? 48.529 -4.936 25.799 1.00 30.15 39 GLY B CA 1
ATOM 2050 C C . GLY B 1 47 ? 47.448 -4.431 26.737 1.00 24.80 39 GLY B C 1
ATOM 2051 O O . GLY B 1 47 ? 47.358 -3.241 27.018 1.00 31.90 39 GLY B O 1
ATOM 2052 N N . ILE B 1 48 ? 46.624 -5.349 27.228 1.00 26.07 40 ILE B N 1
ATOM 2053 C CA . ILE B 1 48 ? 45.553 -5.016 28.148 1.00 20.07 40 ILE B CA 1
ATOM 2054 C C . ILE B 1 48 ? 45.975 -5.398 29.561 1.00 26.66 40 ILE B C 1
ATOM 2055 O O . ILE B 1 48 ? 46.436 -6.514 29.775 1.00 30.91 40 ILE B O 1
ATOM 2060 N N . GLY B 1 49 ? 45.817 -4.478 30.514 1.00 21.88 41 GLY B N 1
ATOM 2061 C CA . GLY B 1 49 ? 46.190 -4.719 31.904 1.00 26.58 41 GLY B CA 1
ATOM 2062 C C . GLY B 1 49 ? 45.332 -5.766 32.591 1.00 25.89 41 GLY B C 1
ATOM 2063 O O . GLY B 1 49 ? 44.315 -6.172 32.043 1.00 23.69 41 GLY B O 1
ATOM 2064 N N . ASN B 1 50 ? 45.696 -6.181 33.806 1.00 20.14 42 ASN B N 1
ATOM 2065 C CA . ASN B 1 50 ? 44.962 -7.279 34.428 1.00 21.41 42 ASN B CA 1
ATOM 2066 C C . ASN B 1 50 ? 43.938 -6.848 35.466 1.00 26.32 42 ASN B C 1
ATOM 2067 O O . ASN B 1 50 ? 43.403 -7.681 36.197 1.00 27.88 42 ASN B O 1
ATOM 2072 N N . MET B 1 51 ? 43.625 -5.557 35.510 1.00 23.49 43 MET B N 1
ATOM 2073 C CA . MET B 1 51 ? 42.699 -5.069 36.529 1.00 27.48 43 MET B CA 1
ATOM 2074 C C . MET B 1 51 ? 41.865 -3.860 36.089 1.00 22.94 43 MET B C 1
ATOM 2075 O O . MET B 1 51 ? 42.343 -3.017 35.341 1.00 22.73 43 MET B O 1
ATOM 2080 N N . GLY B 1 52 ? 40.624 -3.778 36.559 1.00 23.51 44 GLY B N 1
ATOM 2081 C CA . GLY B 1 52 ? 39.813 -2.579 36.364 1.00 29.96 44 GLY B CA 1
ATOM 2082 C C . GLY B 1 52 ? 38.594 -2.817 35.493 1.00 22.75 44 GLY B C 1
ATOM 2083 O O . GLY B 1 52 ? 38.622 -3.704 34.640 1.00 21.03 44 GLY B O 1
ATOM 2084 N N . GLY B 1 53 ? 37.535 -2.039 35.716 1.00 20.93 45 GLY B N 1
ATOM 2085 C CA . GLY B 1 53 ? 36.308 -2.123 34.931 1.00 18.59 45 GLY B CA 1
ATOM 2086 C C . GLY B 1 53 ? 36.491 -1.482 33.565 1.00 23.16 45 GLY B C 1
ATOM 2087 O O . GLY B 1 53 ? 35.753 -1.755 32.616 1.00 19.94 45 GLY B O 1
ATOM 2088 N N . PHE B 1 54 ? 37.496 -0.623 33.483 1.00 15.04 46 PHE B N 1
ATOM 2089 C CA . PHE B 1 54 ? 37.843 0.085 32.271 1.00 18.24 46 PHE B CA 1
ATOM 2090 C C . PHE B 1 54 ? 39.330 -0.121 31.992 1.00 22.45 46 PHE B C 1
ATOM 2091 O O . PHE B 1 54 ? 40.172 0.259 32.804 1.00 23.54 46 PHE B O 1
ATOM 2099 N N . ARG B 1 55 ? 39.652 -0.735 30.856 1.00 15.77 47 ARG B N 1
ATOM 2100 C CA . ARG B 1 55 ? 41.045 -1.009 30.500 1.00 15.92 47 ARG B CA 1
ATOM 2101 C C . ARG B 1 55 ? 41.269 -0.603 29.061 1.00 24.52 47 ARG B C 1
ATOM 2102 O O . ARG B 1 55 ? 40.333 -0.617 28.269 1.00 23.09 47 ARG B O 1
ATOM 2110 N N . SER B 1 56 ? 42.497 -0.228 28.721 1.00 21.09 48 SER B N 1
ATOM 2111 C CA . SER B 1 56 ? 42.790 0.209 27.365 1.00 21.35 48 SER B CA 1
ATOM 2112 C C . SER B 1 56 ? 44.182 -0.232 26.945 1.00 28.76 48 SER B C 1
ATOM 2113 O O . SER B 1 56 ? 45.033 -0.500 27.783 1.00 25.74 48 SER B O 1
ATOM 2116 N N . ALA B 1 57 ? 44.406 -0.303 25.642 1.00 24.27 49 ALA B N 1
ATOM 2117 C CA . ALA B 1 57 ? 45.701 -0.702 25.119 1.00 24.48 49 ALA B CA 1
ATOM 2118 C C . ALA B 1 57 ? 46.250 0.379 24.207 1.00 31.86 49 ALA B C 1
ATOM 2119 O O . ALA B 1 57 ? 45.521 0.994 23.423 1.00 28.31 49 ALA B O 1
ATOM 2121 N N . GLY B 1 58 ? 47.549 0.599 24.312 1.00 26.49 50 GLY B N 1
ATOM 2122 C CA . GLY B 1 58 ? 48.213 1.568 23.479 1.00 31.34 50 GLY B CA 1
ATOM 2123 C C . GLY B 1 58 ? 48.661 2.726 24.332 1.00 47.31 50 GLY B C 1
ATOM 2124 O O . GLY B 1 58 ? 47.978 3.099 25.286 1.00 33.99 50 GLY B O 1
ATOM 2125 N N . GLN B 1 59 ? 49.834 3.262 24.004 1.00 58.67 51 GLN B N 1
ATOM 2126 C CA . GLN B 1 59 ? 50.359 4.457 24.646 1.00 51.96 51 GLN B CA 1
ATOM 2127 C C . GLN B 1 59 ? 49.979 5.636 23.765 1.00 56.87 51 GLN B C 1
ATOM 2128 O O . GLN B 1 59 ? 50.008 5.530 22.541 1.00 59.74 51 GLN B O 1
ATOM 2130 N N . GLY B 1 60 ? 49.574 6.741 24.373 1.00 51.09 52 GLY B N 1
ATOM 2131 C CA . GLY B 1 60 ? 49.138 7.888 23.598 1.00 55.15 52 GLY B CA 1
ATOM 2132 C C . GLY B 1 60 ? 47.755 8.345 24.003 1.00 44.53 52 GLY B C 1
ATOM 2133 O O . GLY B 1 60 ? 47.079 7.688 24.793 1.00 48.14 52 GLY B O 1
ATOM 2134 N N . ILE B 1 61 ? 47.317 9.461 23.441 1.00 44.80 53 ILE B N 1
ATOM 2135 C CA . ILE B 1 61 ? 46.010 10.000 23.784 1.00 50.80 53 ILE B CA 1
ATOM 2136 C C . ILE B 1 61 ? 44.903 9.129 23.238 1.00 44.40 53 ILE B C 1
ATOM 2137 O O . ILE B 1 61 ? 43.845 8.988 23.855 1.00 51.12 53 ILE B O 1
ATOM 2142 N N . PHE B 1 62 ? 45.165 8.535 22.080 1.00 37.65 54 PHE B N 1
ATOM 2143 C CA . PHE B 1 62 ? 44.154 7.780 21.353 1.00 43.35 54 PHE B CA 1
ATOM 2144 C C . PHE B 1 62 ? 44.485 6.288 21.247 1.00 38.89 54 PHE B C 1
ATOM 2145 O O . PHE B 1 62 ? 45.401 5.885 20.529 1.00 41.36 54 PHE B O 1
ATOM 2153 N N . LYS B 1 63 ? 43.745 5.486 22.007 1.00 31.94 55 LYS B N 1
ATOM 2154 C CA . LYS B 1 63 ? 44.053 4.073 22.196 1.00 29.98 55 LYS B CA 1
ATOM 2155 C C . LYS B 1 63 ? 43.699 3.181 21.013 1.00 26.68 55 LYS B C 1
ATOM 2156 O O . LYS B 1 63 ? 42.900 3.549 20.149 1.00 26.48 55 LYS B O 1
ATOM 2162 N N . LYS B 1 64 ? 44.279 1.985 21.009 1.00 25.15 56 LYS B N 1
ATOM 2163 C CA . LYS B 1 64 ? 44.030 0.994 19.973 1.00 23.70 56 LYS B CA 1
ATOM 2164 C C . LYS B 1 64 ? 42.848 0.084 20.331 1.00 24.04 56 LYS B C 1
ATOM 2165 O O . LYS B 1 64 ? 42.204 -0.489 19.462 1.00 23.32 56 LYS B O 1
ATOM 2170 N N . LEU B 1 65 ? 42.584 -0.073 21.620 1.00 15.40 57 LEU B N 1
ATOM 2171 C CA . LEU B 1 65 ? 41.530 -0.975 22.064 1.00 15.08 57 LEU B CA 1
ATOM 2172 C C . LEU B 1 65 ? 41.074 -0.568 23.445 1.00 16.22 57 LEU B C 1
ATOM 2173 O O . LEU B 1 65 ? 41.894 -0.172 24.277 1.00 19.03 57 LEU B O 1
ATOM 2178 N N . ILE B 1 66 ? 39.769 -0.650 23.686 1.00 15.93 58 ILE B N 1
ATOM 2179 C CA . ILE B 1 66 ? 39.231 -0.475 25.037 1.00 15.36 58 ILE B CA 1
ATOM 2180 C C . ILE B 1 66 ? 38.511 -1.746 25.467 1.00 15.04 58 ILE B C 1
ATOM 2181 O O . ILE B 1 66 ? 37.796 -2.353 24.678 1.00 13.72 58 ILE B O 1
ATOM 2186 N N . VAL B 1 67 ? 38.747 -2.172 26.702 1.00 13.80 59 VAL B N 1
ATOM 2187 C CA . VAL B 1 67 ? 38.020 -3.284 27.283 1.00 11.62 59 VAL B CA 1
ATOM 2188 C C . VAL B 1 67 ? 37.142 -2.788 28.407 1.00 12.99 59 VAL B C 1
ATOM 2189 O O . VAL B 1 67 ? 37.582 -2.032 29.264 1.00 18.84 59 VAL B O 1
ATOM 2193 N N . LEU B 1 68 ? 35.876 -3.182 28.367 1.00 13.78 60 LEU B N 1
ATOM 2194 C CA . LEU B 1 68 ? 34.933 -2.910 29.445 1.00 13.48 60 LEU B CA 1
ATOM 2195 C C . LEU B 1 68 ? 34.655 -4.219 30.143 1.00 16.96 60 LEU B C 1
ATOM 2196 O O . LEU B 1 68 ? 34.360 -5.221 29.492 1.00 17.38 60 LEU B O 1
ATOM 2201 N N . TYR B 1 69 ? 34.786 -4.222 31.464 1.00 15.44 61 TYR B N 1
ATOM 2202 C CA . TYR B 1 69 ? 34.607 -5.432 32.249 1.00 15.25 61 TYR B CA 1
ATOM 2203 C C . TYR B 1 69 ? 33.672 -5.142 33.409 1.00 22.98 61 TYR B C 1
ATOM 2204 O O . TYR B 1 69 ? 33.834 -4.140 34.093 1.00 22.97 61 TYR B O 1
ATOM 2213 N N . THR B 1 70 ? 32.677 -5.997 33.606 1.00 15.03 62 THR B N 1
ATOM 2214 C CA . THR B 1 70 ? 31.741 -5.828 34.710 1.00 26.25 62 THR B CA 1
ATOM 2215 C C . THR B 1 70 ? 31.430 -7.162 35.377 1.00 30.63 62 THR B C 1
ATOM 2216 O O . THR B 1 70 ? 31.464 -8.204 34.720 1.00 25.03 62 THR B O 1
ATOM 2220 N N . ASN B 1 71 ? 31.148 -7.137 36.681 1.00 32.25 63 ASN B N 1
ATOM 2221 C CA . ASN B 1 71 ? 30.851 -8.378 37.393 1.00 37.80 63 ASN B CA 1
ATOM 2222 C C . ASN B 1 71 ? 29.365 -8.715 37.418 1.00 38.95 63 ASN B C 1
ATOM 2223 O O . ASN B 1 71 ? 28.983 -9.820 37.814 1.00 46.78 63 ASN B O 1
ATOM 2228 N N . MET B 1 72 ? 28.533 -7.747 37.040 1.00 29.97 64 MET B N 1
ATOM 2229 C CA . MET B 1 72 ? 27.074 -7.923 37.006 1.00 40.95 64 MET B CA 1
ATOM 2230 C C . MET B 1 72 ? 26.504 -8.440 38.341 1.00 41.72 64 MET B C 1
ATOM 2231 O O . MET B 1 72 ? 25.424 -9.030 38.390 1.00 40.98 64 MET B O 1
ATOM 2236 N N . GLU B 1 73 ? 27.241 -8.199 39.421 1.00 52.43 65 GLU B N 1
ATOM 2237 C CA . GLU B 1 73 ? 26.863 -8.668 40.747 1.00 46.50 65 GLU B CA 1
ATOM 2238 C C . GLU B 1 73 ? 26.311 -7.536 41.616 1.00 49.82 65 GLU B C 1
ATOM 2239 O O . GLU B 1 73 ? 25.529 -7.781 42.532 1.00 58.43 65 GLU B O 1
ATOM 2241 N N . ASP B 1 74 ? 26.713 -6.301 41.323 1.00 47.59 66 ASP B N 1
ATOM 2242 C CA . ASP B 1 74 ? 26.339 -5.151 42.152 1.00 47.85 66 ASP B CA 1
ATOM 2243 C C . ASP B 1 74 ? 25.012 -4.538 41.711 1.00 48.11 66 ASP B C 1
ATOM 2244 O O . ASP B 1 74 ? 24.897 -3.993 40.610 1.00 47.12 66 ASP B O 1
ATOM 2249 N N . GLY B 1 75 ? 24.020 -4.604 42.595 1.00 42.96 67 GLY B N 1
ATOM 2250 C CA . GLY B 1 75 ? 22.714 -4.034 42.317 1.00 45.25 67 GLY B CA 1
ATOM 2251 C C . GLY B 1 75 ? 22.715 -2.519 42.218 1.00 42.89 67 GLY B C 1
ATOM 2252 O O . GLY B 1 75 ? 21.862 -1.942 41.535 1.00 38.77 67 GLY B O 1
ATOM 2253 N N . ASP B 1 76 ? 23.682 -1.879 42.878 1.00 32.41 68 ASP B N 1
ATOM 2254 C CA . ASP B 1 76 ? 23.785 -0.416 42.867 1.00 35.20 68 ASP B CA 1
ATOM 2255 C C . ASP B 1 76 ? 24.145 0.141 41.496 1.00 36.46 68 ASP B C 1
ATOM 2256 O O . ASP B 1 76 ? 23.717 1.234 41.134 1.00 33.33 68 ASP B O 1
ATOM 2261 N N . TRP B 1 77 ? 24.954 -0.600 40.748 1.00 29.13 69 TRP B N 1
ATOM 2262 C CA . TRP B 1 77 ? 25.289 -0.216 39.387 1.00 21.18 69 TRP B CA 1
ATOM 2263 C C . TRP B 1 77 ? 24.894 -1.331 38.433 1.00 21.53 69 TRP B C 1
ATOM 2264 O O . TRP B 1 77 ? 25.720 -2.171 38.074 1.00 19.36 69 TRP B O 1
ATOM 2275 N N . PRO B 1 78 ? 23.615 -1.361 38.043 1.00 20.60 70 PRO B N 1
ATOM 2276 C CA . PRO B 1 78 ? 23.073 -2.489 37.295 1.00 30.37 70 PRO B CA 1
ATOM 2277 C C . PRO B 1 78 ? 23.508 -2.488 35.820 1.00 26.10 70 PRO B C 1
ATOM 2278 O O . PRO B 1 78 ? 22.690 -2.173 34.951 1.00 31.83 70 PRO B O 1
ATOM 2282 N N . ASP B 1 79 ? 24.767 -2.825 35.550 1.00 26.07 71 ASP B N 1
ATOM 2283 C CA . ASP B 1 79 ? 25.223 -3.053 34.179 1.00 24.47 71 ASP B CA 1
ATOM 2284 C C . ASP B 1 79 ? 24.330 -4.134 33.565 1.00 31.25 71 ASP B C 1
ATOM 2285 O O . ASP B 1 79 ? 23.921 -5.069 34.251 1.00 27.51 71 ASP B O 1
ATOM 2290 N N . SER B 1 80 ? 24.006 -4.021 32.286 1.00 25.06 72 SER B N 1
ATOM 2291 C CA . SER B 1 80 ? 23.134 -5.025 31.688 1.00 24.65 72 SER B CA 1
ATOM 2292 C C . SER B 1 80 ? 23.319 -5.161 30.181 1.00 23.99 72 SER B C 1
ATOM 2293 O O . SER B 1 80 ? 23.748 -4.230 29.490 1.00 19.99 72 SER B O 1
ATOM 2296 N N . ILE B 1 81 ? 22.990 -6.341 29.681 1.00 22.67 73 ILE B N 1
ATOM 2297 C CA . ILE B 1 81 ? 22.980 -6.584 28.250 1.00 26.89 73 ILE B CA 1
ATOM 2298 C C . ILE B 1 81 ? 21.575 -7.015 27.826 1.00 25.92 73 ILE B C 1
ATOM 2299 O O . ILE B 1 81 ? 20.939 -7.842 28.474 1.00 25.94 73 ILE B O 1
ATOM 2304 N N . ASP B 1 82 ? 21.066 -6.405 26.765 1.00 24.20 74 ASP B N 1
ATOM 2305 C CA . ASP B 1 82 ? 19.816 -6.852 26.174 1.00 21.93 74 ASP B CA 1
ATOM 2306 C C . ASP B 1 82 ? 20.199 -7.605 24.905 1.00 24.01 74 ASP B C 1
ATOM 2307 O O . ASP B 1 82 ? 20.533 -6.980 23.891 1.00 19.66 74 ASP B O 1
ATOM 2312 N N . THR B 1 83 ? 20.184 -8.938 24.972 1.00 17.84 75 THR B N 1
ATOM 2313 C CA . THR B 1 83 ? 20.606 -9.765 23.847 1.00 20.37 75 THR B CA 1
ATOM 2314 C C . THR B 1 83 ? 19.705 -9.574 22.616 1.00 21.36 75 THR B C 1
ATOM 2315 O O . THR B 1 83 ? 20.157 -9.700 21.476 1.00 22.46 75 THR B O 1
ATOM 2319 N N . SER B 1 84 ? 18.434 -9.265 22.844 1.00 18.56 76 SER B N 1
ATOM 2320 C CA . SER B 1 84 ? 17.490 -9.114 21.746 1.00 25.10 76 SER B CA 1
ATOM 2321 C C . SER B 1 84 ? 17.695 -7.791 21.019 1.00 25.00 76 SER B C 1
ATOM 2322 O O . SER B 1 84 ? 17.333 -7.668 19.855 1.00 24.54 76 SER B O 1
ATOM 2325 N N . LYS B 1 85 ? 18.275 -6.804 21.700 1.00 22.26 77 LYS B N 1
ATOM 2326 C CA . LYS B 1 85 ? 18.494 -5.498 21.077 1.00 22.55 77 LYS B CA 1
ATOM 2327 C C . LYS B 1 85 ? 19.957 -5.240 20.739 1.00 19.84 77 LYS B C 1
ATOM 2328 O O . LYS B 1 85 ? 20.274 -4.270 20.055 1.00 19.80 77 LYS B O 1
ATOM 2333 N N . GLY B 1 86 ? 20.847 -6.100 21.220 1.00 13.85 78 GLY B N 1
ATOM 2334 C CA . GLY B 1 86 ? 22.271 -5.870 21.045 1.00 15.72 78 GLY B CA 1
ATOM 2335 C C . GLY B 1 86 ? 22.681 -4.579 21.736 1.00 16.61 78 GLY B C 1
ATOM 2336 O O . GLY B 1 86 ? 23.487 -3.803 21.221 1.00 15.81 78 GLY B O 1
ATOM 2337 N N . GLN B 1 87 ? 22.116 -4.355 22.918 1.00 17.84 79 GLN B N 1
ATOM 2338 C CA . GLN B 1 87 ? 22.380 -3.127 23.650 1.00 18.47 79 GLN B CA 1
ATOM 2339 C C . GLN B 1 87 ? 23.029 -3.426 24.986 1.00 15.83 79 GLN B C 1
ATOM 2340 O O . GLN B 1 87 ? 22.548 -4.275 25.729 1.00 18.53 79 GLN B O 1
ATOM 2346 N N . PHE B 1 88 ? 24.110 -2.714 25.286 1.00 13.78 80 PHE B N 1
ATOM 2347 C CA . PHE B 1 88 ? 24.823 -2.865 26.556 1.00 14.33 80 PHE B CA 1
ATOM 2348 C C . PHE B 1 88 ? 24.745 -1.570 27.368 1.00 13.89 80 PHE B C 1
ATOM 2349 O O . PHE B 1 88 ? 25.021 -0.496 26.847 1.00 12.71 80 PHE B O 1
ATOM 2357 N N . ILE B 1 89 ? 24.328 -1.679 28.626 1.00 11.43 81 ILE B N 1
ATOM 2358 C CA . ILE B 1 89 ? 24.278 -0.538 29.527 1.00 15.98 81 ILE B CA 1
ATOM 2359 C C . ILE B 1 89 ? 25.387 -0.660 30.564 1.00 16.70 81 ILE B C 1
ATOM 2360 O O . ILE B 1 89 ? 25.503 -1.667 31.259 1.00 17.67 81 ILE B O 1
ATOM 2365 N N . TYR B 1 90 ? 26.203 0.377 30.660 1.00 16.54 82 TYR B N 1
ATOM 2366 C CA . TYR B 1 90 ? 27.443 0.308 31.409 1.00 17.80 82 TYR B CA 1
ATOM 2367 C C . TYR B 1 90 ? 27.615 1.506 32.341 1.00 13.82 82 TYR B C 1
ATOM 2368 O O . TYR B 1 90 ? 27.472 2.647 31.921 1.00 15.57 82 TYR B O 1
ATOM 2377 N N . TYR B 1 91 ? 27.949 1.247 33.595 1.00 13.91 83 TYR B N 1
ATOM 2378 C CA . TYR B 1 91 ? 28.168 2.331 34.544 1.00 18.27 83 TYR B CA 1
ATOM 2379 C C . TYR B 1 91 ? 29.661 2.614 34.721 1.00 18.05 83 TYR B C 1
ATOM 2380 O O . TYR B 1 91 ? 30.484 1.692 34.740 1.00 16.12 83 TYR B O 1
ATOM 2389 N N . GLY B 1 92 ? 29.991 3.903 34.807 1.00 12.42 84 GLY B N 1
ATOM 2390 C CA . GLY B 1 92 ? 31.365 4.382 34.807 1.00 13.53 84 GLY B CA 1
ATOM 2391 C C . GLY B 1 92 ? 32.124 4.155 36.101 1.00 14.58 84 GLY B C 1
ATOM 2392 O O . GLY B 1 92 ? 31.624 3.483 37.005 1.00 14.71 84 GLY B O 1
ATOM 2393 N N . ASP B 1 93 ? 33.293 4.705 36.207 1.00 13.83 85 ASP B N 1
ATOM 2394 C CA . ASP B 1 93 ? 34.238 4.393 37.227 1.00 21.31 85 ASP B CA 1
ATOM 2395 C C . ASP B 1 93 ? 34.265 5.347 38.480 1.00 23.97 85 ASP B C 1
ATOM 2396 O O . ASP B 1 93 ? 35.160 5.326 39.176 1.00 18.66 85 ASP B O 1
ATOM 2401 N N . ASN B 1 94 ? 33.312 6.237 38.599 1.00 20.28 86 ASN B N 1
ATOM 2402 C CA . ASN B 1 94 ? 33.053 7.007 39.793 1.00 16.76 86 ASN B CA 1
ATOM 2403 C C . ASN B 1 94 ? 32.036 6.389 40.710 1.00 13.55 86 ASN B C 1
ATOM 2404 O O . ASN B 1 94 ? 30.963 6.783 40.749 1.00 14.95 86 ASN B O 1
ATOM 2409 N N . LYS B 1 95 ? 32.442 5.371 41.402 1.00 17.12 87 LYS B N 1
ATOM 2410 C CA . LYS B 1 95 ? 31.514 4.506 42.087 1.00 20.47 87 LYS B CA 1
ATOM 2411 C C . LYS B 1 95 ? 31.345 4.739 43.592 1.00 16.19 87 LYS B C 1
ATOM 2412 O O . LYS B 1 95 ? 30.553 4.116 44.219 1.00 24.52 87 LYS B O 1
ATOM 2418 N N . HIS B 1 96 ? 32.092 5.689 44.087 1.00 23.98 88 HIS B N 1
ATOM 2419 C CA . HIS B 1 96 ? 32.088 6.083 45.494 1.00 19.98 88 HIS B CA 1
ATOM 2420 C C . HIS B 1 96 ? 32.092 7.605 45.593 1.00 19.31 88 HIS B C 1
ATOM 2421 O O . HIS B 1 96 ? 32.519 8.282 44.651 1.00 19.26 88 HIS B O 1
ATOM 2428 N N . PRO B 1 97 ? 31.605 8.152 46.727 1.00 25.67 89 PRO B N 1
ATOM 2429 C CA . PRO B 1 97 ? 31.573 9.608 46.970 1.00 22.87 89 PRO B CA 1
ATOM 2430 C C . PRO B 1 97 ? 32.954 10.235 46.966 1.00 24.77 89 PRO B C 1
ATOM 2431 O O . PRO B 1 97 ? 33.945 9.515 47.064 1.00 21.36 89 PRO B O 1
ATOM 2435 N N . GLY B 1 98 ? 33.058 11.542 46.790 1.00 24.23 90 GLY B N 1
ATOM 2436 C CA . GLY B 1 98 ? 34.381 12.098 46.964 1.00 28.27 90 GLY B CA 1
ATOM 2437 C C . GLY B 1 98 ? 34.853 13.045 45.896 1.00 33.33 90 GLY B C 1
ATOM 2438 O O . GLY B 1 98 ? 35.493 14.054 46.177 1.00 28.68 90 GLY B O 1
ATOM 2439 N N . HIS B 1 99 ? 34.642 12.629 44.652 1.00 19.38 91 HIS B N 1
ATOM 2440 C CA . HIS B 1 99 ? 35.294 13.280 43.539 1.00 25.61 91 HIS B CA 1
ATOM 2441 C C . HIS B 1 99 ? 34.352 13.695 42.425 1.00 14.97 91 HIS B C 1
ATOM 2442 O O . HIS B 1 99 ? 33.257 13.146 42.282 1.00 18.70 91 HIS B O 1
ATOM 2449 N N . ASP B 1 100 ? 34.819 14.638 41.618 1.00 19.11 92 ASP B N 1
ATOM 2450 C CA . ASP B 1 100 ? 34.149 15.030 40.390 1.00 19.60 92 ASP B CA 1
ATOM 2451 C C . ASP B 1 100 ? 33.987 13.797 39.497 1.00 17.37 92 ASP B C 1
ATOM 2452 O O . ASP B 1 100 ? 34.811 12.871 39.530 1.00 17.85 92 ASP B O 1
ATOM 2457 N N . ILE B 1 101 ? 32.942 13.798 38.686 1.00 16.03 93 ILE B N 1
ATOM 2458 C CA . ILE B 1 101 ? 32.617 12.658 37.846 1.00 14.95 93 ILE B CA 1
ATOM 2459 C C . ILE B 1 101 ? 33.799 12.220 36.959 1.00 17.39 93 ILE B C 1
ATOM 2460 O O . ILE B 1 101 ? 33.997 11.036 36.734 1.00 14.92 93 ILE B O 1
ATOM 2465 N N . HIS B 1 102 ? 34.607 13.169 36.493 1.00 17.05 94 HIS B N 1
ATOM 2466 C CA . HIS B 1 102 ? 35.728 12.829 35.610 1.00 18.41 94 HIS B CA 1
ATOM 2467 C C . HIS B 1 102 ? 37.032 12.608 36.368 1.00 21.52 94 HIS B C 1
ATOM 2468 O O . HIS B 1 102 ? 38.046 12.226 35.773 1.00 17.29 94 HIS B O 1
ATOM 2475 N N . ASP B 1 103 ? 37.000 12.801 37.684 1.00 15.43 95 ASP B N 1
ATOM 2476 C CA . ASP B 1 103 ? 38.227 12.691 38.475 1.00 19.31 95 ASP B CA 1
ATOM 2477 C C . ASP B 1 103 ? 38.373 11.279 39.013 1.00 20.39 95 ASP B C 1
ATOM 2478 O O . ASP B 1 103 ? 38.087 11.018 40.184 1.00 19.89 95 ASP B O 1
ATOM 2483 N N . THR B 1 104 ? 38.776 10.357 38.138 1.00 18.69 96 THR B N 1
ATOM 2484 C CA . THR B 1 104 ? 38.967 8.961 38.527 1.00 16.96 96 THR B CA 1
ATOM 2485 C C . THR B 1 104 ? 40.355 8.494 38.087 1.0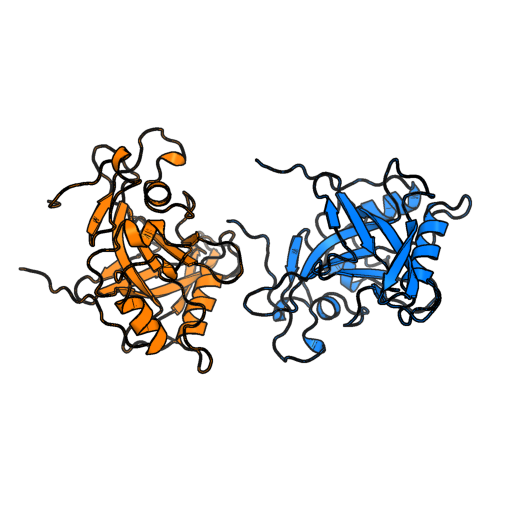0 21.57 96 THR B C 1
ATOM 2486 O O . THR B 1 104 ? 40.849 8.912 37.043 1.00 22.60 96 THR B O 1
ATOM 2490 N N . PRO B 1 105 ? 40.980 7.607 38.872 1.00 20.09 97 PRO B N 1
ATOM 2491 C CA . PRO B 1 105 ? 42.369 7.216 38.610 1.00 29.25 97 PRO B CA 1
ATOM 2492 C C . PRO B 1 105 ? 42.588 6.577 37.241 1.00 23.26 97 PRO B C 1
ATOM 2493 O O . PRO B 1 105 ? 43.600 6.864 36.627 1.00 23.64 97 PRO B O 1
ATOM 2497 N N . ARG B 1 106 ? 41.671 5.728 36.782 1.00 25.75 98 ARG B N 1
ATOM 2498 C CA . ARG B 1 106 ? 41.828 5.096 35.474 1.00 27.05 98 ARG B CA 1
ATOM 2499 C C . ARG B 1 106 ? 41.227 5.918 34.345 1.00 26.66 98 ARG B C 1
ATOM 2500 O O . ARG B 1 106 ? 41.358 5.542 33.186 1.00 18.07 98 ARG B O 1
ATOM 2508 N N . GLN B 1 107 ? 40.580 7.031 34.692 1.00 16.98 99 GLN B N 1
ATOM 2509 C CA . GLN B 1 107 ? 40.022 7.963 33.712 1.00 23.74 99 GLN B CA 1
ATOM 2510 C C . GLN B 1 107 ? 38.967 7.325 32.811 1.00 15.13 99 GLN B C 1
ATOM 2511 O O . GLN B 1 107 ? 38.830 7.705 31.651 1.00 16.31 99 GLN B O 1
ATOM 2517 N N . GLY B 1 108 ? 38.223 6.364 33.352 1.00 20.12 100 GLY B N 1
ATOM 2518 C CA . GLY B 1 108 ? 37.170 5.698 32.599 1.00 16.13 100 GLY B CA 1
ATOM 2519 C C . GLY B 1 108 ? 36.104 6.698 32.184 1.00 15.18 100 GLY B C 1
ATOM 2520 O O . GLY B 1 108 ? 35.743 6.766 31.011 1.00 13.30 100 GLY B O 1
ATOM 2521 N N . ASN B 1 109 ? 35.613 7.489 33.139 1.00 12.28 101 ASN B N 1
ATOM 2522 C CA . ASN B 1 109 ? 34.536 8.432 32.834 1.00 16.16 101 ASN B CA 1
ATOM 2523 C C . ASN B 1 109 ? 34.964 9.497 31.838 1.00 18.29 101 ASN B C 1
ATOM 2524 O O . ASN B 1 109 ? 34.217 9.834 30.909 1.00 15.18 101 ASN B O 1
ATOM 2529 N N . ALA B 1 110 ? 36.177 10.009 32.012 1.00 15.45 102 ALA B N 1
ATOM 2530 C CA . ALA B 1 110 ? 36.710 11.010 31.098 1.00 17.08 102 ALA B CA 1
ATOM 2531 C C . ALA B 1 110 ? 36.809 10.458 29.683 1.00 16.10 102 ALA B C 1
ATOM 2532 O O . ALA B 1 110 ? 36.579 11.167 28.702 1.00 16.27 102 ALA B O 1
ATOM 2534 N N . THR B 1 111 ? 37.170 9.186 29.577 1.00 17.42 103 THR B N 1
ATOM 2535 C CA . THR B 1 111 ? 37.314 8.574 28.268 1.00 15.41 103 THR B CA 1
ATOM 2536 C C . THR B 1 111 ? 35.937 8.338 27.664 1.00 11.50 103 THR B C 1
ATOM 2537 O O . THR B 1 111 ? 35.740 8.581 26.480 1.00 17.80 103 THR B O 1
ATOM 2541 N N . LEU B 1 112 ? 34.984 7.886 28.477 1.00 15.79 104 LEU B N 1
ATOM 2542 C CA . LEU B 1 112 ? 33.610 7.735 28.000 1.00 16.94 104 LEU B CA 1
ATOM 2543 C C . LEU B 1 112 ? 33.108 9.038 27.393 1.00 17.27 104 LEU B C 1
ATOM 2544 O O . LEU B 1 112 ? 32.525 9.039 26.298 1.00 14.38 104 LEU B O 1
ATOM 2549 N N . LYS B 1 113 ? 33.348 10.151 28.087 1.00 15.33 105 LYS B N 1
ATOM 2550 C CA . LYS B 1 113 ? 32.858 11.441 27.607 1.00 16.87 105 LYS B CA 1
ATOM 2551 C C . LYS B 1 113 ? 33.459 11.764 26.229 1.00 15.26 105 LYS B C 1
ATOM 2552 O O . LYS B 1 113 ? 32.767 12.203 25.311 1.00 19.91 105 LYS B O 1
ATOM 2558 N N . MET B 1 114 ? 34.755 11.516 26.107 1.00 11.85 106 MET B N 1
ATOM 2559 C CA . MET B 1 114 ? 35.511 11.723 24.886 1.00 19.52 106 MET B CA 1
ATOM 2560 C C . MET B 1 114 ? 34.973 10.849 23.749 1.00 17.87 106 MET B C 1
ATOM 2561 O O . MET B 1 114 ? 34.819 11.306 22.613 1.00 19.26 106 MET B O 1
ATOM 2566 N N . LEU B 1 115 ? 34.680 9.595 24.066 1.00 12.79 107 LEU B N 1
ATOM 2567 C CA . LEU B 1 115 ? 34.197 8.650 23.068 1.00 15.33 107 LEU B CA 1
ATOM 2568 C C . LEU B 1 115 ? 32.819 9.010 22.532 1.00 14.65 107 LEU B C 1
ATOM 2569 O O . LEU B 1 115 ? 32.575 8.954 21.316 1.00 13.89 107 LEU B O 1
ATOM 2574 N N . PHE B 1 116 ? 31.913 9.371 23.435 1.00 13.30 108 PHE B N 1
ATOM 2575 C CA . PHE B 1 116 ? 30.560 9.728 23.025 1.00 18.91 108 PHE B CA 1
ATOM 2576 C C . PHE B 1 116 ? 30.533 11.103 22.346 1.00 18.78 108 PHE B C 1
ATOM 2577 O O . PHE B 1 116 ? 29.792 11.302 21.383 1.00 19.71 108 PHE B O 1
ATOM 2585 N N . ASP B 1 117 ? 31.349 12.038 22.818 1.00 15.90 109 ASP B N 1
ATOM 2586 C CA . ASP B 1 117 ? 31.423 13.334 22.151 1.00 16.38 109 ASP B CA 1
ATOM 2587 C C . ASP B 1 117 ? 31.962 13.162 20.716 1.00 22.27 109 ASP B C 1
ATOM 2588 O O . ASP B 1 117 ? 31.426 13.742 19.773 1.00 21.01 109 ASP B O 1
ATOM 2593 N N . SER B 1 118 ? 32.989 12.332 20.550 1.00 18.00 110 SER B N 1
ATOM 2594 C CA . SER B 1 118 ? 33.514 12.029 19.219 1.00 15.96 110 SER B CA 1
ATOM 2595 C C . SER B 1 118 ? 32.455 11.418 18.316 1.00 16.45 110 SER B C 1
ATOM 2596 O O . SER B 1 118 ? 32.338 11.780 17.142 1.00 14.69 110 SER B O 1
ATOM 2599 N N . THR B 1 119 ? 31.690 10.488 18.876 1.00 14.27 111 THR B N 1
ATOM 2600 C CA . THR B 1 119 ? 30.665 9.767 18.124 1.00 15.65 111 THR B CA 1
ATOM 2601 C C . THR B 1 119 ? 29.593 10.721 17.605 1.00 18.63 111 THR B C 1
ATOM 2602 O O . THR B 1 119 ? 29.060 10.533 16.513 1.00 20.65 111 THR B O 1
ATOM 2606 N N . HIS B 1 120 ? 29.282 11.750 18.388 1.00 16.86 112 HIS B N 1
ATOM 2607 C CA . HIS B 1 120 ? 28.231 12.680 18.017 1.00 24.04 112 HIS B CA 1
ATOM 2608 C C . HIS B 1 120 ? 28.766 13.987 17.445 1.00 22.96 112 HIS B C 1
ATOM 2609 O O . HIS B 1 120 ? 28.011 14.921 17.239 1.00 29.14 112 HIS B O 1
ATOM 2616 N N . ASN B 1 121 ? 30.067 14.061 17.213 1.00 21.02 113 ASN B N 1
ATOM 2617 C CA . ASN B 1 121 ? 30.678 15.299 16.737 1.00 28.76 113 ASN B CA 1
ATOM 2618 C C . ASN B 1 121 ? 30.360 15.566 15.261 1.00 34.06 113 ASN B C 1
ATOM 2619 O O . ASN B 1 121 ? 30.253 14.627 14.470 1.00 29.26 113 ASN B O 1
ATOM 2624 N N . GLU B 1 122 ? 30.199 16.836 14.891 1.00 30.37 114 GLU B N 1
ATOM 2625 C CA . GLU B 1 122 ? 29.876 17.190 13.499 1.00 36.47 114 GLU B CA 1
ATOM 2626 C C . GLU B 1 122 ? 31.101 17.123 12.581 1.00 37.25 114 GLU B C 1
ATOM 2627 O O . GLU B 1 122 ? 30.974 16.921 11.375 1.00 42.48 114 GLU B O 1
ATOM 2633 N N . LYS B 1 123 ? 32.285 17.296 13.157 1.00 34.95 115 LYS B N 1
ATOM 2634 C CA . LYS B 1 123 ? 33.527 17.175 12.407 1.00 37.28 115 LYS B CA 1
ATOM 2635 C C . LYS B 1 123 ? 34.342 16.005 12.952 1.00 28.29 115 LYS B C 1
ATOM 2636 O O . LYS B 1 123 ? 34.411 15.800 14.165 1.00 29.40 115 LYS B O 1
ATOM 2638 N N . ASP B 1 124 ? 34.956 15.253 12.046 1.00 29.41 116 ASP B N 1
ATOM 2639 C CA . ASP B 1 124 ? 35.778 14.097 12.400 1.00 34.18 116 ASP B CA 1
ATOM 2640 C C . ASP B 1 124 ? 35.009 13.113 13.265 1.00 23.34 116 ASP B C 1
ATOM 2641 O O . ASP B 1 124 ? 35.566 12.590 14.229 1.00 27.58 116 ASP B O 1
ATOM 2646 N N . ALA B 1 125 ? 33.739 12.878 12.935 1.00 22.73 117 ALA B N 1
ATOM 2647 C CA . ALA B 1 125 ? 32.890 12.011 13.748 1.00 21.52 117 ALA B CA 1
ATOM 2648 C C . ALA B 1 125 ? 33.528 10.629 13.909 1.00 25.05 117 ALA B C 1
ATOM 2649 O O . ALA B 1 125 ? 33.989 10.028 12.929 1.00 19.91 117 ALA B O 1
ATOM 2651 N N . ARG B 1 126 ? 33.577 10.167 15.159 1.00 18.85 118 ARG B N 1
ATOM 2652 C CA . ARG B 1 126 ? 34.042 8.824 15.526 1.00 19.94 118 ARG B CA 1
ATOM 2653 C C . ARG B 1 126 ? 35.545 8.594 15.346 1.00 22.67 118 ARG B C 1
ATOM 2654 O O . ARG B 1 126 ? 36.035 7.503 15.616 1.00 22.19 118 ARG B O 1
ATOM 2662 N N . ARG B 1 127 ? 36.283 9.622 14.936 1.00 18.99 119 ARG B N 1
ATOM 2663 C CA . ARG B 1 127 ? 37.689 9.444 14.570 1.00 19.02 119 ARG B CA 1
ATOM 2664 C C . ARG B 1 127 ? 38.554 8.797 15.654 1.00 22.98 119 ARG B C 1
ATOM 2665 O O . ARG B 1 127 ? 39.372 7.921 15.366 1.00 21.46 119 ARG B O 1
ATOM 2668 N N . ILE B 1 128 ? 38.360 9.202 16.899 1.00 17.12 120 ILE B N 1
ATOM 2669 C CA . ILE B 1 128 ? 39.233 8.736 17.969 1.00 26.25 120 ILE B CA 1
ATOM 2670 C C . ILE B 1 128 ? 38.660 7.521 18.703 1.00 19.79 120 ILE B C 1
ATOM 2671 O O . ILE B 1 128 ? 39.237 7.062 19.686 1.00 21.60 120 ILE B O 1
ATOM 2676 N N . VAL B 1 129 ? 37.520 7.015 18.236 1.00 16.51 121 VAL B N 1
ATOM 2677 C CA . VAL B 1 129 ? 36.903 5.853 18.861 1.00 14.30 121 VAL B CA 1
ATOM 2678 C C . VAL B 1 129 ? 37.574 4.555 18.432 1.00 18.18 121 VAL B C 1
ATOM 2679 O O . VAL B 1 129 ? 37.544 4.202 17.245 1.00 14.41 121 VAL B O 1
ATOM 2683 N N . PRO B 1 130 ? 38.159 3.829 19.394 1.00 19.78 122 PRO B N 1
ATOM 2684 C CA . PRO B 1 130 ? 38.728 2.515 19.097 1.00 17.54 122 PRO B CA 1
ATOM 2685 C C . PRO B 1 130 ? 37.673 1.416 19.259 1.00 15.09 122 PRO B C 1
ATOM 2686 O O . PRO B 1 130 ? 36.585 1.652 19.812 1.00 11.06 122 PRO B O 1
ATOM 2690 N N . PRO B 1 131 ? 37.981 0.209 18.775 1.00 17.84 123 PRO B N 1
ATOM 2691 C CA . PRO B 1 131 ? 37.085 -0.906 19.066 1.00 17.16 123 PRO B CA 1
ATOM 2692 C C . PRO B 1 131 ? 36.948 -1.126 20.569 1.00 19.31 123 PRO B C 1
ATOM 2693 O O . PRO B 1 131 ? 37.894 -0.902 21.333 1.00 15.48 123 PRO B O 1
ATOM 2697 N N . ILE B 1 132 ? 35.765 -1.549 20.985 1.00 14.05 124 ILE B N 1
ATOM 2698 C CA . ILE B 1 132 ? 35.513 -1.851 22.381 1.00 12.78 124 ILE B CA 1
ATOM 2699 C C . ILE B 1 132 ? 35.101 -3.303 22.551 1.00 13.86 124 ILE B C 1
ATOM 2700 O O . ILE B 1 132 ? 34.195 -3.769 21.860 1.00 19.55 124 ILE B O 1
ATOM 2705 N N . PHE B 1 133 ? 35.770 -4.020 23.453 1.00 14.83 125 PHE B N 1
ATOM 2706 C CA . PHE B 1 133 ? 35.405 -5.403 23.765 1.00 14.00 125 PHE B CA 1
ATOM 2707 C C . PHE B 1 133 ? 34.737 -5.449 25.126 1.00 17.00 125 PHE B C 1
ATOM 2708 O O . PHE B 1 133 ? 35.264 -4.918 26.108 1.00 15.45 125 PHE B O 1
ATOM 2716 N N . ILE B 1 134 ? 33.596 -6.109 25.205 1.00 12.35 126 ILE B N 1
ATOM 2717 C CA . ILE B 1 134 ? 32.897 -6.251 26.478 1.00 18.02 126 ILE B CA 1
ATOM 2718 C C . ILE B 1 134 ? 33.076 -7.646 27.075 1.00 15.67 126 ILE B C 1
ATOM 2719 O O . ILE B 1 134 ? 32.840 -8.636 26.394 1.00 19.32 126 ILE B O 1
ATOM 2724 N N . PHE B 1 135 ? 33.482 -7.712 28.344 1.00 12.12 127 PHE B N 1
ATOM 2725 C CA . PHE B 1 135 ? 33.563 -8.968 29.093 1.00 16.30 127 PHE B CA 1
ATOM 2726 C C . PHE B 1 135 ? 32.738 -8.874 30.377 1.00 19.34 127 PHE B C 1
ATOM 2727 O O . PHE B 1 135 ? 32.687 -7.818 31.008 1.00 16.17 127 PHE B O 1
ATOM 2735 N N . VAL B 1 136 ? 32.095 -9.968 30.771 1.00 17.44 128 VAL B N 1
ATOM 2736 C CA . VAL B 1 136 ? 31.460 -10.009 32.083 1.00 18.12 128 VAL B CA 1
ATOM 2737 C C . VAL B 1 136 ? 32.009 -11.164 32.914 1.00 21.02 128 VAL B C 1
ATOM 2738 O O . VAL B 1 136 ? 32.505 -12.159 32.384 1.00 19.45 128 VAL B O 1
ATOM 2742 N N . LYS B 1 137 ? 31.940 -11.006 34.227 1.00 20.36 129 LYS B N 1
ATOM 2743 C CA . LYS B 1 137 ? 32.357 -12.053 35.137 1.00 20.50 129 LYS B CA 1
ATOM 2744 C C . LYS B 1 137 ? 31.455 -13.254 34.961 1.00 17.59 129 LYS B C 1
ATOM 2745 O O . LYS B 1 137 ? 30.237 -13.129 34.920 1.00 21.24 129 LYS B O 1
ATOM 2751 N N . TYR B 1 138 ? 32.065 -14.421 34.833 1.00 16.35 130 TYR B N 1
ATOM 2752 C CA . TYR B 1 138 ? 31.319 -15.650 34.629 1.00 23.23 130 TYR B CA 1
ATOM 2753 C C . TYR B 1 138 ? 32.037 -16.753 35.408 1.00 23.13 130 TYR B C 1
ATOM 2754 O O . TYR B 1 138 ? 32.862 -17.474 34.846 1.00 26.76 130 TYR B O 1
ATOM 2763 N N . PRO B 1 139 ? 31.756 -16.858 36.714 1.00 26.26 131 PRO B N 1
ATOM 2764 C CA . PRO B 1 139 ? 32.480 -17.809 37.565 1.00 31.07 131 PRO B CA 1
ATOM 2765 C C . PRO B 1 139 ? 32.311 -19.234 37.074 1.00 31.48 131 PRO B C 1
ATOM 2766 O O . PRO B 1 139 ? 31.201 -19.626 36.710 1.00 32.65 131 PRO B O 1
ATOM 2770 N N . THR B 1 140 ? 33.406 -19.982 37.028 1.00 30.68 132 THR B N 1
ATOM 2771 C CA . THR B 1 140 ? 33.347 -21.396 36.709 1.00 33.40 132 THR B CA 1
ATOM 2772 C C . THR B 1 140 ? 33.835 -22.202 37.919 1.00 43.43 132 THR B C 1
ATOM 2773 O O . THR B 1 140 ? 34.225 -21.624 38.932 1.00 39.82 132 THR B O 1
ATOM 2777 N N . ALA B 1 141 ? 33.779 -23.529 37.828 1.00 49.54 133 ALA B N 1
ATOM 2778 C CA . ALA B 1 141 ? 34.200 -24.382 38.939 1.00 55.04 133 ALA B CA 1
ATOM 2779 C C . ALA B 1 141 ? 35.683 -24.203 39.260 1.00 48.91 133 ALA B C 1
ATOM 2780 O O . ALA B 1 141 ? 36.073 -24.129 40.424 1.00 61.38 133 ALA B O 1
ATOM 2782 N N . SER B 1 142 ? 36.502 -24.102 38.221 1.00 49.86 134 SER B N 1
ATOM 2783 C CA . SER B 1 142 ? 37.950 -24.024 38.388 1.00 46.18 134 SER B CA 1
ATOM 2784 C C . SER B 1 142 ? 38.441 -22.623 38.757 1.00 50.98 134 SER B C 1
ATOM 2785 O O . SER B 1 142 ? 39.588 -22.459 39.175 1.00 44.63 134 SER B O 1
ATOM 2788 N N . SER B 1 143 ? 37.587 -21.613 38.584 1.00 49.80 135 SER B N 1
ATOM 2789 C CA . SER B 1 143 ? 38.009 -20.224 38.785 1.00 42.64 135 SER B CA 1
ATOM 2790 C C . SER B 1 143 ? 36.848 -19.247 38.946 1.00 42.23 135 SER B C 1
ATOM 2791 O O . SER B 1 143 ? 35.819 -19.366 38.281 1.00 44.22 135 SER B O 1
ATOM 2794 N N . SER B 1 144 ? 37.017 -18.279 39.840 1.00 37.48 136 SER B N 1
ATOM 2795 C CA . SER B 1 144 ? 36.008 -17.242 40.039 1.00 39.38 136 SER B CA 1
ATOM 2796 C C . SER B 1 144 ? 36.293 -16.000 39.199 1.00 32.51 136 SER B C 1
ATOM 2797 O O . SER B 1 144 ? 35.478 -15.083 39.145 1.00 38.44 136 SER B O 1
ATOM 2800 N N . ARG B 1 145 ? 37.454 -15.971 38.551 1.00 29.47 137 ARG B N 1
ATOM 2801 C CA . ARG B 1 145 ? 37.828 -14.830 37.719 1.00 40.54 137 ARG B CA 1
ATOM 2802 C C . ARG B 1 145 ? 37.568 -15.094 36.242 1.00 33.97 137 ARG B C 1
ATOM 2803 O O . ARG B 1 145 ? 37.982 -14.322 35.378 1.00 26.84 137 ARG B O 1
ATOM 2811 N N . SER B 1 146 ? 36.895 -16.200 35.961 1.00 24.31 138 SER B N 1
ATOM 2812 C CA . SER B 1 146 ? 36.552 -16.542 34.591 1.00 28.38 138 SER B CA 1
ATOM 2813 C C . SER B 1 146 ? 35.621 -15.466 34.024 1.00 19.73 138 SER B C 1
ATOM 2814 O O . SER B 1 146 ? 34.861 -14.842 34.767 1.00 19.02 138 SER B O 1
ATOM 2817 N N . VAL B 1 147 ? 35.711 -15.229 32.719 1.00 21.76 139 VAL B N 1
ATOM 2818 C CA . VAL B 1 147 ? 34.886 -14.217 32.063 1.00 21.74 139 VAL B CA 1
ATOM 2819 C C . VAL B 1 147 ? 34.186 -14.754 30.814 1.00 21.09 139 VAL B C 1
ATOM 2820 O O . VAL B 1 147 ? 34.560 -15.790 30.274 1.00 19.16 139 VAL B O 1
ATOM 2824 N N . GLN B 1 148 ? 33.177 -14.023 30.355 1.00 18.18 140 GLN B N 1
ATOM 2825 C CA . GLN B 1 148 ? 32.456 -14.353 29.133 1.00 19.25 140 GLN B CA 1
ATOM 2826 C C . GLN B 1 148 ? 32.548 -13.154 28.175 1.00 16.68 140 GLN B C 1
ATOM 2827 O O . GLN B 1 148 ? 32.305 -12.017 28.574 1.00 16.92 140 GLN B O 1
ATOM 2833 N N . PHE B 1 149 ? 32.912 -13.411 26.924 1.00 16.64 141 PHE B N 1
ATOM 2834 C CA . PHE B 1 149 ? 32.980 -12.361 25.906 1.00 13.93 141 PHE B CA 1
ATOM 2835 C C . PHE B 1 149 ? 31.576 -12.021 25.414 1.00 15.89 141 PHE B C 1
ATOM 2836 O O . PHE B 1 149 ? 30.842 -12.908 24.966 1.00 17.28 141 PHE B O 1
ATOM 2844 N N . LYS B 1 150 ? 31.189 -10.749 25.510 1.00 15.29 142 LYS B N 1
ATOM 2845 C CA . LYS B 1 150 ? 29.832 -10.331 25.127 1.00 13.54 142 LYS B CA 1
ATOM 2846 C C . LYS B 1 150 ? 29.790 -9.591 23.789 1.00 13.97 142 LYS B C 1
ATOM 2847 O O . LYS B 1 150 ? 28.716 -9.322 23.265 1.00 12.66 142 LYS B O 1
ATOM 2853 N N . GLY B 1 151 ? 30.951 -9.246 23.245 1.00 16.23 143 GLY B N 1
ATOM 2854 C CA . GLY B 1 151 ? 30.997 -8.679 21.905 1.00 14.66 143 GLY B CA 1
ATOM 2855 C C . GLY B 1 151 ? 31.853 -7.446 21.700 1.00 15.54 143 GLY B C 1
ATOM 2856 O O . GLY B 1 151 ? 32.424 -6.877 22.646 1.00 13.57 143 GLY B O 1
ATOM 2857 N N . VAL B 1 152 ? 31.945 -7.057 20.434 1.00 12.57 144 VAL B N 1
ATOM 2858 C CA . VAL B 1 152 ? 32.566 -5.813 20.009 1.00 14.06 144 VAL B CA 1
ATOM 2859 C C . VAL B 1 152 ? 31.496 -4.723 20.021 1.00 13.71 144 VAL B C 1
ATOM 2860 O O . VAL B 1 152 ? 30.396 -4.925 19.499 1.00 16.74 144 VAL B O 1
ATOM 2864 N N . ALA B 1 153 ? 31.787 -3.585 20.631 1.00 13.24 145 ALA B N 1
ATOM 2865 C CA . ALA B 1 153 ? 30.745 -2.581 20.796 1.00 17.91 145 ALA B CA 1
ATOM 2866 C C . ALA B 1 153 ? 31.200 -1.192 20.371 1.00 10.86 145 ALA B C 1
ATOM 2867 O O . ALA B 1 153 ? 32.396 -0.924 20.264 1.00 11.41 145 ALA B O 1
ATOM 2869 N N . VAL B 1 154 ? 30.230 -0.324 20.105 1.00 8.74 146 VAL B N 1
ATOM 2870 C CA . VAL B 1 154 ? 30.500 1.056 19.759 1.00 9.31 146 VAL B CA 1
ATOM 2871 C C . VAL B 1 154 ? 29.558 1.933 20.586 1.00 13.19 146 VAL B C 1
ATOM 2872 O O . VAL B 1 154 ? 28.474 1.485 20.985 1.00 12.96 146 VAL B O 1
ATOM 2876 N N . PRO B 1 155 ? 29.990 3.167 20.885 1.00 11.64 147 PRO B N 1
ATOM 2877 C CA . PRO B 1 155 ? 29.200 4.104 21.696 1.00 11.91 147 PRO B CA 1
ATOM 2878 C C . PRO B 1 155 ? 27.892 4.463 21.027 1.00 13.06 147 PRO B C 1
ATOM 2879 O O . PRO B 1 155 ? 27.876 4.674 19.811 1.00 13.70 147 PRO B O 1
ATOM 2883 N N . GLY B 1 156 ? 26.820 4.552 21.807 1.00 12.58 148 GLY B N 1
ATOM 2884 C CA . GLY B 1 156 ? 25.549 4.999 21.280 1.00 13.86 148 GLY B CA 1
ATOM 2885 C C . GLY B 1 156 ? 24.688 3.840 20.838 1.00 18.09 148 GLY B C 1
ATOM 2886 O O . GLY B 1 156 ? 25.092 2.683 20.899 1.00 18.13 148 GLY B O 1
ATOM 2887 N N . TYR B 1 157 ? 23.487 4.162 20.387 1.00 15.21 149 TYR B N 1
ATOM 2888 C CA . TYR B 1 157 ? 22.535 3.157 19.970 1.00 14.14 149 TYR B CA 1
ATOM 2889 C C . TYR B 1 157 ? 21.560 3.826 18.998 1.00 22.08 149 TYR B C 1
ATOM 2890 O O . TYR B 1 157 ? 21.160 4.969 19.228 1.00 21.47 149 TYR B O 1
ATOM 2899 N N . PRO B 1 158 ? 21.172 3.120 17.920 1.00 20.00 150 PRO B N 1
ATOM 2900 C CA . PRO B 1 158 ? 20.262 3.675 16.901 1.00 23.54 150 PRO B CA 1
ATOM 2901 C C . PRO B 1 158 ? 18.999 4.238 17.527 1.00 21.94 150 PRO B C 1
ATOM 2902 O O . PRO B 1 158 ? 18.315 3.524 18.266 1.00 20.54 150 PRO B O 1
ATOM 2906 N N . GLY B 1 159 ? 18.711 5.506 17.260 1.00 20.68 151 GLY B N 1
ATOM 2907 C CA . GLY B 1 159 ? 17.531 6.139 17.810 1.00 22.21 151 GLY B CA 1
ATOM 2908 C C . GLY B 1 159 ? 17.697 6.820 19.159 1.00 24.18 151 GLY B C 1
ATOM 2909 O O . GLY B 1 159 ? 16.771 7.487 19.622 1.00 23.30 151 GLY B O 1
ATOM 2910 N N . LEU B 1 160 ? 18.849 6.658 19.808 1.00 20.62 152 LEU B N 1
ATOM 2911 C CA . LEU B 1 160 ? 19.096 7.351 21.083 1.00 20.67 152 LEU B CA 1
ATOM 2912 C C . LEU B 1 160 ? 19.898 8.620 20.864 1.00 26.45 152 LEU B C 1
ATOM 2913 O O . LEU B 1 160 ? 20.952 8.600 20.221 1.00 22.61 152 LEU B O 1
ATOM 2918 N N . SER B 1 161 ? 19.413 9.719 21.429 1.00 20.45 153 SER B N 1
ATOM 2919 C CA . SER B 1 161 ? 20.093 10.999 21.301 1.00 26.54 153 SER B CA 1
ATOM 2920 C C . SER B 1 161 ? 21.382 11.020 22.127 1.00 21.54 153 SER B C 1
ATOM 2921 O O . SER B 1 161 ? 21.592 10.169 22.997 1.00 19.00 153 SER B O 1
ATOM 2924 N N . ALA B 1 162 ? 22.218 12.025 21.880 1.00 19.99 154 ALA B N 1
ATOM 2925 C CA . ALA B 1 162 ? 23.455 12.207 22.629 1.00 26.02 154 ALA B CA 1
ATOM 2926 C C . ALA B 1 162 ? 23.134 12.595 24.061 1.00 26.61 154 ALA B C 1
ATOM 2927 O O . ALA B 1 162 ? 23.958 12.454 24.954 1.00 27.98 154 ALA B O 1
ATOM 2929 N N . THR B 1 163 ? 21.912 13.065 24.265 1.00 24.60 155 THR B N 1
ATOM 2930 C CA . THR B 1 163 ? 21.405 13.400 25.588 1.00 28.46 155 THR B CA 1
ATOM 2931 C C . THR B 1 163 ? 21.106 12.150 26.407 1.00 26.45 155 THR B C 1
ATOM 2932 O O . THR B 1 163 ? 21.264 12.138 27.635 1.00 28.13 155 THR B O 1
ATOM 2936 N N . ASP B 1 164 ? 20.692 11.089 25.722 1.00 21.65 156 ASP B N 1
ATOM 2937 C CA . ASP B 1 164 ? 20.268 9.868 26.399 1.00 22.65 156 ASP B CA 1
ATOM 2938 C C . ASP B 1 164 ? 21.305 8.746 26.485 1.00 19.04 156 ASP B C 1
ATOM 2939 O O . ASP B 1 164 ? 21.190 7.876 27.341 1.00 17.02 156 ASP B O 1
ATOM 2944 N N . ASP B 1 165 ? 22.284 8.717 25.589 1.00 18.93 157 ASP B N 1
ATOM 2945 C CA . ASP B 1 165 ? 23.146 7.533 25.539 1.00 17.65 157 ASP B CA 1
ATOM 2946 C C . ASP B 1 165 ? 24.337 7.637 26.497 1.00 14.97 157 ASP B C 1
ATOM 2947 O O . ASP B 1 165 ? 25.024 6.649 26.736 1.00 16.01 157 ASP B O 1
ATOM 2952 N N . LEU B 1 166 ? 24.575 8.836 27.031 1.00 14.41 158 LEU B N 1
ATOM 2953 C CA . LEU B 1 166 ? 25.561 9.043 28.094 1.00 17.82 158 LEU B CA 1
ATOM 2954 C C . LEU B 1 166 ? 25.042 10.081 29.087 1.00 16.83 158 LEU B C 1
ATOM 2955 O O . LEU B 1 166 ? 25.033 11.269 28.798 1.00 23.14 158 LEU B O 1
ATOM 2960 N N . ILE B 1 167 ? 24.589 9.610 30.246 1.00 18.12 159 ILE B N 1
ATOM 2961 C CA . ILE B 1 167 ? 23.960 10.449 31.261 1.00 16.69 159 ILE B CA 1
ATOM 2962 C C . ILE B 1 167 ? 24.754 10.421 32.562 1.00 19.79 159 ILE B C 1
ATOM 2963 O O . ILE B 1 167 ? 25.119 9.338 33.058 1.00 14.41 159 ILE B O 1
ATOM 2968 N N . ALA B 1 168 ? 25.025 11.597 33.119 1.00 14.67 160 ALA B N 1
ATOM 2969 C CA . ALA B 1 168 ? 25.552 11.680 34.483 1.00 17.95 160 ALA B CA 1
ATOM 2970 C C . ALA B 1 168 ? 24.421 11.429 35.489 1.00 22.61 160 ALA B C 1
ATOM 2971 O O . ALA B 1 168 ? 23.513 12.242 35.624 1.00 26.57 160 ALA B O 1
ATOM 2973 N N . VAL B 1 169 ? 24.457 10.288 36.167 1.00 18.43 161 VAL B N 1
ATOM 2974 C CA . VAL B 1 169 ? 23.449 9.990 37.166 1.00 14.18 161 VAL B CA 1
ATOM 2975 C C . VAL B 1 169 ? 24.016 10.247 38.573 1.00 21.27 161 VAL B C 1
ATOM 2976 O O . VAL B 1 169 ? 25.230 10.211 38.781 1.00 13.17 161 VAL B O 1
ATOM 2980 N N . TRP B 1 170 ? 23.125 10.559 39.512 1.00 17.16 162 TRP B N 1
ATOM 2981 C CA . TRP B 1 170 ? 23.471 10.793 40.911 1.00 18.48 162 TRP B CA 1
ATOM 2982 C C . TRP B 1 170 ? 23.236 9.560 41.773 1.00 17.11 162 TRP B C 1
ATOM 2983 O O . TRP B 1 170 ? 22.229 8.862 41.611 1.00 14.90 162 TRP B O 1
ATOM 2994 N N . LYS B 1 171 ? 24.132 9.326 42.727 1.00 15.94 163 LYS B N 1
ATOM 2995 C CA . LYS B 1 171 ? 23.891 8.332 43.769 1.00 16.35 163 LYS B CA 1
ATOM 2996 C C . LYS B 1 171 ? 24.239 8.911 45.138 1.00 17.00 163 LYS B C 1
ATOM 2997 O O . LYS B 1 171 ? 25.001 9.871 45.242 1.00 15.09 163 LYS B O 1
ATOM 3003 N N . THR B 1 172 ? 23.675 8.316 46.181 1.00 15.33 164 THR B N 1
ATOM 3004 C CA . THR B 1 172 ? 24.029 8.678 47.535 1.00 18.57 164 THR B CA 1
ATOM 3005 C C . THR B 1 172 ? 24.644 7.472 48.232 1.00 21.14 164 THR B C 1
ATOM 3006 O O . THR B 1 172 ? 24.100 6.372 48.179 1.00 26.40 164 THR B O 1
ATOM 3010 N N . THR B 1 173 ? 25.787 7.677 48.868 1.00 21.61 165 THR B N 1
ATOM 3011 C CA . THR B 1 173 ? 26.391 6.645 49.692 1.00 23.31 165 THR B CA 1
ATOM 3012 C C . THR B 1 173 ? 26.716 7.224 51.065 1.00 22.05 165 THR B C 1
ATOM 3013 O O . THR B 1 173 ? 27.529 8.147 51.184 1.00 27.31 165 THR B O 1
ATOM 3017 N N . ASN B 1 174 ? 26.047 6.696 52.086 1.00 33.39 166 ASN B N 1
ATOM 3018 C CA . ASN B 1 174 ? 26.177 7.184 53.459 1.00 35.63 166 ASN B CA 1
ATOM 3019 C C . ASN B 1 174 ? 25.989 8.689 53.567 1.00 26.66 166 ASN B C 1
ATOM 3020 O O . ASN B 1 174 ? 26.837 9.390 54.122 1.00 28.26 166 ASN B O 1
ATOM 3025 N N . GLY B 1 175 ? 24.889 9.179 53.000 1.00 29.87 167 GLY B N 1
ATOM 3026 C CA . GLY B 1 175 ? 24.565 10.593 53.050 1.00 25.22 167 GLY B CA 1
ATOM 3027 C C . GLY B 1 175 ? 25.368 11.494 52.124 1.00 22.60 167 GLY B C 1
ATOM 3028 O O . GLY B 1 175 ? 25.154 12.700 52.114 1.00 34.30 167 GLY B O 1
ATOM 3029 N N . GLN B 1 176 ? 26.310 10.929 51.370 1.00 27.62 168 GLN B N 1
ATOM 3030 C CA . GLN B 1 176 ? 27.133 11.727 50.459 1.00 21.04 168 GLN B CA 1
ATOM 3031 C C . GLN B 1 176 ? 26.784 11.486 48.984 1.00 20.51 168 GLN B C 1
ATOM 3032 O O . GLN B 1 176 ? 26.876 10.353 48.499 1.00 18.60 168 GLN B O 1
ATOM 3038 N N . ARG B 1 177 ? 26.423 12.554 48.270 1.00 17.69 169 ARG B N 1
ATOM 3039 C CA . ARG B 1 177 ? 25.978 12.447 46.875 1.00 18.74 169 ARG B CA 1
ATOM 3040 C C . ARG B 1 177 ? 27.109 12.656 45.879 1.00 14.89 169 ARG B C 1
ATOM 3041 O O . ARG B 1 177 ? 27.972 13.499 46.078 1.00 17.14 169 ARG B O 1
ATOM 3049 N N . PHE B 1 178 ? 27.083 11.904 44.785 1.00 13.55 170 PHE B N 1
ATOM 3050 C CA . PHE B 1 178 ? 28.139 11.991 43.779 1.00 14.55 170 PHE B CA 1
ATOM 3051 C C . PHE B 1 178 ? 27.595 11.538 42.433 1.00 13.42 170 PHE B C 1
ATOM 3052 O O . PHE B 1 178 ? 26.525 10.925 42.359 1.00 13.59 170 PHE B O 1
ATOM 3060 N N . GLN B 1 179 ? 28.335 11.833 41.369 1.00 14.23 171 GLN B N 1
ATOM 3061 C CA . GLN B 1 179 ? 27.881 11.505 40.024 1.00 14.68 171 GLN B CA 1
ATOM 3062 C C . GLN B 1 179 ? 28.731 10.442 39.331 1.00 12.47 171 GLN B C 1
ATOM 3063 O O . GLN B 1 179 ? 29.936 10.350 39.550 1.00 14.49 171 GLN B O 1
ATOM 3069 N N . ASN B 1 180 ? 28.082 9.680 38.455 1.00 12.84 172 ASN B N 1
ATOM 3070 C CA . ASN B 1 180 ? 28.729 8.629 37.679 1.00 14.55 172 ASN B CA 1
ATOM 3071 C C . ASN B 1 180 ? 28.034 8.525 36.324 1.00 18.12 172 ASN B C 1
ATOM 3072 O O . ASN B 1 180 ? 26.902 8.980 36.174 1.00 16.49 172 ASN B O 1
ATOM 3077 N N . TYR B 1 181 ? 28.711 7.980 35.324 1.00 13.28 173 TYR B N 1
ATOM 3078 C CA . TYR B 1 181 ? 28.092 7.853 34.004 1.00 14.97 173 TYR B CA 1
ATOM 3079 C C . TYR B 1 181 ? 27.321 6.555 33.852 1.00 15.93 173 TYR B C 1
ATOM 3080 O O . TYR B 1 181 ? 27.731 5.498 34.338 1.00 15.89 173 TYR B O 1
ATOM 3089 N N . ARG B 1 182 ? 26.190 6.667 33.182 1.00 15.70 174 ARG B N 1
ATOM 3090 C CA . ARG B 1 182 ? 25.489 5.542 32.620 1.00 14.76 174 ARG B CA 1
ATOM 3091 C C . ARG B 1 182 ? 25.642 5.648 31.098 1.00 17.93 174 ARG B C 1
ATOM 3092 O O . ARG B 1 182 ? 25.189 6.615 30.488 1.00 14.06 174 ARG B O 1
ATOM 3100 N N . ALA B 1 183 ? 26.334 4.684 30.502 1.00 12.30 175 ALA B N 1
ATOM 3101 C CA . ALA B 1 183 ? 26.676 4.739 29.089 1.00 14.00 175 ALA B CA 1
ATOM 3102 C C . ALA B 1 183 ? 26.004 3.593 28.343 1.00 14.37 175 ALA B C 1
ATOM 3103 O O . ALA B 1 183 ? 25.942 2.466 28.840 1.00 14.94 175 ALA B O 1
ATOM 3105 N N . ILE B 1 184 ? 25.494 3.895 27.157 1.00 12.10 176 ILE B N 1
ATOM 3106 C CA . ILE B 1 184 ? 24.777 2.919 26.345 1.00 12.09 176 ILE B CA 1
ATOM 3107 C C . ILE B 1 184 ? 25.542 2.645 25.057 1.00 13.79 176 ILE B C 1
ATOM 3108 O O . ILE B 1 184 ? 25.901 3.581 24.334 1.00 13.62 176 ILE B O 1
ATOM 3113 N N . PHE B 1 185 ? 25.807 1.361 24.801 1.00 10.11 177 PHE B N 1
ATOM 3114 C CA . PHE B 1 185 ? 26.602 0.924 23.659 1.00 12.44 177 PHE B CA 1
ATOM 3115 C C . PHE B 1 185 ? 25.787 -0.014 22.779 1.00 12.63 177 PHE B C 1
ATOM 3116 O O . PHE B 1 185 ? 24.820 -0.633 23.234 1.00 14.22 177 PHE B O 1
ATOM 3124 N N . THR B 1 186 ? 26.212 -0.122 21.530 1.00 9.82 178 THR B N 1
ATOM 3125 C CA . THR B 1 186 ? 25.670 -1.066 20.557 1.00 12.83 178 THR B CA 1
ATOM 3126 C C . THR B 1 186 ? 26.603 -2.254 20.392 1.00 11.78 178 THR B C 1
ATOM 3127 O O . THR B 1 186 ? 27.797 -2.061 20.185 1.00 14.12 178 THR B O 1
ATOM 3131 N N . ILE B 1 187 ? 26.082 -3.478 20.453 1.00 13.97 179 ILE B N 1
ATOM 3132 C CA . ILE B 1 187 ? 26.919 -4.639 20.143 1.00 10.49 179 ILE B CA 1
ATOM 3133 C C . ILE B 1 187 ? 26.864 -4.965 18.639 1.00 16.93 179 ILE B C 1
ATOM 3134 O O . ILE B 1 187 ? 25.782 -5.117 18.054 1.00 11.84 179 ILE B O 1
ATOM 3139 N N . LEU B 1 188 ? 28.033 -5.037 18.010 1.00 12.42 180 LEU B N 1
ATOM 3140 C CA . LEU B 1 188 ? 28.103 -5.260 16.564 1.00 17.70 180 LEU B CA 1
ATOM 3141 C C . LEU B 1 188 ? 27.916 -6.728 16.182 1.00 20.25 180 LEU B C 1
ATOM 3142 O O . LEU B 1 188 ? 28.235 -7.650 16.953 1.00 12.48 180 LEU B O 1
ATOM 3147 N N . ASN B 1 189 ? 27.398 -6.928 14.976 1.00 15.12 181 ASN B N 1
ATOM 3148 C CA . ASN B 1 189 ? 27.259 -8.252 14.385 1.00 15.41 181 ASN B CA 1
ATOM 3149 C C . ASN B 1 189 ? 28.634 -8.784 13.985 1.00 19.24 181 ASN B C 1
ATOM 3150 O O . ASN B 1 189 ? 28.992 -8.778 12.817 1.00 16.14 181 ASN B O 1
ATOM 3155 N N . ILE B 1 190 ? 29.412 -9.172 14.985 1.00 17.72 182 ILE B N 1
ATOM 3156 C CA . ILE B 1 190 ? 30.730 -9.775 14.826 1.00 14.35 182 ILE B CA 1
ATOM 3157 C C . ILE B 1 190 ? 30.712 -11.032 15.681 1.00 17.95 182 ILE B C 1
ATOM 3158 O O . ILE B 1 190 ? 30.774 -10.941 16.906 1.00 15.69 182 ILE B O 1
ATOM 3163 N N . PRO B 1 191 ? 30.572 -12.210 15.051 1.00 21.10 183 PRO B N 1
ATOM 3164 C CA . PRO B 1 191 ? 30.477 -13.439 15.853 1.00 17.32 183 PRO B CA 1
ATOM 3165 C C . PRO B 1 191 ? 31.809 -13.855 16.489 1.00 16.48 183 PRO B C 1
ATOM 3166 O O . PRO B 1 191 ? 31.817 -14.579 17.479 1.00 14.20 183 PRO B O 1
ATOM 3170 N N . MET B 1 192 ? 32.918 -13.394 15.924 1.00 15.14 184 MET B N 1
ATOM 3171 C CA . MET B 1 192 ? 34.223 -13.820 16.400 1.00 17.64 184 MET B CA 1
ATOM 3172 C C . MET B 1 192 ? 35.302 -12.793 16.060 1.00 14.81 184 MET B C 1
ATOM 3173 O O . MET B 1 192 ? 35.356 -12.268 14.951 1.00 19.68 184 MET B O 1
ATOM 3178 N N . VAL B 1 193 ? 36.159 -12.518 17.022 1.00 13.15 185 VAL B N 1
ATOM 3179 C CA . VAL B 1 193 ? 37.386 -11.784 16.752 1.00 17.55 185 VAL B CA 1
ATOM 3180 C C . VAL B 1 193 ? 38.515 -12.811 16.707 1.00 13.92 185 VAL B C 1
ATOM 3181 O O . VAL B 1 193 ? 38.769 -13.503 17.688 1.00 17.40 185 VAL B O 1
ATOM 3185 N N . SER B 1 194 ? 39.171 -12.931 15.559 1.00 14.17 186 SER B N 1
ATOM 3186 C CA . SER B 1 194 ? 40.147 -14.002 15.353 1.00 22.46 186 SER B CA 1
ATOM 3187 C C . SER B 1 194 ? 41.434 -13.788 16.130 1.00 19.15 186 SER B C 1
ATOM 3188 O O . SER B 1 194 ? 41.805 -12.652 16.456 1.00 14.32 186 SER B O 1
ATOM 3191 N N . ARG B 1 195 ? 42.112 -14.899 16.419 1.00 18.21 187 ARG B N 1
ATOM 3192 C CA . ARG B 1 195 ? 43.415 -14.872 17.064 1.00 16.67 187 ARG B CA 1
ATOM 3193 C C . ARG B 1 195 ? 44.362 -14.016 16.220 1.00 17.87 187 ARG B C 1
ATOM 3194 O O . ARG B 1 195 ? 45.173 -13.244 16.737 1.00 19.15 187 ARG B O 1
ATOM 3202 N N . LYS B 1 196 ? 44.247 -14.167 14.906 1.00 19.25 188 LYS B N 1
ATOM 3203 C CA . LYS B 1 196 ? 45.046 -13.386 13.971 1.00 19.95 188 LYS B CA 1
ATOM 3204 C C . LYS B 1 196 ? 44.804 -11.884 14.164 1.00 26.57 188 LYS B C 1
ATOM 3205 O O . LYS B 1 196 ? 45.751 -11.100 14.243 1.00 23.73 188 LYS B O 1
ATOM 3211 N N . TRP B 1 197 ? 43.536 -11.487 14.254 1.00 23.08 189 TRP B N 1
ATOM 3212 C CA . TRP B 1 197 ? 43.222 -10.081 14.480 1.00 19.32 189 TRP B CA 1
ATOM 3213 C C . TRP B 1 197 ? 43.852 -9.593 15.782 1.00 18.09 189 TRP B C 1
ATOM 3214 O O . TRP B 1 197 ? 44.540 -8.569 15.805 1.00 23.67 189 TRP B O 1
ATOM 3225 N N . ILE B 1 198 ? 43.644 -10.340 16.863 1.00 23.70 190 ILE B N 1
ATOM 3226 C CA . ILE B 1 198 ? 44.112 -9.925 18.189 1.00 21.50 190 ILE B CA 1
ATOM 3227 C C . ILE B 1 198 ? 45.641 -9.804 18.265 1.00 31.10 190 ILE B C 1
ATOM 3228 O O . ILE B 1 198 ? 46.161 -8.853 18.846 1.00 29.01 190 ILE B O 1
ATOM 3233 N N . ASN B 1 199 ? 46.353 -10.752 17.658 1.00 28.48 191 ASN B N 1
ATOM 3234 C CA . ASN B 1 199 ? 47.815 -10.701 17.592 1.00 34.56 191 ASN B CA 1
ATOM 3235 C C . ASN B 1 199 ? 48.303 -9.489 16.806 1.00 24.49 191 ASN B C 1
ATOM 3236 O O . ASN B 1 199 ? 49.431 -9.045 16.969 1.00 34.45 191 ASN B O 1
ATOM 3241 N N . SER B 1 200 ? 47.450 -8.980 15.930 1.00 29.74 192 SER B N 1
ATOM 3242 C CA . SER B 1 200 ? 47.801 -7.850 15.084 1.00 34.43 192 SER B CA 1
ATOM 3243 C C . SER B 1 200 ? 47.077 -6.588 15.539 1.00 40.12 192 SER B C 1
ATOM 3244 O O . SER B 1 200 ? 46.763 -5.707 14.729 1.00 36.81 192 SER B O 1
ATOM 3247 N N . LEU B 1 201 ? 46.841 -6.499 16.845 1.00 38.17 193 LEU B N 1
ATOM 3248 C CA . LEU B 1 201 ? 46.105 -5.383 17.435 1.00 35.17 193 LEU B CA 1
ATOM 3249 C C . LEU B 1 201 ? 46.761 -4.038 17.132 1.00 41.60 193 LEU B C 1
ATOM 3250 O O . LEU B 1 201 ? 46.082 -3.061 16.815 1.00 50.04 193 LEU B O 1
ATOM 3255 N N . PHE B 1 202 ? 48.083 -4.004 17.235 1.00 43.31 194 PHE B N 1
ATOM 3256 C CA . PHE B 1 202 ? 48.845 -2.779 17.038 1.00 57.61 194 PHE B CA 1
ATOM 3257 C C . PHE B 1 202 ? 49.262 -2.551 15.578 1.00 67.28 194 PHE B C 1
ATOM 3258 O O . PHE B 1 202 ? 50.088 -1.685 15.293 1.00 73.66 194 PHE B O 1
ATOM 3266 N N . ASP B 1 203 ? 48.687 -3.321 14.659 1.00 56.42 195 ASP B N 1
ATOM 3267 C CA . ASP B 1 203 ? 49.004 -3.171 13.243 1.00 58.77 195 ASP B CA 1
ATOM 3268 C C . ASP B 1 203 ? 47.835 -3.521 12.333 1.00 60.82 195 ASP B C 1
ATOM 3269 O O . ASP B 1 203 ? 47.577 -4.692 12.068 1.00 59.40 195 ASP B O 1
A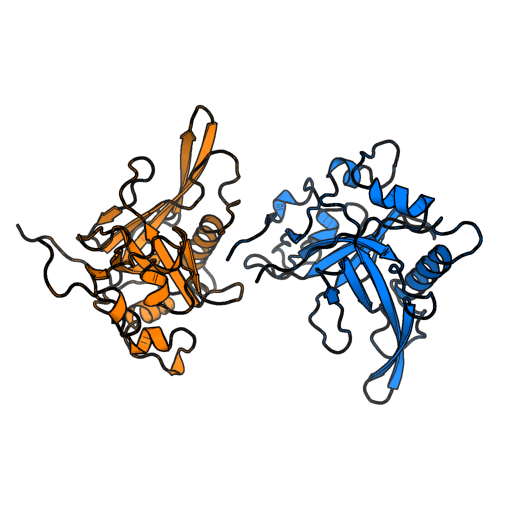TOM 3274 N N . PRO B 1 204 ? 47.150 -2.487 11.815 1.00 53.82 196 PRO B N 1
ATOM 3275 C CA . PRO B 1 204 ? 45.990 -2.707 10.943 1.00 56.46 196 PRO B CA 1
ATOM 3276 C C . PRO B 1 204 ? 46.359 -3.431 9.649 1.00 58.56 196 PRO B C 1
ATOM 3277 O O . PRO B 1 204 ? 45.488 -4.060 9.042 1.00 43.11 196 PRO B O 1
ATOM 3281 N N . PHE B 1 205 ? 47.633 -3.365 9.261 1.00 56.08 197 PHE B N 1
ATOM 3282 C CA . PHE B 1 205 ? 48.104 -4.019 8.045 1.00 57.13 197 PHE B CA 1
ATOM 3283 C C . PHE B 1 205 ? 47.969 -5.530 8.150 1.00 53.45 197 PHE B C 1
ATOM 3284 O O . PHE B 1 205 ? 47.580 -6.188 7.186 1.00 48.30 197 PHE B O 1
ATOM 3286 N N . GLY B 1 206 ? 48.290 -6.074 9.321 1.00 46.67 198 GLY B N 1
ATOM 3287 C CA . GLY B 1 206 ? 48.247 -7.511 9.525 1.00 46.11 198 GLY B CA 1
ATOM 3288 C C . GLY B 1 206 ? 46.924 -8.074 10.024 1.00 41.72 198 GLY B C 1
ATOM 3289 O O . GLY B 1 206 ? 46.831 -9.263 10.333 1.00 40.93 198 GLY B O 1
ATOM 3290 N N . GLN B 1 207 ? 45.897 -7.234 10.091 1.00 33.03 199 GLN B N 1
ATOM 3291 C CA . GLN B 1 207 ? 44.584 -7.657 10.590 1.00 34.17 199 GLN B CA 1
ATOM 3292 C C . GLN B 1 207 ? 43.755 -8.347 9.518 1.00 33.18 199 GLN B C 1
ATOM 3293 O O . GLN B 1 207 ? 43.867 -8.018 8.337 1.00 37.49 199 GLN B O 1
ATOM 3299 N N . ASP B 1 208 ? 42.886 -9.273 9.915 1.00 30.55 200 ASP B N 1
ATOM 3300 C CA . ASP B 1 208 ? 41.956 -9.827 8.937 1.00 29.08 200 ASP B CA 1
ATOM 3301 C C . ASP B 1 208 ? 40.650 -9.036 8.973 1.00 25.57 200 ASP B C 1
ATOM 3302 O O . ASP B 1 208 ? 40.603 -7.921 9.491 1.00 30.29 200 ASP B O 1
ATOM 3307 N N . ASN B 1 209 ? 39.595 -9.625 8.430 1.00 24.82 201 ASN B N 1
ATOM 3308 C CA . ASN B 1 209 ? 38.318 -8.952 8.280 1.00 23.27 201 ASN B CA 1
ATOM 3309 C C . ASN B 1 209 ? 37.425 -9.007 9.514 1.00 23.08 201 ASN B C 1
ATOM 3310 O O . ASN B 1 209 ? 36.270 -8.583 9.446 1.00 22.84 201 ASN B O 1
ATOM 3315 N N . SER B 1 210 ? 37.954 -9.513 10.632 1.00 19.88 202 SER B N 1
ATOM 3316 C CA . SER B 1 210 ? 37.148 -9.725 11.845 1.00 17.17 202 SER B CA 1
ATOM 3317 C C . SER B 1 210 ? 36.340 -8.487 12.242 1.00 14.24 202 SER B C 1
ATOM 3318 O O . SER B 1 210 ? 35.181 -8.589 12.606 1.00 18.72 202 SER B O 1
ATOM 3321 N N . LEU B 1 211 ? 36.955 -7.319 12.172 1.00 16.23 203 LEU B N 1
ATOM 3322 C CA . LEU B 1 211 ? 36.284 -6.117 12.656 1.00 22.64 203 LEU B CA 1
ATOM 3323 C C . LEU B 1 211 ? 35.752 -5.238 11.540 1.00 21.84 203 LEU B C 1
ATOM 3324 O O . LEU B 1 211 ? 35.580 -4.034 11.737 1.00 22.45 203 LEU B O 1
ATOM 3329 N N . ASN B 1 212 ? 35.476 -5.837 10.379 1.00 17.42 204 ASN B N 1
ATOM 3330 C CA . ASN B 1 212 ? 34.898 -5.082 9.272 1.00 17.77 204 ASN B CA 1
ATOM 3331 C C . ASN B 1 212 ? 33.620 -4.308 9.642 1.00 15.11 204 ASN B C 1
ATOM 3332 O O . ASN B 1 212 ? 33.463 -3.176 9.198 1.00 15.74 204 ASN B O 1
ATOM 3337 N N . PRO B 1 213 ? 32.715 -4.898 10.459 1.00 14.52 205 PRO B N 1
ATOM 3338 C CA . PRO B 1 213 ? 31.562 -4.080 10.838 1.00 12.19 205 PRO B CA 1
ATOM 3339 C C . PRO B 1 213 ? 31.930 -2.879 11.713 1.00 15.94 205 PRO B C 1
ATOM 3340 O O . PRO B 1 213 ? 31.191 -1.897 11.708 1.00 11.50 205 PRO B O 1
ATOM 3344 N N . PHE B 1 214 ? 33.036 -2.958 12.450 1.00 16.15 206 PHE B N 1
ATOM 3345 C CA . PHE B 1 214 ? 33.491 -1.811 13.237 1.00 13.46 206 PHE B CA 1
ATOM 3346 C C . PHE B 1 214 ? 33.986 -0.717 12.302 1.00 16.16 206 PHE B C 1
ATOM 3347 O O . PHE B 1 214 ? 33.586 0.440 12.436 1.00 13.25 206 PHE B O 1
ATOM 3355 N N . TYR B 1 215 ? 34.841 -1.087 11.345 1.00 12.92 207 TYR B N 1
ATOM 3356 C CA . TYR B 1 215 ? 35.390 -0.111 10.405 1.00 17.27 207 TYR B CA 1
ATOM 3357 C C . TYR B 1 215 ? 34.296 0.471 9.512 1.00 12.13 207 TYR B C 1
ATOM 3358 O O . TYR B 1 215 ? 34.353 1.633 9.103 1.00 18.10 207 TYR B O 1
ATOM 3367 N N . GLN B 1 216 ? 33.282 -0.333 9.240 1.00 14.63 208 GLN B N 1
ATOM 3368 C CA . GLN B 1 216 ? 32.092 0.165 8.565 1.00 17.23 208 GLN B CA 1
ATOM 3369 C C . GLN B 1 216 ? 31.419 1.257 9.383 1.00 17.69 208 GLN B C 1
ATOM 3370 O O . GLN B 1 216 ? 31.099 2.336 8.868 1.00 15.82 208 GLN B O 1
ATOM 3376 N N . TRP B 1 217 ? 31.200 0.966 10.663 1.00 19.93 209 TRP B N 1
ATOM 3377 C CA . TRP B 1 217 ? 30.595 1.930 11.575 1.00 17.39 209 TRP B CA 1
ATOM 3378 C C . TRP B 1 217 ? 31.449 3.197 11.685 1.00 12.31 209 TRP B C 1
ATOM 3379 O O . TRP B 1 217 ? 30.915 4.289 11.740 1.00 12.65 209 TRP B O 1
ATOM 3390 N N . LYS B 1 218 ? 32.773 3.047 11.751 1.00 13.16 210 LYS B N 1
ATOM 3391 C CA . LYS B 1 218 ? 33.660 4.212 11.831 1.00 13.97 210 LYS B CA 1
ATOM 3392 C C . LYS B 1 218 ? 33.431 5.156 10.647 1.00 23.63 210 LYS B C 1
ATOM 3393 O O . LYS B 1 218 ? 33.418 6.374 10.814 1.00 18.78 210 LYS B O 1
ATOM 3399 N N . ILE B 1 219 ? 33.235 4.584 9.460 1.00 17.98 211 ILE B N 1
ATOM 3400 C CA . ILE B 1 219 ? 32.967 5.367 8.257 1.00 19.39 211 ILE B CA 1
ATOM 3401 C C . ILE B 1 219 ? 31.595 6.043 8.263 1.00 20.65 211 ILE B C 1
ATOM 3402 O O . ILE B 1 219 ? 31.492 7.237 8.015 1.00 22.44 211 ILE B O 1
ATOM 3407 N N . SER B 1 220 ? 30.546 5.280 8.561 1.00 20.47 212 SER B N 1
ATOM 3408 C CA . SER B 1 220 ? 29.178 5.744 8.337 1.00 20.97 212 SER B CA 1
ATOM 3409 C C . SER B 1 220 ? 28.430 6.150 9.602 1.00 23.55 212 SER B C 1
ATOM 3410 O O . SER B 1 220 ? 27.462 6.889 9.520 1.00 17.80 212 SER B O 1
ATOM 3413 N N . GLY B 1 221 ? 28.840 5.634 10.759 1.00 15.89 213 GLY B N 1
ATOM 3414 C CA . GLY B 1 221 ? 28.096 5.863 11.992 1.00 15.33 213 GLY B CA 1
ATOM 3415 C C . GLY B 1 221 ? 26.819 5.029 12.110 1.00 19.91 213 GLY B C 1
ATOM 3416 O O . GLY B 1 221 ? 26.015 5.220 13.030 1.00 18.63 213 GLY B O 1
ATOM 3417 N N . LYS B 1 222 ? 26.629 4.106 11.170 1.00 16.71 214 LYS B N 1
ATOM 3418 C CA . LYS B 1 222 ? 25.449 3.239 11.156 1.00 21.57 214 LYS B CA 1
ATOM 3419 C C . LYS B 1 222 ? 25.845 1.802 11.402 1.00 19.48 214 LYS B C 1
ATOM 3420 O O . LYS B 1 222 ? 26.477 1.171 10.558 1.00 18.79 214 LYS B O 1
ATOM 3425 N N . ALA B 1 223 ? 25.459 1.286 12.561 1.00 19.65 215 ALA B N 1
ATOM 3426 C CA . ALA B 1 223 ? 25.962 0.001 13.020 1.00 22.17 215 ALA B CA 1
ATOM 3427 C C . ALA B 1 223 ? 25.136 -1.172 12.500 1.00 20.02 215 ALA B C 1
ATOM 3428 O O . ALA B 1 223 ? 23.913 -1.099 12.418 1.00 17.46 215 ALA B O 1
ATOM 3430 N N . ASP B 1 224 ? 25.823 -2.239 12.123 1.00 19.62 216 ASP B N 1
ATOM 3431 C CA . ASP B 1 224 ? 25.176 -3.528 11.892 1.00 23.00 216 ASP B CA 1
ATOM 3432 C C . ASP B 1 224 ? 25.051 -4.215 13.242 1.00 16.49 216 ASP B C 1
ATOM 3433 O O . ASP B 1 224 ? 26.018 -4.800 13.732 1.00 14.79 216 ASP B O 1
ATOM 3438 N N . VAL B 1 225 ? 23.866 -4.138 13.842 1.00 19.81 217 VAL B N 1
ATOM 3439 C CA . VAL B 1 225 ? 23.669 -4.533 15.239 1.00 22.89 217 VAL B CA 1
ATOM 3440 C C . VAL B 1 225 ? 23.495 -6.039 15.392 1.00 20.32 217 VAL B C 1
ATOM 3441 O O . VAL B 1 225 ? 22.822 -6.666 14.585 1.00 18.10 217 VAL B O 1
ATOM 3445 N N . LEU B 1 226 ? 24.096 -6.613 16.431 1.00 15.61 218 LEU B N 1
ATOM 3446 C CA . LEU B 1 226 ? 23.843 -8.016 16.778 1.00 15.35 218 LEU B CA 1
ATOM 3447 C C . LEU B 1 226 ? 22.470 -8.152 17.425 1.00 17.98 218 LEU B C 1
ATOM 3448 O O . LEU B 1 226 ? 22.319 -7.975 18.638 1.00 16.83 218 LEU B O 1
ATOM 3453 N N . ILE B 1 227 ? 21.465 -8.468 16.614 1.00 13.06 219 ILE B N 1
ATOM 3454 C CA . ILE B 1 227 ? 20.099 -8.670 17.114 1.00 16.72 219 ILE B CA 1
ATOM 3455 C C . ILE B 1 227 ? 19.800 -10.164 17.280 1.00 18.41 219 ILE B C 1
ATOM 3456 O O . ILE B 1 227 ? 19.778 -10.894 16.292 1.00 19.25 219 ILE B O 1
ATOM 3461 N N . ALA B 1 228 ? 19.544 -10.614 18.509 1.00 19.51 220 ALA B N 1
ATOM 3462 C CA . ALA B 1 228 ? 19.427 -12.048 18.783 1.00 16.85 220 ALA B CA 1
ATOM 3463 C C . ALA B 1 228 ? 18.172 -12.401 19.592 1.00 17.74 220 ALA B C 1
ATOM 3464 O O . ALA B 1 228 ? 18.228 -12.529 20.820 1.00 18.98 220 ALA B O 1
ATOM 3466 N N . PRO B 1 229 ? 17.027 -12.570 18.905 1.00 17.65 221 PRO B N 1
ATOM 3467 C CA . PRO B 1 229 ? 15.786 -12.869 19.632 1.00 23.01 221 PRO B CA 1
ATOM 3468 C C . PRO B 1 229 ? 15.864 -14.191 20.403 1.00 24.66 221 PRO B C 1
ATOM 3469 O O . PRO B 1 229 ? 16.541 -15.132 19.970 1.00 20.79 221 PRO B O 1
ATOM 3473 N N . SER B 1 230 ? 15.218 -14.230 21.566 1.00 24.50 222 SER B N 1
ATOM 3474 C CA . SER B 1 230 ? 15.259 -15.399 22.447 1.00 28.44 222 SER B CA 1
ATOM 3475 C C . SER B 1 230 ? 14.371 -16.528 21.943 1.00 29.16 222 SER B C 1
ATOM 3476 O O . SER B 1 230 ? 13.318 -16.281 21.368 1.00 27.42 222 SER B O 1
ATOM 3479 N N . THR B 1 231 ? 14.804 -17.766 22.170 1.00 32.89 223 THR B N 1
ATOM 3480 C CA . THR B 1 231 ? 13.947 -18.934 21.974 1.00 39.54 223 THR B CA 1
ATOM 3481 C C . THR B 1 231 ? 13.024 -19.103 23.175 1.00 41.01 223 THR B C 1
ATOM 3482 O O . THR B 1 231 ? 13.367 -18.698 24.291 1.00 42.21 223 THR B O 1
ATOM 3486 N N . LYS B 1 232 ? 11.859 -19.704 22.954 1.00 43.02 224 LYS B N 1
ATOM 3487 C CA . LYS B 1 232 ? 10.900 -19.915 24.033 1.00 44.81 224 LYS B CA 1
ATOM 3488 C C . LYS B 1 232 ? 11.159 -21.238 24.739 1.00 55.48 224 LYS B C 1
ATOM 3489 O O . LYS B 1 232 ? 12.020 -21.321 25.615 1.00 55.36 224 LYS B O 1
#

Solvent-accessible surface area: 21585 Å² total; per-residue (Å²): 148,117,61,52,78,48,20,48,55,118,59,0,49,109,5,44,0,53,43,53,1,8,0,25,4,6,104,87,66,84,52,70,4,7,2,0,28,64,0,0,150,48,7,42,58,65,18,31,12,16,37,1,26,111,47,85,58,60,58,0,1,0,2,45,8,68,84,118,68,67,93,17,66,12,44,44,56,62,51,90,2,20,0,29,8,19,1,38,10,79,134,48,68,120,93,14,60,72,6,140,121,83,1,0,24,21,1,90,86,4,4,66,11,20,81,62,169,57,92,26,34,151,63,1,7,10,0,0,0,0,9,44,82,60,21,40,71,9,72,85,0,2,21,0,20,0,0,0,1,3,5,31,82,89,55,58,54,108,63,1,24,60,41,30,160,68,83,52,149,67,113,186,13,51,0,17,63,0,9,0,2,4,0,68,3,94,80,0,11,28,124,3,8,107,17,6,115,73,98,91,29,28,49,111,19,0,70,31,3,78,75,7,52,145,55,30,89,28,72,26,38,100,40,108,99,138,172,190,53,131,66,85,74,48,43,59,118,58,0,51,116,5,41,0,62,44,53,11,0,0,25,4,8,98,94,71,87,47,63,6,2,1,0,27,68,0,1,96,48,8,43,49,113,16,32,14,11,32,0,23,109,46,69,100,44,85,0,1,0,1,43,9,68,83,78,66,69,93,16,69,13,43,40,55,63,49,74,2,23,1,30,7,21,2,41,6,80,134,28,54,107,93,17,61,41,6,89,55,22,1,0,20,23,1,80,53,4,4,62,10,21,80,64,165,59,118,30,36,81,43,1,9,10,0,0,0,0,8,78,70,84,28,116,77,10,73,79,0,2,19,0,20,0,0,0,1,3,5,36,78,88,56,57,54,107,62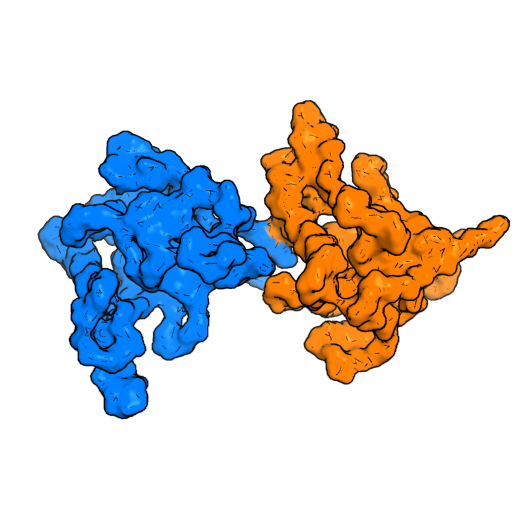,1,21,64,44,34,161,75,85,51,154,70,99,179,8,52,0,12,63,0,9,0,2,4,0,69,2,96,77,0,12,32,129,3,8,109,16,8,109,70,105,92,32,30,47,110,20,0,74,27,2,84,76,7,51,145,53,31,140,25,62,27,38,98,40,107,100,135,156

Sequence (454 aa):
HHHGKIYSFDTLANADLIIDAVYEGGSSGNASDDPISKIIKGIGNMGGFRSAGQGIFKKLIVLYTNMEDGDWPDSIDTSKGQFIYYGDNKHPGHDIHDTPRQGNATLKMLFDSTHNEKDARRIVPPIFIFVKYPTASSSRSVQFKGVAVPGYPGLSATDDLIAVWKTTNGQRFQNYRAIFTILNIPMVSRKWINSLFDPFGQDNSLNPFYQWKISGKADVLIAPSTKHHHGKIYSFDTLANADLIIDAVYEGGSSGNASDDPISKIIKGIGNMGGFRSAGQGIFKKLIVLYTNMEDGDWPDSIDTSKGQFIYYGDNKHPGHDIHDTPRQGNATLKMLFDSTHNEKDARRIVPPIFIFVKYPTASSSRSVQFKGVAVPGYPGLSATDDLIAVWKTTNGQRFQNYRAIFTILNIPMVSRKWINSLFDPFGQDNSLNPFYQWKISGKADVLIAPSTK

Radius of gyration: 26.76 Å; Cα contacts (8 Å, |Δi|>4): 1001; chains: 2; bounding box: 70×71×46 Å

Organism: Legionella pneumophila subsp. pneumophila (strain Philadelphia 1 / ATCC 33152 / DSM 7513) (NCBI:txid272624)

Secondary structure (DSSP, 8-state):
-----EE-GGGGGG--EETT-EE---SSSSGGG-HHHHHSTTS-SS-SEEEESSSSS-SEEEEEE----TTS--EEETTTTEEEEE-S--SSSS-TT--TT-HHHHHHHHHHHHT-SSSTTTTPPPEEEEEE--BTTBTT-EEEEEEEEES-TT--TTTSEEEEEEEETTEEEEEEEEEEEEBS-SEE-HHHHHTTT-GGG--GGGHHHHHHHHHS---B---PPP-/---S-EE-GGGGGG--EETT-EE---SSSSGGG-HHHHHSTTS-SS-SEEEESSSSS-SEEEEEE-S--TTS--EEETTTTEEEEE-S--STTS-TT--TT-HHHHHHHHHHHHT-SSSTTTTPPPEEEEEE---SS-SS-EEEEEEEEES-TT--TTTSEEEEEEEETTEEEEEEEEEEEEBS-SEE-HHHHHTTT-GGG--GGGHHHHHHHHHS---B---PPP-

Foldseek 3Di:
DDADAEAEQVRQQQDWAFAFYKYFFDDPPDQNSASVCNNFPQWDRDDQWTFGDDDLQTLEIEGEEACPDPVFRWDADQQQQKTKGKFDPPDPDDAQQPHPRRRSVNLVVQLCLCPPPPNRNVRPHWYWYKYQDQDPSHSNMITTNAIKGFDGPPDDSPGQWDFDWDADPNDIHTIITHMIFGAPQRIGHSQQSVCSVPPVSHDCRCVQVVVCSVPVDGRGNRDDDDD/DDDDDAAEQVRQQADWAFAFHKYAFDDPPDQRSQSVCSNFPQWGSDDQWTFGDDDPFTLEIEGEEACPDPVFRWDADLQQQKTKGKFDPDDFDDAQQPDPVRRSVVLVVQLCLCPPPPNRNVRPHKYWYWYQDQDPNHRNMITTNAIKGFDGPPDDSPGQWDWDWDDDPNGIHTIIIHMIFGAPQRIQHSQQSVCSVPPVRHDCRCVQVVVCSVPVDGRGNRDDDDD

B-factor: mean 26.61, std 12.81, range [8.59, 83.09]

Nearest PDB structures (foldseek):
  4rzl-assembly2_B  TM=9.981E-01  e=3.094E-50  Legionella pneumophila subsp. pneumophila str. Philadelphia 1
  4oc8-assembly1_B  TM=8.935E-01  e=2.036E-27  Azoarcus olearius
  4oc8-assembly1_D  TM=9.036E-01  e=1.380E-26  Azoarcus olearius
  4r28-assembly1_B  TM=7.016E-01  e=1.355E-08  Mycobacterium sp. JLS
  4nj5-assembly1_A  TM=4.404E-01  e=1.316E-03  Arabidopsis thaliana

CATH classification: 2.30.280.20